Protein AF-A0A2A5ARN9-F1 (afdb_monome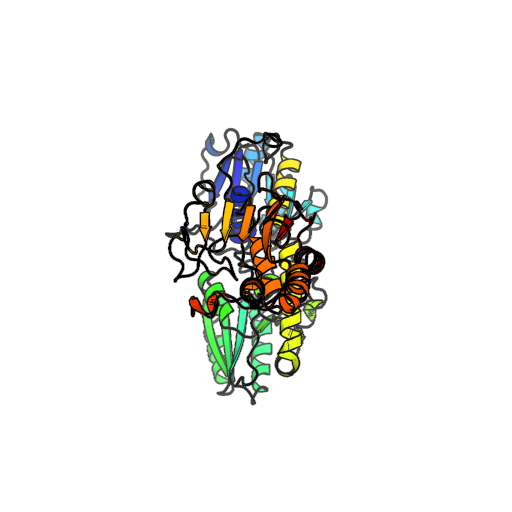r_lite)

Radius of gyration: 28.63 Å; chains: 1; bounding box: 88×50×67 Å

Secondary structure (DSSP, 8-state):
-EEEEEES-EEE-SS-EEES-HHHIIIIIHHHHHHHHHT---EEEEEE--TT----GGGGTTEEEEEE---SS--HHHHHHHHHTT--EEEEGGGTTS-HHHHHHHHHH-SEEEEESSTTS---GGGTTS-EEEEPPPPPSPPPPP----SS-SEEEEEEEE-STTHHHHHHHHHHGGG-TTSEEEEEEEESS--HHHHHHHHHHS-TTEEEEEEE--HHHHHHHHTT-SEEEE-S-GGG--TTTTSSHHHHHHHTT-EEEE-GGGGGSTTGGGSEE-S-HHHHHHHHHT-HHHHHHHHHHHHHHHHHHHSHHHHHHHHHHHHHHHH-S-SS-S---SS---S---EEEE------TTGGG-TTEEEEE-TT-TT-SEE--TTT-TTS-TT-EEEEEEES-GGGS-TTTHHHHHHHHHHHEEEEEEEEEEEEBHHHHHHHHHHHHHHT--HHHHHHHH--TTT--GGGS-S--B-HHHHHHHHHHTT-EEEEE---TT--TTSSTTEEEEEEE----

Foldseek 3Di:
DEEEEEDEAWDDDPVDIDGQFLQCVQVPVLLVVLCVVVVFPYHYHYDYDDPPDDDDPVVCPPHQEYEYRAQPDACQVVLVVCVVVVHAYEYEQDHLPPDVVSNLNRLVSHQEYEFAPFPQRDQDPSNVVHHYHYFHGADDDAQAAADADDLDAQEAEEEEEAEPLCVVLVLVQLLLCLVPPSHQYEYEYAYADDDPVSVVVSVVNHDPSYHYDYDYHDPVVCLVCLLVHREYEARDAPNSGDCGRNRDPLLNSLSNNHAYEHEPNCCPTPLNQLHHYDNRVSVRVVVCSVPVVVNSVSSVVSNVVCCVRRHSNRSNVSVQVVVCVVSVDHSNPPDPPVDDDDPLFAEEEEAQADPDVVCPVVPSYQYEDDPPRPPHNHHDDLQQSVVAAFQRGLEYEYALCLQLDAPVSSLSSLLNVLRRHHAFHKYKYKAFAPVVLVVVQVVCVVVVHNQVSVCSQFNDVVVVDNSSTGNDHDHLVRVQVSNVSSQFPPWDWDFDPPDDPPPRPGMTTIMTTHHND

pLDDT: mean 83.37, std 13.82, range [28.86, 97.88]

Sequence (517 aa):
MKILWFVVDLIATNEDVTSSFASTRRRCLEVLRGFGRAGVQADIELVRVNQELKLDAGVFENASLAIVGKMIFDFSDIASHLKKNNIPIICDGVDLYDDETVRQKAIGWADYLTFSTHSFYRPLPEAAEKPCFSIPDIQEGTVQPVSVPGVEVEVIKLMWYGSEVEWGSLLETVQQLKELQEFSIELLILGSAVPAEALTGLNNELPKNVVIEHLPWRYALYTERLSGIDFVLLPYPPAEAVGELVGDPIVSALWHGKMILACSAWTEHHLHDFIGTTDDVTDGVRVFMTRLNSVANLIMKGQAFIEENNSLKVGTLKWIEVIEEVTQESLLGEDPALQSESTPGVKLKMGAVNRSGDDSALTDYVHIGDKDSDGADVVCDLKTLSKFQTDTADEILSVDNIDQFYQWEVGDVLKSWARVLKPGGALVIECADFSMACEQFLKESVAGNTANTLKLIYGDPAQRNPCEHPKWGYTSESLKRLMLACGLEGVELQTRSGMDHSNSDNRIRMVGIKPTV

Structure (mmCIF, N/CA/C/O backbone):
data_AF-A0A2A5ARN9-F1
#
_entry.id   AF-A0A2A5ARN9-F1
#
loop_
_atom_site.group_PDB
_atom_site.id
_atom_site.type_symbol
_atom_site.label_atom_id
_atom_site.label_alt_id
_atom_site.label_comp_id
_atom_site.label_asym_id
_atom_site.label_entity_id
_atom_site.label_seq_id
_atom_site.pdbx_PDB_ins_code
_atom_site.Cartn_x
_atom_site.Cartn_y
_atom_site.Cartn_z
_atom_site.occupancy
_atom_site.B_iso_or_equiv
_atom_site.auth_seq_id
_atom_site.auth_comp_id
_atom_site.auth_asym_id
_atom_site.auth_atom_id
_atom_site.pdbx_PDB_model_num
ATOM 1 N N . MET A 1 1 ? 12.339 -2.633 -26.474 1.00 88.50 1 MET A N 1
ATOM 2 C CA . MET A 1 1 ? 13.451 -2.758 -25.513 1.00 88.50 1 MET A CA 1
ATOM 3 C C . MET A 1 1 ? 13.398 -4.107 -24.795 1.00 88.50 1 MET A C 1
ATOM 5 O O . MET A 1 1 ? 12.293 -4.512 -24.449 1.00 88.50 1 MET A O 1
ATOM 9 N N . LYS A 1 2 ? 14.534 -4.790 -24.563 1.00 93.56 2 LYS A N 1
ATOM 10 C CA . LYS A 1 2 ? 14.600 -6.000 -23.713 1.00 93.56 2 LYS A CA 1
ATOM 11 C C . LYS A 1 2 ? 15.295 -5.680 -22.386 1.00 93.56 2 LYS A C 1
ATOM 13 O O . LYS A 1 2 ? 16.412 -5.167 -22.399 1.00 93.56 2 LYS A O 1
ATOM 18 N N . ILE A 1 3 ? 14.667 -6.000 -21.258 1.00 94.75 3 ILE A N 1
ATOM 19 C CA . ILE A 1 3 ? 15.193 -5.776 -19.905 1.00 94.75 3 ILE A CA 1
ATOM 20 C C . ILE A 1 3 ? 15.395 -7.124 -19.220 1.00 94.75 3 ILE A C 1
ATOM 22 O O . ILE A 1 3 ? 14.463 -7.918 -19.111 1.00 94.75 3 ILE A O 1
ATOM 26 N N . LEU A 1 4 ? 16.604 -7.367 -18.720 1.00 93.62 4 LEU A N 1
ATOM 27 C CA . LEU A 1 4 ? 16.899 -8.511 -17.863 1.00 93.62 4 LEU A CA 1
ATOM 28 C C . LEU A 1 4 ? 16.745 -8.089 -16.405 1.00 93.62 4 LEU A C 1
ATOM 30 O O . LEU A 1 4 ? 17.508 -7.253 -15.924 1.00 93.62 4 LEU A O 1
ATOM 34 N N . TRP A 1 5 ? 15.786 -8.673 -15.692 1.00 93.12 5 TRP A N 1
ATOM 35 C CA . TRP A 1 5 ? 15.583 -8.388 -14.275 1.00 93.12 5 TRP A CA 1
ATOM 36 C C . TRP A 1 5 ? 16.015 -9.580 -13.427 1.00 93.12 5 TRP A C 1
ATOM 38 O O . TRP A 1 5 ? 15.336 -10.603 -13.349 1.00 93.12 5 TRP A O 1
ATOM 48 N N . PHE A 1 6 ? 17.169 -9.445 -12.781 1.00 89.56 6 PHE A N 1
ATOM 49 C CA . PHE A 1 6 ? 17.737 -10.463 -11.912 1.00 89.56 6 PHE A CA 1
ATOM 50 C C . PHE A 1 6 ? 17.067 -10.425 -10.541 1.00 89.56 6 PHE A C 1
ATOM 52 O O . PHE A 1 6 ? 17.127 -9.420 -9.825 1.00 89.56 6 PHE A O 1
ATOM 59 N N . VAL A 1 7 ? 16.438 -11.540 -10.178 1.00 87.25 7 VAL A N 1
ATOM 60 C CA . VAL A 1 7 ? 15.636 -11.686 -8.958 1.00 87.25 7 VAL A CA 1
ATOM 61 C C . VAL A 1 7 ? 15.966 -12.982 -8.233 1.00 87.25 7 VAL A C 1
ATOM 63 O O . VAL A 1 7 ? 16.422 -13.961 -8.829 1.00 87.25 7 VAL A O 1
ATOM 66 N N . VAL A 1 8 ? 15.711 -13.005 -6.929 1.00 82.56 8 VAL A N 1
ATOM 67 C CA . VAL A 1 8 ? 15.934 -14.175 -6.074 1.00 82.56 8 VAL A CA 1
ATOM 68 C C . VAL A 1 8 ? 14.626 -14.621 -5.442 1.00 82.56 8 VAL A C 1
ATOM 70 O O . VAL A 1 8 ? 13.682 -13.850 -5.329 1.00 82.56 8 VAL A O 1
ATOM 73 N N . ASP A 1 9 ? 14.575 -15.897 -5.064 1.00 80.50 9 ASP A N 1
ATOM 74 C CA . ASP A 1 9 ? 13.455 -16.479 -4.318 1.00 80.50 9 ASP A CA 1
ATOM 75 C C . ASP A 1 9 ? 12.054 -16.181 -4.896 1.00 80.50 9 ASP A C 1
ATOM 77 O O . ASP A 1 9 ? 11.157 -15.697 -4.209 1.00 80.50 9 ASP A O 1
ATOM 81 N N . LEU A 1 10 ? 11.856 -16.480 -6.184 1.00 82.81 10 LEU A N 1
ATOM 82 C CA . LEU A 1 10 ? 10.516 -16.511 -6.771 1.00 82.81 10 LEU A CA 1
ATOM 83 C C . LEU A 1 10 ? 9.771 -17.778 -6.337 1.00 82.81 10 LEU A C 1
ATOM 85 O O . LEU A 1 10 ? 10.226 -18.905 -6.574 1.00 82.81 10 LEU A O 1
ATOM 89 N N . ILE A 1 11 ? 8.596 -17.575 -5.755 1.00 76.06 11 ILE A N 1
ATOM 90 C CA . ILE A 1 11 ? 7.667 -18.601 -5.298 1.00 76.06 11 ILE A CA 1
ATOM 91 C C . ILE A 1 11 ? 6.443 -18.546 -6.211 1.00 76.06 11 ILE A C 1
ATOM 93 O O . ILE A 1 11 ? 5.620 -17.638 -6.114 1.00 76.06 11 ILE A O 1
ATOM 97 N N . ALA A 1 12 ? 6.322 -19.519 -7.112 1.00 77.19 12 ALA A N 1
ATOM 98 C CA . ALA A 1 12 ? 5.129 -19.676 -7.934 1.00 77.19 12 ALA A CA 1
ATOM 99 C C . ALA A 1 12 ? 4.027 -20.384 -7.133 1.00 77.19 12 ALA A C 1
ATOM 101 O O . ALA A 1 12 ? 4.263 -21.433 -6.529 1.00 77.19 12 ALA A O 1
ATOM 102 N N . THR A 1 13 ? 2.824 -19.823 -7.149 1.00 66.56 13 THR A N 1
ATOM 103 C CA . THR A 1 13 ? 1.602 -20.441 -6.625 1.00 66.56 13 THR A CA 1
ATOM 104 C C . THR A 1 13 ? 0.637 -20.733 -7.777 1.00 66.56 13 THR A C 1
ATOM 106 O O . THR A 1 13 ? 0.910 -20.385 -8.924 1.00 66.56 13 THR A O 1
ATOM 109 N N . ASN A 1 14 ? -0.491 -21.392 -7.496 1.00 51.00 14 ASN A N 1
ATOM 110 C CA . ASN A 1 14 ? -1.489 -21.706 -8.527 1.00 51.00 14 ASN A CA 1
ATOM 111 C C . ASN A 1 14 ? -2.155 -20.455 -9.130 1.00 51.00 14 ASN A C 1
ATOM 113 O O . ASN A 1 14 ? -2.730 -20.553 -10.210 1.00 51.00 14 ASN A O 1
ATOM 117 N N . GLU A 1 15 ? -2.102 -19.317 -8.434 1.00 56.84 15 GLU A N 1
ATOM 118 C CA . GLU A 1 15 ? -2.829 -18.094 -8.799 1.00 56.84 15 GLU A CA 1
ATOM 119 C C . GLU A 1 15 ? -1.900 -16.897 -9.060 1.00 56.84 15 GLU A C 1
ATOM 121 O O . GLU A 1 15 ? -2.291 -15.992 -9.790 1.00 56.84 15 GLU A O 1
ATOM 126 N N . ASP A 1 16 ? -0.674 -16.891 -8.512 1.00 73.50 16 ASP A N 1
ATOM 127 C CA . ASP A 1 16 ? 0.258 -15.758 -8.631 1.00 73.50 16 ASP A CA 1
ATOM 128 C C . ASP A 1 16 ? 1.734 -16.129 -8.351 1.00 73.50 16 ASP A C 1
ATOM 130 O O . ASP A 1 16 ? 2.039 -17.205 -7.823 1.00 73.50 16 ASP A O 1
ATOM 134 N N . VAL A 1 17 ? 2.661 -15.217 -8.655 1.00 81.62 17 VAL A N 1
ATOM 135 C CA . VAL A 1 17 ? 4.083 -15.280 -8.280 1.00 81.62 17 VAL A CA 1
ATOM 136 C C . VAL A 1 17 ? 4.344 -14.342 -7.099 1.00 81.62 17 VAL A C 1
ATOM 138 O O . VAL A 1 17 ? 3.916 -13.193 -7.093 1.00 81.62 17 VAL A O 1
ATOM 141 N N . THR A 1 18 ? 5.069 -14.819 -6.086 1.00 84.94 18 THR A N 1
ATOM 142 C CA . THR A 1 18 ? 5.448 -14.044 -4.892 1.00 84.94 18 THR A CA 1
ATOM 143 C C . THR A 1 18 ? 6.902 -14.323 -4.479 1.00 84.94 18 THR A C 1
ATOM 145 O O . THR A 1 18 ? 7.623 -15.027 -5.184 1.00 84.94 18 THR A O 1
ATOM 148 N N . SER A 1 19 ? 7.357 -13.769 -3.354 1.00 85.75 19 SER A N 1
ATOM 149 C CA . SER A 1 19 ? 8.694 -13.993 -2.785 1.00 85.75 19 SER A CA 1
ATOM 150 C C . SER A 1 19 ? 8.674 -13.878 -1.262 1.00 85.75 19 SER A C 1
ATOM 152 O O . SER A 1 19 ? 7.829 -13.166 -0.714 1.00 85.75 19 SER A O 1
ATOM 154 N N . SER A 1 20 ? 9.603 -14.532 -0.557 1.00 80.62 20 SER A N 1
ATOM 155 C CA . SER A 1 20 ? 9.787 -14.280 0.879 1.00 80.62 20 SER A CA 1
ATOM 156 C C . SER A 1 20 ? 10.411 -12.906 1.166 1.00 80.62 20 SER A C 1
ATOM 158 O O . SER A 1 20 ? 10.134 -12.338 2.224 1.00 80.62 20 SER A O 1
ATOM 160 N N . PHE A 1 21 ? 11.119 -12.307 0.200 1.00 83.81 21 PHE A N 1
ATOM 161 C CA . PHE A 1 21 ? 11.757 -10.996 0.343 1.00 83.81 21 PHE A CA 1
ATOM 162 C C . PHE A 1 21 ? 10.841 -9.839 -0.055 1.00 83.81 21 PHE A C 1
ATOM 164 O O . PHE A 1 21 ? 10.302 -9.804 -1.167 1.00 83.81 21 PHE A O 1
ATOM 171 N N . ALA A 1 22 ? 10.721 -8.847 0.829 1.00 84.62 22 ALA A N 1
ATOM 172 C CA . ALA A 1 22 ? 9.974 -7.624 0.557 1.00 84.62 22 ALA A CA 1
ATOM 173 C C . ALA A 1 22 ? 10.547 -6.841 -0.626 1.00 84.62 22 ALA A C 1
ATOM 175 O O . ALA A 1 22 ? 9.772 -6.356 -1.449 1.00 84.62 22 ALA A O 1
ATOM 176 N N . SER A 1 23 ? 11.876 -6.781 -0.769 1.00 84.50 23 SER A N 1
ATOM 177 C CA . SER A 1 23 ? 12.518 -6.118 -1.908 1.00 84.50 23 SER A CA 1
ATOM 178 C C . SER A 1 23 ? 12.079 -6.740 -3.235 1.00 84.50 23 SER A C 1
ATOM 180 O O . SER A 1 23 ? 11.642 -6.030 -4.133 1.00 84.50 23 SER A O 1
ATOM 182 N N . THR A 1 24 ? 12.037 -8.070 -3.347 1.00 87.88 24 THR A N 1
ATOM 183 C CA . THR A 1 24 ? 11.557 -8.726 -4.577 1.00 87.88 24 THR A CA 1
ATOM 184 C C . THR A 1 24 ? 10.068 -8.465 -4.823 1.00 87.88 24 THR A C 1
ATOM 186 O O . THR A 1 24 ? 9.682 -8.155 -5.951 1.00 87.88 24 THR A O 1
ATOM 189 N N . ARG A 1 25 ? 9.216 -8.533 -3.790 1.00 89.38 25 ARG A N 1
ATOM 190 C CA . ARG A 1 25 ? 7.777 -8.265 -3.953 1.00 89.38 25 ARG A CA 1
ATOM 191 C C . ARG A 1 25 ? 7.506 -6.818 -4.378 1.00 89.38 25 ARG A C 1
ATOM 193 O O . ARG A 1 25 ? 6.874 -6.597 -5.404 1.00 89.38 25 ARG A O 1
ATOM 200 N N . ARG A 1 26 ? 8.032 -5.840 -3.641 1.00 88.69 26 ARG A N 1
ATOM 201 C CA . ARG A 1 26 ? 7.702 -4.412 -3.795 1.00 88.69 26 ARG A CA 1
ATOM 202 C C . ARG A 1 26 ? 8.488 -3.707 -4.891 1.00 88.69 26 ARG A C 1
ATOM 204 O O . ARG A 1 26 ? 7.962 -2.815 -5.549 1.00 88.69 26 ARG A O 1
ATOM 211 N N . ARG A 1 27 ? 9.752 -4.089 -5.085 1.00 89.31 27 ARG A N 1
ATOM 212 C CA . ARG A 1 27 ? 10.663 -3.424 -6.028 1.00 89.31 27 ARG A CA 1
ATOM 213 C C . ARG A 1 27 ? 10.697 -4.091 -7.394 1.00 89.31 27 ARG A C 1
ATOM 215 O O . ARG A 1 27 ? 11.199 -3.484 -8.326 1.00 89.31 27 ARG A O 1
ATOM 222 N N . CYS A 1 28 ? 10.167 -5.308 -7.524 1.00 90.75 28 CYS A N 1
ATOM 223 C CA . CYS A 1 28 ? 10.075 -6.007 -8.803 1.00 90.75 28 CYS A CA 1
ATOM 224 C C . CYS A 1 28 ? 8.637 -6.426 -9.121 1.00 90.75 28 CYS A C 1
ATOM 226 O O . CYS A 1 28 ? 8.056 -5.897 -10.062 1.00 90.75 28 CYS A O 1
ATOM 228 N N . LEU A 1 29 ? 8.024 -7.327 -8.347 1.00 90.12 29 LEU A N 1
ATOM 229 C CA . LEU A 1 29 ? 6.731 -7.913 -8.732 1.00 90.12 29 LEU A CA 1
ATOM 230 C C . LEU A 1 29 ? 5.597 -6.876 -8.810 1.00 90.12 29 LEU A C 1
ATOM 232 O O . LEU A 1 29 ? 4.853 -6.862 -9.791 1.00 90.12 29 LEU A O 1
ATOM 236 N N . GLU A 1 30 ? 5.492 -5.968 -7.837 1.00 89.44 30 GLU A N 1
ATOM 237 C CA . GLU A 1 30 ? 4.525 -4.864 -7.904 1.00 89.44 30 GLU A CA 1
ATOM 238 C C . GLU A 1 30 ? 4.838 -3.892 -9.046 1.00 89.44 30 GLU A C 1
ATOM 240 O O . GLU A 1 30 ? 3.926 -3.423 -9.722 1.00 89.44 30 GLU A O 1
ATOM 245 N N . VAL A 1 31 ? 6.116 -3.646 -9.342 1.00 91.69 31 VAL A N 1
ATOM 246 C CA . VAL A 1 31 ? 6.512 -2.804 -10.481 1.00 91.69 31 VAL A CA 1
ATOM 247 C C . VAL A 1 31 ? 6.052 -3.426 -11.796 1.00 91.69 31 VAL A C 1
ATOM 249 O O . VAL A 1 31 ? 5.484 -2.729 -12.628 1.00 91.69 31 VAL A O 1
ATOM 252 N N . LEU A 1 32 ? 6.211 -4.741 -11.970 1.00 89.62 32 LEU A N 1
ATOM 253 C CA . LEU A 1 32 ? 5.738 -5.453 -13.161 1.00 89.62 32 LEU A CA 1
ATOM 254 C C . LEU A 1 32 ? 4.213 -5.386 -13.305 1.00 89.62 32 LEU A C 1
ATOM 256 O O . LEU A 1 32 ? 3.706 -5.182 -14.410 1.00 89.62 32 LEU A O 1
ATOM 260 N N . ARG A 1 33 ? 3.467 -5.503 -12.198 1.00 87.19 33 ARG A N 1
ATOM 261 C CA . ARG A 1 33 ? 2.008 -5.288 -12.200 1.00 87.19 33 ARG A CA 1
ATOM 262 C C . ARG A 1 33 ? 1.664 -3.862 -12.623 1.00 87.19 33 ARG A C 1
ATOM 264 O O . ARG A 1 33 ? 0.742 -3.655 -13.410 1.00 87.19 33 ARG A O 1
ATOM 271 N N . GLY A 1 34 ? 2.422 -2.893 -12.124 1.00 84.19 34 GLY A N 1
ATOM 272 C CA . GLY A 1 34 ? 2.333 -1.491 -12.499 1.00 84.19 34 GLY A CA 1
ATOM 273 C C . GLY A 1 34 ? 2.597 -1.245 -13.982 1.00 84.19 34 GLY A C 1
ATOM 274 O O . GLY A 1 34 ? 1.781 -0.620 -14.653 1.00 84.19 34 GLY A O 1
ATOM 275 N N . PHE A 1 35 ? 3.680 -1.804 -14.521 1.00 86.38 35 PHE A N 1
ATOM 276 C CA . PHE A 1 35 ? 4.043 -1.743 -15.939 1.00 86.38 35 PHE A CA 1
ATOM 277 C C . PHE A 1 35 ? 2.956 -2.320 -16.840 1.00 86.38 35 PHE A C 1
ATOM 279 O O . PHE A 1 35 ? 2.607 -1.701 -17.846 1.00 86.38 35 PHE A O 1
ATOM 286 N N . GLY A 1 36 ? 2.360 -3.450 -16.447 1.00 77.44 36 GLY A N 1
ATOM 287 C CA . GLY A 1 36 ? 1.217 -4.024 -17.154 1.00 77.44 36 GLY A CA 1
ATOM 288 C C . GLY A 1 36 ? 0.019 -3.070 -17.221 1.00 77.44 36 GLY A C 1
ATOM 289 O O . GLY A 1 36 ? -0.613 -2.959 -18.267 1.00 77.44 36 GLY A O 1
ATOM 290 N N . ARG A 1 37 ? -0.268 -2.333 -16.137 1.00 77.94 37 ARG A N 1
ATOM 291 C CA . ARG A 1 37 ? -1.344 -1.321 -16.102 1.00 77.94 37 ARG A CA 1
ATOM 292 C C . ARG A 1 37 ? -0.999 -0.048 -16.871 1.00 77.94 37 ARG A C 1
ATOM 294 O O . ARG A 1 37 ? -1.886 0.550 -17.468 1.00 77.94 37 ARG A O 1
ATOM 301 N N . ALA A 1 38 ? 0.266 0.361 -16.844 1.00 75.88 38 ALA A N 1
ATOM 302 C CA . ALA A 1 38 ? 0.757 1.552 -17.531 1.00 75.88 38 ALA A CA 1
ATOM 303 C C . ALA A 1 38 ? 0.951 1.340 -19.044 1.00 75.88 38 ALA A C 1
ATOM 305 O O . ALA A 1 38 ? 1.165 2.308 -19.765 1.00 75.88 38 ALA A O 1
ATOM 306 N N . GLY A 1 39 ? 0.871 0.097 -19.535 1.00 81.31 39 GLY A N 1
ATOM 307 C CA . GLY A 1 39 ? 1.040 -0.213 -20.956 1.00 81.31 39 GLY A CA 1
ATOM 308 C C . GLY A 1 39 ? 2.495 -0.155 -21.426 1.00 81.31 39 GLY A C 1
ATOM 309 O O . GLY A 1 39 ? 2.754 0.192 -22.577 1.00 81.31 39 GLY A O 1
ATOM 310 N N . VAL A 1 40 ? 3.444 -0.486 -20.546 1.00 83.00 40 VAL A N 1
ATOM 311 C CA . VAL A 1 40 ? 4.879 -0.496 -20.864 1.00 83.00 40 VAL A CA 1
ATOM 312 C C . VAL A 1 40 ? 5.187 -1.482 -21.997 1.00 83.00 40 VAL A C 1
ATOM 314 O O . VAL A 1 40 ? 4.839 -2.660 -21.933 1.00 83.00 40 VAL A O 1
ATOM 317 N N . GLN A 1 41 ? 5.887 -1.002 -23.026 1.00 85.56 41 GLN A N 1
ATOM 318 C CA . GLN A 1 41 ? 6.283 -1.748 -24.221 1.00 85.56 41 GLN A CA 1
ATOM 319 C C . GLN A 1 41 ? 7.734 -2.246 -24.122 1.00 85.56 41 GLN A C 1
ATOM 321 O O . GLN A 1 41 ? 8.585 -1.966 -24.971 1.00 85.56 41 GLN A O 1
ATOM 326 N N . ALA A 1 42 ? 8.025 -3.013 -23.072 1.00 85.12 42 ALA A N 1
ATOM 327 C CA . ALA A 1 42 ? 9.312 -3.673 -22.885 1.00 85.12 42 ALA A CA 1
ATOM 328 C C . ALA A 1 42 ? 9.141 -5.186 -22.740 1.00 85.12 42 ALA A C 1
ATOM 330 O O . ALA A 1 42 ? 8.211 -5.662 -22.092 1.00 85.12 42 ALA A O 1
ATOM 331 N N . ASP A 1 43 ? 10.069 -5.932 -23.331 1.00 89.44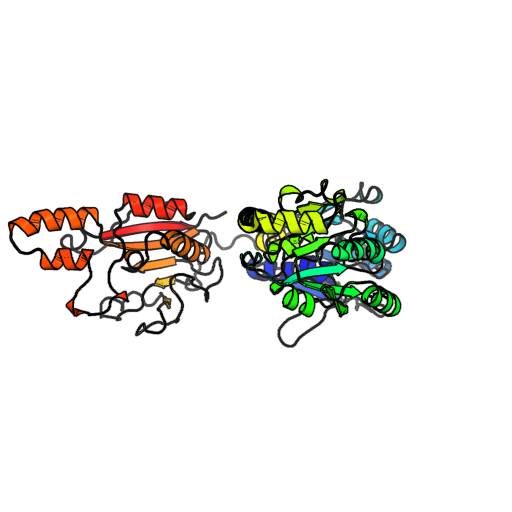 43 ASP A N 1
ATOM 332 C CA . ASP A 1 43 ? 10.221 -7.361 -23.086 1.00 89.44 43 ASP A CA 1
ATOM 333 C C . ASP A 1 43 ? 11.031 -7.542 -21.801 1.00 89.44 43 ASP A C 1
ATOM 335 O O . ASP A 1 43 ? 12.233 -7.271 -21.779 1.00 89.44 43 ASP A O 1
ATOM 339 N N . ILE A 1 44 ? 10.361 -7.905 -20.707 1.00 90.69 44 ILE A N 1
ATOM 340 C CA . ILE A 1 44 ? 10.990 -8.035 -19.392 1.00 90.69 44 ILE A CA 1
ATOM 341 C C . ILE A 1 44 ? 11.160 -9.510 -19.064 1.00 90.69 44 ILE A C 1
ATOM 343 O O . ILE A 1 44 ? 10.195 -10.225 -18.792 1.00 90.69 44 ILE A O 1
ATOM 347 N N . GLU A 1 45 ? 12.412 -9.950 -19.038 1.00 90.06 45 GLU A N 1
ATOM 348 C CA . GLU A 1 45 ? 12.781 -11.316 -18.701 1.00 90.06 45 GLU A CA 1
ATOM 349 C C . GLU A 1 45 ? 13.227 -11.382 -17.237 1.00 90.06 45 GLU A C 1
ATOM 351 O O . GLU A 1 45 ? 14.260 -10.826 -16.855 1.00 90.06 45 GLU A O 1
ATOM 356 N N . LEU A 1 46 ? 12.446 -12.078 -16.403 1.00 89.19 46 LEU A N 1
ATOM 357 C CA . LEU A 1 46 ? 12.831 -12.360 -15.022 1.00 89.19 46 LEU A CA 1
ATOM 358 C C . LEU A 1 46 ? 13.867 -13.484 -14.986 1.00 89.19 46 LEU A C 1
ATOM 360 O O . LEU A 1 46 ? 13.557 -14.652 -15.228 1.00 89.19 46 LEU A O 1
ATOM 364 N N . VAL A 1 47 ? 15.096 -13.139 -14.615 1.00 87.00 47 VAL A N 1
ATOM 365 C CA . VAL A 1 47 ? 16.204 -14.085 -14.504 1.00 87.00 47 VAL A CA 1
ATOM 366 C C . VAL A 1 47 ? 16.360 -14.490 -13.045 1.00 87.00 47 VAL A C 1
ATOM 368 O O . VAL A 1 47 ? 16.852 -13.728 -12.210 1.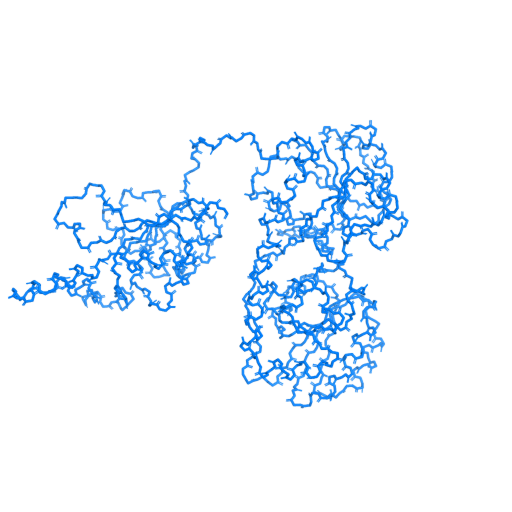00 87.00 47 VAL A O 1
ATOM 371 N N . ARG A 1 48 ? 15.938 -15.713 -12.715 1.00 84.75 48 ARG A N 1
ATOM 372 C CA . ARG A 1 48 ? 16.080 -16.247 -11.356 1.00 84.75 48 ARG A CA 1
ATOM 373 C C . ARG A 1 48 ? 17.540 -16.568 -11.058 1.00 84.75 48 ARG A C 1
ATOM 375 O O . ARG A 1 48 ? 18.138 -17.400 -11.736 1.00 84.75 48 ARG A O 1
ATOM 382 N N . VAL A 1 49 ? 18.077 -15.989 -9.990 1.00 80.25 49 VAL A N 1
ATOM 383 C CA . VAL A 1 49 ? 19.466 -16.202 -9.574 1.00 80.25 49 VAL A CA 1
ATOM 384 C C . VAL A 1 49 ? 19.557 -17.226 -8.449 1.00 80.25 49 VAL A C 1
ATOM 386 O O . VAL A 1 49 ? 18.824 -17.171 -7.462 1.00 80.25 49 VAL A O 1
ATOM 389 N N . ASN A 1 50 ? 20.464 -18.188 -8.619 1.00 75.12 50 ASN A N 1
ATOM 390 C CA . ASN A 1 50 ? 20.853 -19.179 -7.621 1.00 75.12 50 ASN A CA 1
ATOM 391 C C . ASN A 1 50 ? 22.362 -19.479 -7.749 1.00 75.12 50 ASN A C 1
ATOM 393 O O . ASN A 1 50 ? 23.001 -19.054 -8.710 1.00 75.12 50 ASN A O 1
ATOM 397 N N . GLN A 1 51 ? 22.931 -20.221 -6.794 1.00 66.81 51 GLN A N 1
ATOM 398 C CA . GLN A 1 51 ? 24.369 -20.547 -6.777 1.00 66.81 51 GLN A CA 1
ATOM 399 C C . GLN A 1 51 ? 24.849 -21.359 -7.992 1.00 66.81 51 GLN A C 1
ATOM 401 O O . GLN A 1 51 ? 26.042 -21.388 -8.277 1.00 66.81 51 GLN A O 1
ATOM 406 N N . GLU A 1 52 ? 23.940 -22.024 -8.705 1.00 66.19 52 GLU A N 1
ATOM 407 C CA . GLU A 1 52 ? 24.248 -22.876 -9.858 1.00 66.19 52 GLU A CA 1
ATOM 408 C C . GLU A 1 52 ? 23.933 -22.196 -11.196 1.00 66.19 52 GLU A C 1
ATOM 410 O O . GLU A 1 52 ? 23.990 -22.851 -12.242 1.00 66.19 52 GLU A O 1
ATOM 415 N N . LEU A 1 53 ? 23.587 -20.903 -11.184 1.00 69.88 53 LEU A N 1
ATOM 416 C CA . LEU A 1 53 ? 23.116 -20.203 -12.368 1.00 69.88 53 LEU A CA 1
ATOM 417 C C . LEU A 1 53 ? 24.194 -20.225 -13.459 1.00 69.88 53 LEU A C 1
ATOM 419 O O . LEU A 1 53 ? 25.230 -19.570 -13.362 1.00 69.88 53 LEU A O 1
ATOM 423 N N . LYS A 1 54 ? 23.915 -20.965 -14.532 1.00 67.56 54 LYS A N 1
ATOM 424 C CA . LYS A 1 54 ? 24.669 -20.931 -15.783 1.00 67.56 54 LYS A CA 1
ATOM 425 C C . LYS A 1 54 ? 23.787 -20.269 -16.824 1.00 67.56 54 LYS A C 1
ATOM 427 O O . LYS A 1 54 ? 22.800 -20.859 -17.251 1.00 67.56 54 LYS A O 1
ATOM 432 N N . LEU A 1 55 ? 24.123 -19.038 -17.189 1.00 68.19 55 LEU A N 1
ATOM 433 C CA . LEU A 1 55 ? 23.411 -18.320 -18.238 1.00 68.19 55 LEU A CA 1
ATOM 434 C C . LEU A 1 55 ? 24.010 -18.690 -19.589 1.00 68.19 55 LEU A C 1
ATOM 436 O O . LEU A 1 55 ? 25.214 -18.536 -19.808 1.00 68.19 55 LEU A O 1
ATOM 440 N N . ASP A 1 56 ? 23.160 -19.165 -20.492 1.00 72.00 56 ASP A N 1
ATOM 441 C CA . ASP A 1 56 ? 23.524 -19.299 -21.894 1.00 72.00 56 ASP A CA 1
ATOM 442 C C . ASP A 1 56 ? 23.720 -17.906 -22.500 1.00 72.00 56 ASP A C 1
ATOM 444 O O . ASP A 1 56 ? 22.991 -16.964 -22.184 1.00 72.00 56 ASP A O 1
ATOM 448 N N . ALA A 1 57 ? 24.685 -17.769 -23.413 1.00 70.75 57 ALA A N 1
ATOM 449 C CA . ALA A 1 57 ? 24.990 -16.484 -24.051 1.00 70.75 57 ALA A CA 1
ATOM 450 C C . ALA A 1 57 ? 23.764 -15.842 -24.735 1.00 70.75 57 ALA A C 1
ATOM 452 O O . ALA A 1 57 ? 23.692 -14.621 -24.828 1.00 70.75 57 ALA A O 1
ATOM 453 N N . GLY A 1 58 ? 22.789 -16.655 -25.164 1.00 75.88 58 GLY A N 1
ATOM 454 C CA . GLY A 1 58 ? 21.544 -16.190 -25.782 1.00 75.88 58 GLY A CA 1
ATOM 455 C C . GLY A 1 58 ? 20.618 -15.404 -24.846 1.00 75.88 58 GLY A C 1
ATOM 456 O O . GLY A 1 58 ? 19.825 -14.605 -25.330 1.00 75.88 58 GLY A O 1
ATOM 457 N N . VAL A 1 59 ? 20.738 -15.550 -23.518 1.00 81.56 59 VAL A N 1
ATOM 458 C CA . VAL A 1 59 ? 19.931 -14.763 -22.559 1.00 81.56 59 VAL A CA 1
ATOM 459 C C . VAL A 1 59 ? 20.222 -13.266 -22.706 1.00 81.56 59 VAL A C 1
ATOM 461 O O . VAL A 1 59 ? 19.317 -12.435 -22.648 1.00 81.56 59 VAL A O 1
ATOM 464 N N . PHE A 1 60 ? 21.482 -12.920 -22.974 1.00 84.81 60 PHE A N 1
ATOM 465 C CA . PHE A 1 60 ? 21.939 -11.537 -23.117 1.00 84.81 60 PHE A CA 1
ATOM 466 C C . PHE A 1 60 ? 21.702 -10.948 -24.509 1.00 84.81 60 PHE A C 1
ATOM 468 O O . PHE A 1 60 ? 21.946 -9.760 -24.721 1.00 84.81 60 PHE A O 1
ATOM 475 N N . GLU A 1 61 ? 21.255 -11.756 -25.472 1.00 84.75 61 GLU A N 1
ATOM 476 C CA . GLU A 1 61 ? 21.079 -11.304 -26.846 1.00 84.75 61 GLU A CA 1
ATOM 477 C C . GLU A 1 61 ? 19.999 -10.213 -26.913 1.00 84.75 61 GLU A C 1
ATOM 479 O O . GLU A 1 61 ? 18.876 -10.396 -26.440 1.00 84.75 61 GLU A O 1
ATOM 484 N N . ASN A 1 62 ? 20.362 -9.065 -27.493 1.00 87.06 62 ASN A N 1
ATOM 485 C CA . ASN A 1 62 ? 19.521 -7.869 -27.630 1.00 87.06 62 ASN A CA 1
ATOM 486 C C . ASN A 1 62 ? 19.027 -7.248 -26.308 1.00 87.06 62 ASN A C 1
ATOM 488 O O . ASN A 1 62 ? 18.089 -6.454 -26.338 1.00 87.06 62 ASN A O 1
ATOM 492 N N . ALA A 1 63 ? 19.629 -7.582 -25.162 1.00 93.25 63 ALA A N 1
ATOM 493 C CA . ALA A 1 63 ? 19.319 -6.915 -23.901 1.00 93.25 63 ALA A CA 1
ATOM 494 C C . ALA A 1 63 ? 19.774 -5.444 -23.938 1.00 93.25 63 ALA A C 1
ATOM 496 O O . ALA A 1 63 ? 20.921 -5.154 -24.271 1.00 93.25 63 ALA A O 1
ATOM 497 N N . SER A 1 64 ? 18.878 -4.531 -23.570 1.00 94.50 64 SER A N 1
ATOM 498 C CA . SER A 1 64 ? 19.130 -3.084 -23.504 1.00 94.50 64 SER A CA 1
ATOM 499 C C . SER A 1 64 ? 19.455 -2.608 -22.088 1.00 94.50 64 SER A C 1
ATOM 501 O O . SER A 1 64 ? 20.023 -1.536 -21.919 1.00 94.50 64 SER A O 1
ATOM 503 N N . LEU A 1 65 ? 19.077 -3.382 -21.067 1.00 97.00 65 LEU A N 1
ATOM 504 C CA . LEU A 1 65 ? 19.254 -3.032 -19.659 1.00 97.00 65 LEU A CA 1
ATOM 505 C C . LEU A 1 65 ? 19.294 -4.290 -18.786 1.00 97.00 65 LEU A C 1
ATOM 507 O O . LEU A 1 65 ? 18.553 -5.245 -19.031 1.00 97.00 65 LEU A O 1
ATOM 511 N N . ALA A 1 66 ? 20.112 -4.258 -17.735 1.00 95.88 66 ALA A N 1
ATOM 512 C CA . ALA A 1 66 ? 20.069 -5.212 -16.637 1.00 95.88 66 ALA A CA 1
ATOM 513 C C . ALA A 1 66 ? 19.702 -4.512 -15.320 1.00 95.88 66 ALA A C 1
ATOM 515 O O . ALA A 1 66 ? 20.340 -3.530 -14.941 1.00 95.88 66 ALA A O 1
ATOM 516 N N . ILE A 1 67 ? 18.711 -5.044 -14.604 1.00 94.88 67 ILE A N 1
ATOM 517 C CA . ILE A 1 67 ? 18.322 -4.603 -13.259 1.00 94.88 67 ILE A CA 1
ATOM 518 C C . ILE A 1 67 ? 18.626 -5.730 -12.275 1.00 94.88 67 ILE A C 1
ATOM 520 O O . ILE A 1 67 ? 18.169 -6.857 -12.465 1.00 94.88 67 ILE A O 1
ATOM 524 N N . VAL A 1 68 ? 19.379 -5.442 -11.215 1.00 90.81 68 VAL A N 1
ATOM 525 C CA . VAL A 1 68 ? 19.692 -6.406 -10.153 1.00 90.81 68 VAL A CA 1
ATOM 526 C C . VAL A 1 68 ? 18.944 -6.018 -8.883 1.00 90.81 68 VAL A C 1
ATOM 528 O O . VAL A 1 68 ? 19.304 -5.039 -8.241 1.00 90.81 68 VAL A O 1
ATOM 531 N N . GLY A 1 69 ? 17.890 -6.774 -8.549 1.00 82.44 69 GLY A N 1
ATOM 532 C CA . GLY A 1 69 ? 16.966 -6.452 -7.453 1.00 82.44 69 GLY A CA 1
ATOM 533 C C . GLY A 1 69 ? 17.495 -6.793 -6.056 1.00 82.44 69 GLY A C 1
ATOM 534 O O . GLY A 1 69 ? 17.586 -5.915 -5.210 1.00 82.44 69 GLY A O 1
ATOM 535 N N . LYS A 1 70 ? 17.863 -8.061 -5.812 1.00 80.69 70 LYS A N 1
ATOM 536 C CA . LYS A 1 70 ? 18.468 -8.495 -4.538 1.00 80.69 70 LYS A CA 1
ATOM 537 C C . LYS A 1 70 ? 19.800 -9.197 -4.764 1.00 80.69 70 LYS A C 1
ATOM 539 O O . LYS A 1 70 ? 19.925 -10.094 -5.601 1.00 80.69 70 LYS A O 1
ATOM 544 N N . MET A 1 71 ? 20.798 -8.784 -3.988 1.00 76.75 71 MET A N 1
ATOM 545 C CA . MET A 1 71 ? 22.199 -9.171 -4.142 1.00 76.75 71 MET A CA 1
ATOM 546 C C . MET A 1 71 ? 22.644 -10.054 -2.979 1.00 76.75 71 MET A C 1
ATOM 548 O O . MET A 1 71 ? 23.238 -9.588 -2.019 1.00 76.75 71 MET A O 1
ATOM 552 N N . ILE A 1 72 ? 22.360 -11.351 -3.084 1.00 75.31 72 ILE A N 1
ATOM 553 C CA . ILE A 1 72 ? 22.793 -12.369 -2.103 1.00 75.31 72 ILE A CA 1
ATOM 554 C C . ILE A 1 72 ? 23.914 -13.275 -2.637 1.00 75.31 72 ILE A C 1
ATOM 556 O O . ILE A 1 72 ? 24.391 -14.166 -1.938 1.00 75.31 72 ILE A O 1
ATOM 560 N N . PHE A 1 73 ? 24.342 -13.064 -3.885 1.00 76.19 73 PHE A N 1
ATOM 561 C CA . PHE A 1 73 ? 25.413 -13.815 -4.541 1.00 76.19 73 PHE A CA 1
ATOM 562 C C . PHE A 1 73 ? 26.377 -12.862 -5.252 1.00 76.19 73 PHE A C 1
ATOM 564 O O . PHE A 1 73 ? 26.068 -11.692 -5.471 1.00 76.19 73 PHE A O 1
ATOM 571 N N . ASP A 1 74 ? 27.547 -13.367 -5.642 1.00 78.50 74 ASP A N 1
ATOM 572 C CA . ASP A 1 74 ? 28.504 -12.604 -6.439 1.00 78.50 74 ASP A CA 1
ATOM 573 C C . ASP A 1 74 ? 28.069 -12.550 -7.915 1.00 78.50 74 ASP A C 1
ATOM 575 O O . ASP A 1 74 ? 28.056 -13.566 -8.606 1.00 78.50 74 ASP A O 1
ATOM 579 N N . PHE A 1 75 ? 27.737 -11.353 -8.402 1.00 83.12 75 PHE A N 1
ATOM 580 C CA . PHE A 1 75 ? 27.344 -11.100 -9.793 1.00 83.12 75 PHE A CA 1
ATOM 581 C C . PHE A 1 75 ? 28.518 -10.721 -10.710 1.00 83.12 75 PHE A C 1
ATOM 583 O O . PHE A 1 75 ? 28.291 -10.392 -11.872 1.00 83.12 75 PHE A O 1
ATOM 590 N N . SER A 1 76 ? 29.768 -10.759 -10.235 1.00 85.94 76 SER A N 1
ATOM 591 C CA . SER A 1 76 ? 30.927 -10.210 -10.963 1.00 85.94 76 SER A CA 1
ATOM 592 C C . SER A 1 76 ? 31.116 -10.788 -12.371 1.00 85.94 76 SER A C 1
ATOM 594 O O . SER A 1 76 ? 31.430 -10.041 -13.300 1.00 85.94 76 SER A O 1
ATOM 596 N N . ASP A 1 77 ? 30.893 -12.091 -12.561 1.00 85.69 77 ASP A N 1
ATOM 597 C CA . ASP A 1 77 ? 31.016 -12.732 -13.878 1.00 85.69 77 ASP A CA 1
ATOM 598 C C . ASP A 1 77 ? 29.914 -12.266 -14.845 1.00 85.69 77 ASP A C 1
ATOM 600 O O . ASP A 1 77 ? 30.195 -11.926 -15.999 1.00 85.69 77 ASP A O 1
ATOM 604 N N . ILE A 1 78 ? 28.669 -12.180 -14.360 1.00 88.00 78 ILE A N 1
ATOM 605 C CA . ILE A 1 78 ? 27.516 -11.689 -15.132 1.00 88.00 78 ILE A CA 1
ATOM 606 C C . ILE A 1 78 ? 27.724 -10.214 -15.478 1.00 88.00 78 ILE A C 1
ATOM 608 O O . ILE A 1 78 ? 27.597 -9.822 -16.635 1.00 88.00 78 ILE A O 1
ATOM 612 N N . ALA A 1 79 ? 28.121 -9.403 -14.500 1.00 90.38 79 ALA A N 1
ATOM 613 C CA . ALA A 1 79 ? 28.365 -7.984 -14.691 1.00 90.38 79 ALA A CA 1
ATOM 614 C C . ALA A 1 79 ? 29.520 -7.725 -15.670 1.00 90.38 79 ALA A C 1
ATOM 616 O O . ALA A 1 79 ? 29.425 -6.843 -16.521 1.00 90.38 79 ALA A O 1
ATOM 617 N N . SER A 1 80 ? 30.583 -8.535 -15.627 1.00 90.25 80 SER A N 1
ATOM 618 C CA . SER A 1 80 ? 31.672 -8.467 -16.610 1.00 90.25 80 SER A CA 1
ATOM 619 C C . SER A 1 80 ? 31.177 -8.763 -18.028 1.00 90.25 80 SER A C 1
ATOM 621 O O . SER A 1 80 ? 31.598 -8.105 -18.982 1.00 90.25 80 SER A O 1
ATOM 623 N N . HIS A 1 81 ? 30.267 -9.731 -18.180 1.00 89.50 81 HIS A N 1
ATOM 624 C CA . HIS A 1 81 ? 29.645 -10.040 -19.463 1.00 89.50 81 HIS A CA 1
ATOM 625 C C . HIS A 1 81 ? 28.751 -8.897 -19.961 1.00 89.50 81 HIS A C 1
ATOM 627 O O . HIS A 1 81 ? 28.885 -8.482 -21.111 1.00 89.50 81 HIS A O 1
ATOM 633 N N . LEU A 1 82 ? 27.885 -8.352 -19.103 1.00 92.44 82 LEU A N 1
ATOM 634 C CA . LEU A 1 82 ? 27.009 -7.221 -19.428 1.00 92.44 82 LEU A CA 1
ATOM 635 C C . LEU A 1 82 ? 27.827 -6.004 -19.886 1.00 92.44 82 LEU A C 1
ATOM 637 O O . LEU A 1 82 ? 27.601 -5.482 -20.978 1.00 92.44 82 LEU A O 1
ATOM 641 N N . LYS A 1 83 ? 28.879 -5.650 -19.136 1.00 92.19 83 LYS A N 1
ATOM 642 C CA . LYS A 1 83 ? 29.796 -4.554 -19.485 1.00 92.19 83 LYS A CA 1
ATOM 643 C C . LYS A 1 83 ? 30.512 -4.771 -20.809 1.00 92.19 83 LYS A C 1
ATOM 645 O O . LYS A 1 83 ? 30.623 -3.845 -21.605 1.00 92.19 83 LYS A O 1
ATOM 650 N N . LYS A 1 84 ? 30.978 -5.993 -21.082 1.00 91.38 84 LYS A N 1
ATOM 651 C CA . LYS A 1 84 ? 31.626 -6.326 -22.360 1.00 91.38 84 LYS A CA 1
ATOM 652 C C . LYS A 1 84 ? 30.696 -6.102 -23.561 1.00 91.38 84 LYS A C 1
ATOM 654 O O . LYS A 1 84 ? 31.188 -5.821 -24.651 1.00 91.38 84 LYS A O 1
ATOM 659 N N . ASN A 1 85 ? 29.385 -6.221 -23.361 1.00 89.88 85 ASN A N 1
ATOM 660 C CA . ASN A 1 85 ? 28.366 -6.010 -24.387 1.00 89.88 85 ASN A CA 1
ATOM 661 C C . ASN A 1 85 ? 27.716 -4.613 -24.324 1.00 89.88 85 ASN A C 1
ATOM 663 O O . ASN A 1 85 ? 26.758 -4.374 -25.048 1.00 89.88 85 ASN A O 1
ATOM 667 N N . ASN A 1 86 ? 28.247 -3.685 -23.515 1.00 93.12 86 ASN A N 1
ATOM 668 C CA . ASN A 1 86 ? 27.706 -2.334 -23.304 1.00 93.12 86 ASN A CA 1
ATOM 669 C C . ASN A 1 86 ? 26.247 -2.307 -22.813 1.00 93.12 86 ASN A C 1
ATOM 671 O O . ASN A 1 86 ? 25.496 -1.401 -23.164 1.00 93.12 86 ASN A O 1
ATOM 675 N N . ILE A 1 87 ? 25.848 -3.295 -22.011 1.00 95.25 87 ILE A N 1
ATOM 676 C CA . ILE A 1 87 ? 24.522 -3.327 -21.392 1.00 95.25 87 ILE A CA 1
ATOM 677 C C . ILE A 1 87 ? 24.623 -2.607 -20.038 1.00 95.25 87 ILE A C 1
ATOM 679 O O . ILE A 1 87 ? 25.383 -3.084 -19.188 1.00 95.25 87 ILE A O 1
ATOM 683 N N . PRO A 1 88 ? 23.903 -1.488 -19.825 1.00 96.56 88 PRO A N 1
ATOM 684 C CA . PRO A 1 88 ? 23.933 -0.758 -18.565 1.00 96.56 88 PRO A CA 1
ATOM 685 C C . PRO A 1 88 ? 23.359 -1.597 -17.424 1.00 96.56 88 PRO A C 1
ATOM 687 O O . PRO A 1 88 ? 22.444 -2.404 -17.620 1.00 96.56 88 PRO A O 1
ATOM 690 N N . ILE A 1 89 ? 23.896 -1.385 -16.222 1.00 96.00 89 ILE A N 1
ATOM 691 C CA . ILE A 1 89 ? 23.501 -2.120 -15.022 1.00 96.00 89 ILE A CA 1
ATOM 692 C C . ILE A 1 89 ? 22.939 -1.164 -13.967 1.00 96.00 89 ILE A C 1
ATOM 694 O O . ILE A 1 89 ? 23.667 -0.324 -13.429 1.00 96.00 89 ILE A O 1
ATOM 698 N N . ILE A 1 90 ? 21.658 -1.339 -13.638 1.00 95.00 90 ILE A N 1
ATOM 699 C CA . ILE A 1 90 ? 21.021 -0.743 -12.461 1.00 95.00 90 ILE A CA 1
ATOM 700 C C . ILE A 1 90 ? 21.099 -1.748 -11.312 1.00 95.00 90 ILE A C 1
ATOM 702 O O . ILE A 1 90 ? 20.562 -2.853 -11.403 1.00 95.00 90 ILE A O 1
ATOM 706 N N . CYS A 1 91 ? 21.729 -1.351 -10.213 1.00 92.19 91 CYS A N 1
ATOM 707 C CA . CYS A 1 91 ? 21.674 -2.092 -8.957 1.00 92.19 91 CYS A CA 1
ATOM 708 C C . CYS A 1 91 ? 20.630 -1.480 -8.036 1.00 92.19 91 CYS A C 1
ATOM 710 O O . CYS A 1 91 ? 20.729 -0.301 -7.689 1.00 92.19 91 CYS A O 1
ATOM 712 N N . ASP A 1 92 ? 19.669 -2.289 -7.602 1.00 88.38 92 ASP A N 1
ATOM 713 C CA . ASP A 1 92 ? 18.716 -1.860 -6.596 1.00 88.38 92 ASP A CA 1
ATOM 714 C C . ASP A 1 92 ? 19.309 -1.981 -5.192 1.00 88.38 92 ASP A C 1
ATOM 716 O O . ASP A 1 92 ? 19.667 -3.051 -4.708 1.00 88.38 92 ASP A O 1
ATOM 720 N N . GLY A 1 93 ? 19.470 -0.831 -4.553 1.00 76.50 93 GLY A N 1
ATOM 721 C CA . GLY A 1 93 ? 20.266 -0.629 -3.357 1.00 76.50 93 GLY A CA 1
ATOM 722 C C . GLY A 1 93 ? 19.579 -0.996 -2.050 1.00 76.50 93 GLY A C 1
ATOM 723 O O . GLY A 1 93 ? 20.210 -0.872 -1.004 1.00 76.50 93 GLY A O 1
ATOM 724 N N . VAL A 1 94 ? 18.321 -1.447 -2.086 1.00 74.31 94 VAL A N 1
ATOM 725 C CA . VAL A 1 94 ? 17.540 -1.796 -0.885 1.00 74.31 94 VAL A CA 1
ATOM 726 C C . VAL A 1 94 ? 18.223 -2.896 -0.063 1.00 74.31 94 VAL A C 1
ATOM 728 O O . VAL A 1 94 ? 18.154 -2.879 1.156 1.00 74.31 94 VAL A O 1
ATOM 731 N N . ASP A 1 95 ? 18.979 -3.789 -0.701 1.00 70.69 95 ASP A N 1
ATOM 732 C CA . ASP A 1 95 ? 19.649 -4.911 -0.027 1.00 70.69 95 ASP A CA 1
ATOM 733 C C . ASP A 1 95 ? 21.184 -4.746 0.080 1.00 70.69 95 ASP A C 1
ATOM 735 O O . ASP A 1 95 ? 21.900 -5.680 0.432 1.00 70.69 95 ASP A O 1
ATOM 739 N N . LEU A 1 96 ? 21.744 -3.563 -0.218 1.00 68.00 96 LEU A N 1
ATOM 740 C CA . LEU A 1 96 ? 23.203 -3.327 -0.141 1.00 68.00 96 LEU A CA 1
ATOM 741 C C . LEU A 1 96 ? 23.756 -3.259 1.297 1.00 68.00 96 LEU A C 1
ATOM 743 O O . LEU A 1 96 ? 24.964 -3.112 1.500 1.00 68.00 96 LEU A O 1
ATOM 747 N N . TYR A 1 97 ? 22.898 -3.327 2.307 1.00 65.94 97 TYR A N 1
ATOM 748 C CA . TYR A 1 97 ? 23.280 -3.138 3.707 1.00 65.94 97 TYR A CA 1
ATOM 749 C C . TYR A 1 97 ? 23.605 -4.461 4.408 1.00 65.94 97 TYR A C 1
ATOM 751 O O . TYR A 1 97 ? 24.277 -4.433 5.436 1.00 65.94 97 TYR A O 1
ATOM 759 N N . ASP A 1 98 ? 23.224 -5.594 3.811 1.00 67.56 98 ASP A N 1
ATOM 760 C CA . ASP A 1 98 ? 23.286 -6.912 4.450 1.00 67.56 98 ASP A CA 1
ATOM 761 C C . ASP A 1 98 ? 24.720 -7.478 4.505 1.00 67.56 98 ASP A C 1
ATOM 763 O O . ASP A 1 98 ? 25.137 -8.041 5.516 1.00 67.56 98 ASP A O 1
ATOM 767 N N . ASP A 1 99 ? 25.505 -7.306 3.432 1.00 75.69 99 ASP A N 1
ATOM 768 C CA . ASP A 1 99 ? 26.874 -7.828 3.314 1.00 75.69 99 ASP A CA 1
ATOM 769 C C . ASP A 1 99 ? 27.815 -6.792 2.678 1.00 75.69 99 ASP A C 1
ATOM 771 O O . ASP A 1 99 ? 27.634 -6.356 1.539 1.00 75.69 99 ASP A O 1
ATOM 775 N N . GLU A 1 100 ? 28.864 -6.407 3.410 1.00 79.62 100 GLU A N 1
ATOM 776 C CA . GLU A 1 100 ? 29.850 -5.413 2.968 1.00 79.62 100 GLU A CA 1
ATOM 777 C C . GLU A 1 100 ? 30.640 -5.839 1.726 1.00 79.62 100 GLU A C 1
ATOM 779 O O . GLU A 1 100 ? 30.916 -5.018 0.849 1.00 79.62 100 GLU A O 1
ATOM 784 N N . THR A 1 101 ? 30.984 -7.120 1.617 1.00 81.44 101 THR A N 1
ATOM 785 C CA . THR A 1 101 ? 31.756 -7.639 0.484 1.00 81.44 101 THR A CA 1
ATOM 786 C C . THR A 1 101 ? 30.905 -7.656 -0.779 1.00 81.44 101 THR A C 1
ATOM 788 O O . THR A 1 101 ? 31.370 -7.244 -1.847 1.00 81.44 101 THR A O 1
ATOM 791 N N . VAL A 1 102 ? 29.660 -8.122 -0.671 1.00 78.94 102 VAL A N 1
ATOM 792 C CA . VAL A 1 102 ? 28.712 -8.130 -1.790 1.00 78.94 102 VAL A CA 1
ATOM 793 C C . VAL A 1 102 ? 28.378 -6.699 -2.202 1.00 78.94 102 VAL A C 1
ATOM 795 O O . VAL A 1 102 ? 28.430 -6.394 -3.394 1.00 78.94 102 VAL A O 1
ATOM 798 N N . ARG A 1 103 ? 28.160 -5.798 -1.236 1.00 83.69 103 ARG A N 1
ATOM 799 C CA . ARG A 1 103 ? 27.939 -4.368 -1.479 1.00 83.69 103 ARG A CA 1
ATOM 800 C C . ARG A 1 103 ? 29.063 -3.724 -2.281 1.00 83.69 103 ARG A C 1
ATOM 802 O O . ARG A 1 103 ? 28.803 -3.079 -3.293 1.00 83.69 103 ARG A O 1
ATOM 809 N N . GLN A 1 104 ? 30.304 -3.866 -1.824 1.00 84.75 104 GLN A N 1
ATOM 810 C CA . GLN A 1 104 ? 31.461 -3.230 -2.459 1.00 84.75 104 GLN A CA 1
ATOM 811 C C . GLN A 1 104 ? 31.620 -3.684 -3.909 1.00 84.75 104 GLN A C 1
ATOM 813 O O . GLN A 1 104 ? 31.848 -2.875 -4.811 1.00 84.75 104 GLN A O 1
ATOM 818 N N . LYS A 1 105 ? 31.424 -4.984 -4.155 1.00 86.50 105 LYS A N 1
ATOM 819 C CA . LYS A 1 105 ? 31.390 -5.519 -5.516 1.00 86.50 105 LYS A CA 1
ATOM 820 C C . LYS A 1 105 ? 30.248 -4.893 -6.308 1.00 86.50 105 LYS A C 1
ATOM 822 O O . LYS A 1 105 ? 30.511 -4.360 -7.382 1.00 86.50 105 LYS A O 1
ATOM 827 N N . ALA A 1 106 ? 29.030 -4.909 -5.766 1.00 85.94 106 ALA A N 1
ATOM 828 C CA . ALA A 1 106 ? 27.837 -4.356 -6.398 1.00 85.94 106 ALA A CA 1
ATOM 829 C C . ALA A 1 106 ? 28.000 -2.913 -6.861 1.00 85.94 106 ALA A C 1
ATOM 831 O O . ALA A 1 106 ? 27.782 -2.620 -8.033 1.00 85.94 106 ALA A O 1
ATOM 832 N N . ILE A 1 107 ? 28.469 -2.034 -5.979 1.00 88.25 107 ILE A N 1
ATOM 833 C CA . ILE A 1 107 ? 28.754 -0.635 -6.313 1.00 88.25 107 ILE A CA 1
ATOM 834 C C . ILE A 1 107 ? 29.851 -0.544 -7.386 1.00 88.25 107 ILE A C 1
ATOM 836 O O . ILE A 1 107 ? 29.763 0.270 -8.308 1.00 88.25 107 ILE A O 1
ATOM 840 N N . GLY A 1 108 ? 30.874 -1.400 -7.306 1.00 89.25 108 GLY A N 1
ATOM 841 C CA . GLY A 1 108 ? 31.967 -1.444 -8.275 1.00 89.25 108 GLY A CA 1
ATOM 842 C C . GLY A 1 108 ? 31.512 -1.777 -9.700 1.00 89.25 108 GLY A C 1
ATOM 843 O O . GLY A 1 108 ? 32.012 -1.184 -10.665 1.00 89.25 108 GLY A O 1
ATOM 844 N N . TRP A 1 109 ? 30.556 -2.698 -9.861 1.00 90.50 109 TRP A N 1
ATOM 845 C CA . TRP A 1 109 ? 30.047 -3.064 -11.181 1.00 90.50 109 TRP A CA 1
ATOM 846 C C . TRP A 1 109 ? 28.770 -2.339 -11.623 1.00 90.50 109 TRP A C 1
ATOM 848 O O . TRP A 1 109 ? 28.562 -2.273 -12.829 1.00 90.50 109 TRP A O 1
ATOM 858 N N . ALA A 1 110 ? 28.003 -1.716 -10.730 1.00 92.75 110 ALA A N 1
ATOM 859 C CA . ALA A 1 110 ? 26.858 -0.878 -11.088 1.00 92.75 110 ALA A CA 1
ATOM 860 C C . ALA A 1 110 ? 27.259 0.313 -11.974 1.00 92.75 110 ALA A C 1
ATOM 862 O O . ALA A 1 110 ? 28.282 0.966 -11.730 1.00 92.75 110 ALA A O 1
ATOM 863 N N . ASP A 1 111 ? 26.426 0.636 -12.959 1.00 94.81 111 ASP A N 1
ATOM 864 C CA . ASP A 1 111 ? 26.496 1.914 -13.674 1.00 94.81 111 ASP A CA 1
ATOM 865 C C . ASP A 1 111 ? 25.579 2.943 -13.003 1.00 94.81 111 ASP A C 1
ATOM 867 O O . ASP A 1 111 ? 25.953 4.107 -12.868 1.00 94.81 111 ASP A O 1
ATOM 871 N N . TYR A 1 112 ? 24.438 2.475 -12.492 1.00 94.56 112 TYR A N 1
ATOM 872 C CA . TYR A 1 112 ? 23.426 3.260 -11.794 1.00 94.56 112 TYR A CA 1
ATOM 873 C C . TYR A 1 112 ? 22.978 2.542 -10.524 1.00 94.56 112 TYR A C 1
ATOM 875 O O . TYR A 1 112 ? 22.974 1.310 -10.453 1.00 94.56 112 TYR A O 1
ATOM 883 N N . LEU A 1 113 ? 22.562 3.316 -9.528 1.00 91.50 113 LEU A N 1
ATOM 884 C CA . LEU A 1 113 ? 22.001 2.796 -8.287 1.00 91.50 113 LEU A CA 1
ATOM 885 C C . LEU A 1 113 ? 20.586 3.327 -8.088 1.00 91.50 113 LEU A C 1
ATOM 887 O O . LEU A 1 113 ? 20.324 4.509 -8.304 1.00 91.50 113 LEU A O 1
ATOM 891 N N . THR A 1 114 ? 19.675 2.475 -7.637 1.00 90.44 114 THR A N 1
ATOM 892 C CA . THR A 1 114 ? 18.378 2.915 -7.111 1.00 90.44 114 THR A CA 1
ATOM 893 C C . THR A 1 114 ? 18.348 2.695 -5.611 1.00 90.44 114 THR A C 1
ATOM 895 O O . THR A 1 114 ? 18.939 1.749 -5.114 1.00 90.44 114 THR A O 1
ATOM 898 N N . PHE A 1 115 ? 17.664 3.553 -4.874 1.00 86.00 115 PHE A N 1
ATOM 899 C CA . PHE A 1 115 ? 17.462 3.405 -3.440 1.00 86.00 115 PHE A CA 1
ATOM 900 C C . PHE A 1 115 ? 15.993 3.610 -3.112 1.00 86.00 115 PHE A C 1
ATOM 902 O O . PHE A 1 115 ? 15.291 4.342 -3.816 1.00 86.00 115 PHE A O 1
ATOM 909 N N . SER A 1 116 ? 15.542 2.982 -2.030 1.00 83.25 116 SER A N 1
ATOM 910 C CA . SER A 1 116 ? 14.226 3.290 -1.492 1.00 83.25 116 SER A CA 1
ATOM 911 C C . SER A 1 116 ? 14.204 4.704 -0.906 1.00 83.25 116 SER A C 1
ATOM 913 O O . SER A 1 116 ? 15.207 5.171 -0.365 1.00 83.25 116 SER A O 1
ATOM 915 N N . THR A 1 117 ? 13.061 5.390 -0.961 1.00 72.00 117 THR A N 1
ATOM 916 C CA . THR A 1 117 ? 12.876 6.690 -0.284 1.00 72.00 117 THR A CA 1
ATOM 917 C C . THR A 1 117 ? 12.923 6.572 1.243 1.00 72.00 117 THR A C 1
ATOM 919 O O . THR A 1 117 ? 13.024 7.586 1.936 1.00 72.00 117 THR A O 1
ATOM 922 N N . HIS A 1 118 ? 12.857 5.352 1.782 1.00 68.00 118 HIS A N 1
ATOM 923 C CA . HIS A 1 118 ? 12.946 5.088 3.214 1.00 68.00 118 HIS A CA 1
ATOM 924 C C . HIS A 1 118 ? 14.323 5.441 3.785 1.00 68.00 118 HIS A C 1
ATOM 926 O O . HIS A 1 118 ? 15.370 5.152 3.205 1.00 68.00 118 HIS A O 1
ATOM 932 N N . SER A 1 119 ? 14.331 6.031 4.984 1.00 52.69 119 SER A N 1
ATOM 933 C CA . SER A 1 119 ? 15.541 6.534 5.649 1.00 52.69 119 SER A CA 1
ATOM 934 C C . SER A 1 119 ? 16.604 5.471 5.941 1.00 52.69 119 SER A C 1
ATOM 936 O O . SER A 1 119 ? 17.759 5.839 6.152 1.00 52.69 119 SER A O 1
ATOM 938 N N . PHE A 1 120 ? 16.230 4.189 5.940 1.00 58.78 120 PHE A N 1
ATOM 939 C CA . PHE A 1 120 ? 17.141 3.052 6.107 1.00 58.78 120 PHE A CA 1
ATOM 940 C C . PHE A 1 120 ? 18.097 2.877 4.930 1.00 58.78 120 PHE A C 1
ATOM 942 O O . PHE A 1 120 ? 19.224 2.428 5.112 1.00 58.78 120 PHE A O 1
ATOM 949 N N . TYR A 1 121 ? 17.680 3.306 3.739 1.00 62.34 121 TYR A N 1
ATOM 950 C CA . TYR A 1 121 ? 18.345 2.989 2.483 1.00 62.34 121 TYR A CA 1
ATOM 951 C C . TYR A 1 121 ? 18.921 4.249 1.830 1.00 62.34 121 TYR A C 1
ATOM 953 O O . TYR A 1 121 ? 18.668 4.543 0.667 1.00 62.34 121 TYR A O 1
ATOM 961 N N . ARG A 1 122 ? 19.679 5.052 2.591 1.00 64.12 122 ARG A N 1
ATOM 962 C CA . ARG A 1 122 ? 20.320 6.267 2.053 1.00 64.12 122 ARG A CA 1
ATOM 963 C C . ARG A 1 122 ? 21.539 5.937 1.193 1.00 64.12 122 ARG A C 1
ATOM 965 O O . ARG A 1 122 ? 22.348 5.122 1.640 1.00 64.12 122 ARG A O 1
ATOM 972 N N . PRO A 1 123 ? 21.767 6.654 0.072 1.00 64.12 123 PRO A N 1
ATOM 973 C CA . PRO A 1 123 ? 22.970 6.488 -0.734 1.00 64.12 123 PRO A CA 1
ATOM 974 C C . PRO A 1 123 ? 24.223 6.430 0.138 1.00 64.12 123 PRO A C 1
ATOM 976 O O . PRO A 1 123 ? 24.486 7.323 0.949 1.00 64.12 123 PRO A O 1
ATOM 979 N N . LEU A 1 124 ? 24.957 5.329 0.010 1.00 71.88 124 LEU A N 1
ATOM 980 C CA . LEU A 1 124 ? 26.136 5.075 0.822 1.00 71.88 124 LEU A CA 1
ATOM 981 C C . LEU A 1 124 ? 27.273 6.013 0.397 1.00 71.88 124 LEU A C 1
ATOM 983 O O . LEU A 1 124 ? 27.374 6.331 -0.788 1.00 71.88 124 LEU A O 1
ATOM 987 N N . PRO A 1 125 ? 28.170 6.440 1.307 1.00 74.00 125 PRO A N 1
ATOM 988 C CA . PRO A 1 125 ? 29.287 7.319 0.945 1.00 74.00 125 PRO A CA 1
ATOM 989 C C . PRO A 1 125 ? 30.143 6.762 -0.203 1.00 74.00 125 PRO A C 1
ATOM 991 O O . PRO A 1 125 ? 30.625 7.505 -1.049 1.00 74.00 125 PRO A O 1
ATOM 994 N N . GLU A 1 126 ? 30.276 5.438 -0.256 1.00 73.19 126 GLU A N 1
ATOM 995 C CA . GLU A 1 126 ? 31.005 4.683 -1.282 1.00 73.19 126 GLU A CA 1
ATOM 996 C C . GLU A 1 126 ? 30.325 4.732 -2.662 1.00 73.19 126 GLU A C 1
ATOM 998 O O . GLU A 1 126 ? 30.973 4.526 -3.683 1.00 73.19 126 GLU A O 1
ATOM 1003 N N . ALA A 1 127 ? 29.028 5.042 -2.702 1.00 73.81 127 ALA A N 1
ATOM 1004 C CA . ALA A 1 127 ? 28.238 5.214 -3.915 1.00 73.81 127 ALA A CA 1
ATOM 1005 C C . ALA A 1 127 ? 28.209 6.670 -4.421 1.00 73.81 127 ALA A C 1
ATOM 1007 O O . ALA A 1 127 ? 27.592 6.932 -5.449 1.00 73.81 127 ALA A O 1
ATOM 1008 N N . ALA A 1 128 ? 28.868 7.620 -3.743 1.00 70.69 128 ALA A N 1
ATOM 1009 C CA . ALA A 1 128 ? 28.737 9.056 -4.025 1.00 70.69 128 ALA A CA 1
ATOM 1010 C C . ALA A 1 128 ? 29.146 9.475 -5.451 1.00 70.69 128 ALA A C 1
ATOM 1012 O O . ALA A 1 128 ? 28.701 10.512 -5.938 1.00 70.69 128 ALA A O 1
ATOM 1013 N N . GLU A 1 129 ? 29.986 8.685 -6.123 1.00 81.25 129 GLU A N 1
ATOM 1014 C CA . GLU A 1 129 ? 30.426 8.942 -7.502 1.00 81.25 129 GLU A CA 1
ATOM 1015 C C . GLU A 1 129 ? 29.508 8.314 -8.567 1.00 81.25 129 GLU A C 1
ATOM 1017 O O . GLU A 1 129 ? 29.723 8.515 -9.763 1.00 81.25 129 GLU A O 1
ATOM 1022 N N . LYS A 1 130 ? 28.495 7.540 -8.160 1.00 86.81 130 LYS A N 1
ATOM 1023 C CA . LYS A 1 130 ? 27.553 6.872 -9.064 1.00 86.81 130 LYS A CA 1
ATOM 1024 C C . LYS A 1 130 ? 26.258 7.680 -9.188 1.00 86.81 130 LYS A C 1
ATOM 1026 O O . LYS A 1 130 ? 25.765 8.187 -8.178 1.00 86.81 130 LYS A O 1
ATOM 1031 N N . PRO A 1 131 ? 25.654 7.769 -10.386 1.00 90.44 131 PRO A N 1
ATOM 1032 C CA . PRO A 1 131 ? 24.290 8.263 -10.521 1.00 90.44 131 PRO A CA 1
ATOM 1033 C C . PRO A 1 131 ? 23.331 7.424 -9.667 1.00 90.44 131 PRO A C 1
ATOM 1035 O O . PRO A 1 131 ? 23.321 6.193 -9.756 1.00 90.44 131 PRO A O 1
ATOM 1038 N N . CYS A 1 132 ? 22.550 8.097 -8.823 1.00 90.19 132 CYS A N 1
ATOM 1039 C CA . CYS A 1 132 ? 21.636 7.467 -7.878 1.00 90.19 132 CYS A CA 1
ATOM 1040 C C . CYS A 1 132 ? 20.217 8.006 -8.065 1.00 90.19 132 CYS A C 1
ATOM 1042 O O . CYS A 1 132 ? 20.020 9.219 -8.133 1.00 90.19 132 CYS A O 1
ATOM 1044 N N . PHE A 1 133 ? 19.232 7.113 -8.045 1.00 90.38 133 PHE A N 1
ATOM 1045 C CA . PHE A 1 133 ? 17.814 7.451 -8.098 1.00 90.38 133 PHE A CA 1
ATOM 1046 C C . PHE A 1 133 ? 17.112 7.040 -6.811 1.00 90.38 133 PHE A C 1
ATOM 1048 O O . PHE A 1 133 ? 17.412 5.997 -6.235 1.00 90.38 133 PHE A O 1
ATOM 1055 N N . SER A 1 134 ? 16.148 7.847 -6.379 1.00 88.19 134 SER A N 1
ATOM 1056 C CA . SER A 1 134 ? 15.282 7.518 -5.250 1.00 88.19 134 SER A CA 1
ATOM 1057 C C . SER A 1 134 ? 13.918 7.092 -5.772 1.00 88.19 134 SER A C 1
ATOM 1059 O O . SER A 1 134 ? 13.302 7.811 -6.563 1.00 88.19 134 SER A O 1
ATOM 1061 N N . ILE A 1 135 ? 13.472 5.910 -5.358 1.00 89.44 135 ILE A N 1
ATOM 1062 C CA . ILE A 1 135 ? 12.228 5.295 -5.807 1.00 89.44 135 ILE A CA 1
ATOM 1063 C C . ILE A 1 135 ? 11.502 4.746 -4.575 1.00 89.44 135 ILE A C 1
ATOM 1065 O O . ILE A 1 135 ? 12.082 3.921 -3.877 1.00 89.44 135 ILE A O 1
ATOM 1069 N N . PRO A 1 136 ? 10.251 5.137 -4.296 1.00 87.25 136 PRO A N 1
ATOM 1070 C CA . PRO A 1 136 ? 9.535 4.634 -3.129 1.00 87.25 136 PRO A CA 1
ATOM 1071 C C . PRO A 1 136 ? 9.257 3.131 -3.223 1.00 87.25 136 PRO A C 1
ATOM 1073 O O . PRO A 1 136 ? 9.123 2.569 -4.314 1.00 87.25 136 PRO A O 1
ATOM 1076 N N . ASP A 1 137 ? 9.134 2.476 -2.069 1.00 86.62 137 ASP A N 1
ATOM 1077 C CA . ASP A 1 137 ? 8.636 1.103 -2.014 1.00 86.62 137 ASP A CA 1
ATOM 1078 C C . ASP A 1 137 ? 7.142 1.098 -2.330 1.00 86.62 137 ASP A C 1
ATOM 1080 O O . ASP A 1 137 ? 6.347 1.717 -1.612 1.00 86.62 137 ASP A O 1
ATOM 1084 N N . ILE A 1 138 ? 6.766 0.375 -3.386 1.00 89.19 138 ILE A N 1
ATOM 1085 C CA . ILE A 1 138 ? 5.365 0.198 -3.758 1.00 89.19 138 ILE A CA 1
ATOM 1086 C C . ILE A 1 138 ? 4.666 -0.636 -2.689 1.00 89.19 138 ILE A C 1
ATOM 1088 O O . ILE A 1 138 ? 5.150 -1.708 -2.314 1.00 89.19 138 ILE A O 1
ATOM 1092 N N . GLN A 1 139 ? 3.518 -0.154 -2.214 1.00 87.94 139 GLN A N 1
ATOM 1093 C CA . GLN A 1 139 ? 2.673 -0.937 -1.323 1.00 87.94 139 GLN A CA 1
ATOM 1094 C C . GLN A 1 139 ? 1.918 -2.036 -2.057 1.00 87.94 139 GLN A C 1
ATOM 1096 O O . GLN A 1 139 ? 1.395 -1.852 -3.156 1.00 87.94 139 GLN A O 1
ATOM 1101 N N . GLU A 1 140 ? 1.868 -3.191 -1.401 1.00 83.75 140 GLU A N 1
ATOM 1102 C CA . GLU A 1 140 ? 1.234 -4.396 -1.915 1.00 83.75 140 GLU A CA 1
ATOM 1103 C C . GLU A 1 140 ? -0.280 -4.329 -1.662 1.00 83.75 140 GLU A C 1
ATOM 1105 O O . GLU A 1 140 ? -0.736 -4.049 -0.549 1.00 83.75 140 GLU A O 1
ATOM 1110 N N . GLY A 1 141 ? -1.071 -4.606 -2.699 1.00 80.94 141 GLY A N 1
ATOM 1111 C CA . GLY A 1 141 ? -2.532 -4.613 -2.611 1.00 80.94 141 GLY A CA 1
ATOM 1112 C C . GLY A 1 141 ? -3.168 -3.231 -2.409 1.00 80.94 141 GLY A C 1
ATOM 1113 O O . GLY A 1 141 ? -2.544 -2.186 -2.569 1.00 80.94 141 GLY A O 1
ATOM 1114 N N . THR A 1 142 ? -4.465 -3.224 -2.100 1.00 82.00 142 THR A N 1
ATOM 1115 C CA . THR A 1 142 ? -5.224 -1.991 -1.844 1.00 82.00 142 THR A CA 1
ATOM 1116 C C . THR A 1 142 ? -5.145 -1.590 -0.378 1.00 82.00 142 THR A C 1
ATOM 1118 O O . THR A 1 142 ? -5.105 -2.461 0.496 1.00 82.00 142 THR A O 1
ATOM 1121 N N . VAL A 1 143 ? -5.235 -0.286 -0.111 1.00 86.69 143 VAL A N 1
ATOM 1122 C CA . VAL A 1 143 ? -5.407 0.248 1.244 1.00 86.69 143 VAL A CA 1
ATOM 1123 C C . VAL A 1 143 ? -6.566 -0.450 1.965 1.00 86.69 143 VAL A C 1
ATOM 1125 O O . VAL A 1 143 ? -7.644 -0.652 1.395 1.00 86.69 143 VAL A O 1
ATOM 1128 N N . GLN A 1 144 ? -6.335 -0.869 3.209 1.00 89.94 144 GLN A N 1
ATOM 1129 C CA . GLN A 1 144 ? -7.348 -1.544 4.020 1.00 89.94 144 GLN A CA 1
ATOM 1130 C C . GLN A 1 144 ? -8.142 -0.540 4.864 1.00 89.94 144 GLN A C 1
ATOM 1132 O O . GLN A 1 144 ? -7.626 0.527 5.202 1.00 89.94 144 GLN A O 1
ATOM 1137 N N . PRO A 1 145 ? -9.387 -0.864 5.254 1.00 89.62 145 PRO A N 1
ATOM 1138 C CA . PRO A 1 145 ? -10.157 -0.015 6.150 1.00 89.62 145 PRO A CA 1
ATOM 1139 C C . PRO A 1 145 ? -9.426 0.246 7.469 1.00 89.62 145 PRO A C 1
ATOM 1141 O O . PRO A 1 145 ? -8.806 -0.648 8.046 1.00 89.62 145 PRO A O 1
ATOM 1144 N N . VAL A 1 146 ? -9.559 1.470 7.972 1.00 91.81 146 VAL A N 1
ATOM 1145 C CA . VAL A 1 146 ? -9.063 1.858 9.295 1.00 91.81 146 VAL A CA 1
ATOM 1146 C C . VAL A 1 146 ? -9.695 0.967 10.355 1.00 91.81 146 VAL A C 1
ATOM 1148 O O . VAL A 1 146 ? -10.916 0.812 10.406 1.00 91.81 146 VAL A O 1
ATOM 1151 N N . SER A 1 147 ? -8.858 0.415 11.226 1.00 89.38 147 SER A N 1
ATOM 1152 C CA . SER A 1 147 ? -9.272 -0.492 12.283 1.00 89.38 147 SER A CA 1
ATOM 1153 C C . SER A 1 147 ? -8.720 -0.000 13.611 1.00 89.38 147 SER A C 1
ATOM 1155 O O . SER A 1 147 ? -7.511 0.045 13.813 1.00 89.38 147 SER A O 1
ATOM 1157 N N . VAL A 1 148 ? -9.619 0.318 14.536 1.00 89.12 148 VAL A N 1
ATOM 1158 C CA . VAL A 1 148 ? -9.287 0.638 15.928 1.00 89.12 148 VAL A CA 1
ATOM 1159 C C . VAL A 1 148 ? -10.062 -0.286 16.868 1.00 89.12 148 VAL A C 1
ATOM 1161 O O . VAL A 1 148 ? -11.136 -0.760 16.478 1.00 89.12 148 VAL A O 1
ATOM 1164 N N . PRO A 1 149 ? -9.558 -0.528 18.092 1.00 86.12 149 PRO A N 1
ATOM 1165 C CA . PRO A 1 149 ? -10.316 -1.222 19.125 1.00 86.12 149 PRO A CA 1
ATOM 1166 C C . PRO A 1 149 ? -11.721 -0.626 19.315 1.00 86.12 149 PRO A C 1
ATOM 1168 O O . PRO A 1 149 ? -11.932 0.577 19.141 1.00 86.12 149 PRO A O 1
ATOM 1171 N N . GLY A 1 150 ? -12.688 -1.459 19.704 1.00 76.75 150 GLY A N 1
ATOM 1172 C CA . GLY A 1 150 ? -14.014 -0.997 20.125 1.00 76.75 150 GLY A CA 1
ATOM 1173 C C . GLY A 1 150 ? -13.989 -0.191 21.436 1.00 76.75 150 GLY A C 1
ATOM 1174 O O . GLY A 1 150 ? -12.972 -0.088 22.113 1.00 76.75 150 GLY A O 1
ATOM 1175 N N . VAL A 1 151 ? -15.137 0.371 21.829 1.00 69.88 151 VAL A N 1
ATOM 1176 C CA . VAL A 1 151 ? -15.256 1.155 23.080 1.00 69.88 151 VAL A CA 1
ATOM 1177 C C . VAL A 1 151 ? -15.260 0.258 24.331 1.00 69.88 151 VAL A C 1
ATOM 1179 O O . VAL A 1 151 ? -14.806 0.678 25.390 1.00 69.88 151 VAL A O 1
ATOM 1182 N N . GLU A 1 152 ? -15.732 -0.985 24.206 1.00 74.25 152 GLU A N 1
ATOM 1183 C CA . GLU A 1 152 ? -15.794 -1.984 25.284 1.00 74.25 152 GLU A CA 1
ATOM 1184 C C . GLU A 1 152 ? -14.833 -3.141 24.981 1.00 74.25 152 GLU A C 1
ATOM 1186 O O . GLU A 1 152 ? -15.240 -4.236 24.598 1.00 74.25 152 GLU A O 1
ATOM 1191 N N . VAL A 1 153 ? -13.531 -2.871 25.067 1.00 78.19 153 VAL A N 1
ATOM 1192 C CA . VAL A 1 153 ? -12.493 -3.859 24.747 1.00 78.19 153 VAL A CA 1
ATOM 1193 C C . VAL A 1 153 ? -11.948 -4.471 26.024 1.00 78.19 153 VAL A C 1
ATOM 1195 O O . VAL A 1 153 ? -11.283 -3.808 26.814 1.00 78.19 153 VAL A O 1
ATOM 1198 N N . GLU A 1 154 ? -12.219 -5.762 26.197 1.00 84.69 154 GLU A N 1
ATOM 1199 C CA . GLU A 1 154 ? -11.646 -6.575 27.275 1.00 84.69 154 GLU A CA 1
ATOM 1200 C C . GLU A 1 154 ? -10.316 -7.231 26.866 1.00 84.69 154 GLU A C 1
ATOM 1202 O O . GLU A 1 154 ? -9.523 -7.606 27.731 1.00 84.69 154 GLU A O 1
ATOM 1207 N N . VAL A 1 155 ? -10.066 -7.361 25.554 1.00 93.62 155 VAL A N 1
ATOM 1208 C CA . VAL A 1 155 ? -8.887 -8.026 24.980 1.00 93.62 155 VAL A CA 1
ATOM 1209 C C . VAL A 1 155 ? -8.189 -7.103 23.986 1.00 93.62 155 VAL A C 1
ATOM 1211 O O . VAL A 1 155 ? -8.768 -6.781 22.954 1.00 93.62 155 VAL A O 1
ATOM 1214 N N . ILE A 1 156 ? -6.943 -6.726 24.268 1.00 94.50 156 ILE A N 1
ATOM 1215 C CA . ILE A 1 156 ? -6.092 -5.953 23.359 1.00 94.50 156 ILE A CA 1
ATOM 1216 C C . ILE A 1 156 ? -5.189 -6.907 22.587 1.00 94.50 156 ILE A C 1
ATOM 1218 O O . ILE A 1 156 ? -4.449 -7.698 23.177 1.00 94.50 156 ILE A O 1
ATOM 1222 N N . LYS A 1 157 ? -5.225 -6.801 21.262 1.00 95.69 157 LYS A N 1
ATOM 1223 C CA . LYS A 1 157 ? -4.435 -7.628 20.353 1.00 95.69 157 LYS A CA 1
ATOM 1224 C C . LYS A 1 157 ? -3.237 -6.853 19.844 1.00 95.69 157 LYS A C 1
ATOM 1226 O O . LYS A 1 157 ? -3.372 -5.866 19.123 1.00 95.69 157 LYS A O 1
ATOM 1231 N N . LEU A 1 158 ? -2.056 -7.318 20.207 1.00 96.38 158 LEU A N 1
ATOM 1232 C CA . LEU A 1 158 ? -0.780 -6.744 19.821 1.00 96.38 158 LEU A CA 1
ATOM 1233 C C . LEU A 1 158 ? -0.097 -7.661 18.814 1.00 96.38 158 LEU A C 1
ATOM 1235 O O . LEU A 1 158 ? -0.220 -8.884 18.880 1.00 96.38 158 LEU A O 1
ATOM 1239 N N . MET A 1 159 ? 0.663 -7.074 17.902 1.00 95.56 159 MET A N 1
ATOM 1240 C CA . MET A 1 159 ? 1.496 -7.833 16.983 1.00 95.56 159 MET A CA 1
ATOM 1241 C C . MET A 1 159 ? 2.886 -7.246 16.906 1.00 95.56 159 MET A C 1
ATOM 1243 O O . MET A 1 159 ? 3.058 -6.040 16.765 1.00 95.56 159 MET A O 1
ATOM 1247 N N . TRP A 1 160 ? 3.871 -8.128 16.923 1.00 93.62 160 TRP A N 1
ATOM 1248 C CA . TRP A 1 160 ? 5.235 -7.816 16.551 1.00 93.62 160 TRP A CA 1
ATOM 1249 C C . TRP A 1 160 ? 5.675 -8.757 15.436 1.00 93.62 160 TRP A C 1
ATOM 1251 O O . TRP A 1 160 ? 5.278 -9.926 15.386 1.00 93.62 160 TRP A O 1
ATOM 1261 N N . TYR A 1 161 ? 6.507 -8.243 14.543 1.00 89.94 161 TYR A N 1
ATOM 1262 C CA . TYR A 1 161 ? 7.169 -9.030 13.523 1.00 89.94 161 TYR A CA 1
ATOM 1263 C C . TYR A 1 161 ? 8.587 -8.510 13.314 1.00 89.94 161 TYR A C 1
ATOM 1265 O O . TYR A 1 161 ? 8.813 -7.304 13.363 1.00 89.94 161 TYR A O 1
ATOM 1273 N N . GLY A 1 162 ? 9.532 -9.419 13.095 1.00 84.25 162 GLY A N 1
ATOM 1274 C CA . GLY A 1 162 ? 10.944 -9.066 12.996 1.00 84.25 162 GLY A CA 1
ATOM 1275 C C . GLY A 1 162 ? 11.864 -10.283 12.989 1.00 84.25 162 GLY A C 1
ATOM 1276 O O . GLY A 1 162 ? 11.452 -11.418 12.730 1.00 84.25 162 GLY A O 1
ATOM 1277 N N . SER A 1 163 ? 13.129 -10.028 13.269 1.00 79.62 163 SER A N 1
ATOM 1278 C CA . SER A 1 163 ? 14.244 -10.965 13.248 1.00 79.62 163 SER A CA 1
ATOM 1279 C C . SER A 1 163 ? 14.844 -11.161 14.647 1.00 79.62 163 SER A C 1
ATOM 1281 O O . SER A 1 163 ? 14.381 -10.605 15.643 1.00 79.62 163 SER A O 1
ATOM 1283 N N . GLU A 1 164 ? 15.898 -11.973 14.733 1.00 81.38 164 GLU A N 1
ATOM 1284 C CA . GLU A 1 164 ? 16.645 -12.194 15.975 1.00 81.38 164 GLU A CA 1
ATOM 1285 C C . GLU A 1 164 ? 17.311 -10.909 16.508 1.00 81.38 164 GLU A C 1
ATOM 1287 O O . GLU A 1 164 ? 17.454 -10.762 17.721 1.00 81.38 164 GLU A O 1
ATOM 1292 N N . VAL A 1 165 ? 17.670 -9.960 15.632 1.00 82.12 165 VAL A N 1
ATOM 1293 C CA . VAL A 1 165 ? 18.363 -8.713 16.014 1.00 82.12 165 VAL A CA 1
ATOM 1294 C C . VAL A 1 165 ? 17.503 -7.865 16.950 1.00 82.12 165 VAL A C 1
ATOM 1296 O O . VAL A 1 165 ? 17.997 -7.362 17.955 1.00 82.12 165 VAL A O 1
ATOM 1299 N N . GLU A 1 166 ? 16.203 -7.772 16.671 1.00 86.44 166 GLU A N 1
ATOM 1300 C CA . GLU A 1 166 ? 15.262 -6.925 17.413 1.00 86.44 166 GLU A CA 1
ATOM 1301 C C . GLU A 1 166 ? 14.674 -7.634 18.658 1.00 86.44 166 GLU A C 1
ATOM 1303 O O . GLU A 1 166 ? 13.870 -7.063 19.404 1.00 86.44 166 GLU A O 1
ATOM 1308 N N . TRP A 1 167 ? 15.057 -8.897 18.904 1.00 84.88 167 TRP A N 1
ATOM 1309 C CA . TRP A 1 167 ? 14.487 -9.739 19.964 1.00 84.88 167 TRP A CA 1
ATOM 1310 C C . TRP A 1 167 ? 14.709 -9.173 21.373 1.00 84.88 167 TRP A C 1
ATOM 1312 O O . TRP A 1 167 ? 13.829 -9.278 22.230 1.00 84.88 167 TRP A O 1
ATOM 1322 N N . GLY A 1 168 ? 15.870 -8.557 21.617 1.00 86.81 168 GLY A N 1
ATOM 1323 C CA . GLY A 1 168 ? 16.200 -7.955 22.912 1.00 86.81 168 GLY A CA 1
ATOM 1324 C C . GLY A 1 168 ? 15.199 -6.872 23.318 1.00 86.81 168 GLY A C 1
ATOM 1325 O O . GLY A 1 168 ? 14.619 -6.941 24.402 1.00 86.81 168 GLY A O 1
ATOM 1326 N N . SER A 1 169 ? 14.924 -5.929 22.415 1.00 89.56 169 SER A N 1
ATOM 1327 C CA . SER A 1 169 ? 13.970 -4.836 22.645 1.00 89.56 169 SER A CA 1
ATOM 1328 C C . SER A 1 169 ? 12.534 -5.332 22.811 1.00 89.56 169 SER A C 1
ATOM 1330 O O . SER A 1 169 ? 11.765 -4.793 23.614 1.00 89.56 169 SER A O 1
ATOM 1332 N N . LEU A 1 170 ? 12.158 -6.392 22.085 1.00 90.12 170 LEU A N 1
ATOM 1333 C CA . LEU A 1 170 ? 10.857 -7.025 22.277 1.00 90.12 170 LEU A CA 1
ATOM 1334 C C . LEU A 1 170 ? 10.732 -7.623 23.681 1.00 90.12 170 LEU A C 1
ATOM 1336 O O . LEU A 1 170 ? 9.701 -7.436 24.321 1.00 90.12 170 LEU A O 1
ATOM 1340 N N . LEU A 1 171 ? 11.759 -8.316 24.177 1.00 88.62 171 LEU A N 1
ATOM 1341 C CA . LEU A 1 171 ? 11.717 -8.956 25.492 1.00 88.62 171 LEU A CA 1
ATOM 1342 C C . LEU A 1 171 ? 11.467 -7.939 26.615 1.00 88.62 171 LEU A C 1
ATOM 1344 O O . LEU A 1 171 ? 10.619 -8.175 27.477 1.00 88.62 171 LEU A O 1
ATOM 1348 N N . GLU A 1 172 ? 12.160 -6.800 26.574 1.00 88.88 172 GLU A N 1
ATOM 1349 C CA . GLU A 1 172 ? 11.962 -5.694 27.520 1.00 88.88 172 GLU A CA 1
ATOM 1350 C C . GLU A 1 172 ? 10.526 -5.154 27.457 1.00 88.88 172 GLU A C 1
ATOM 1352 O O . GLU A 1 172 ? 9.855 -5.019 28.481 1.00 88.88 172 GLU A O 1
ATOM 1357 N N . THR A 1 173 ? 10.011 -4.943 26.247 1.00 91.50 173 THR A N 1
ATOM 1358 C CA . THR A 1 173 ? 8.639 -4.464 26.017 1.00 91.50 173 THR A CA 1
ATOM 1359 C C . THR A 1 173 ? 7.591 -5.442 26.536 1.00 91.50 173 THR A C 1
ATOM 1361 O O . THR A 1 173 ? 6.621 -5.051 27.183 1.00 91.50 173 THR A O 1
ATOM 1364 N N . VAL A 1 174 ? 7.787 -6.742 26.313 1.00 90.44 174 VAL A N 1
ATOM 1365 C CA . VAL A 1 174 ? 6.857 -7.769 26.790 1.00 90.44 174 VAL A CA 1
ATOM 1366 C C . VAL A 1 174 ? 6.818 -7.823 28.319 1.00 90.44 174 VAL A C 1
ATOM 1368 O O . VAL A 1 174 ? 5.758 -8.064 28.897 1.00 90.44 174 VAL A O 1
ATOM 1371 N N . GLN A 1 175 ? 7.933 -7.555 29.003 1.00 89.75 175 GLN A N 1
ATOM 1372 C CA . GLN A 1 175 ? 7.948 -7.485 30.465 1.00 89.75 175 GLN A CA 1
ATOM 1373 C C . GLN A 1 175 ? 7.125 -6.315 31.019 1.00 89.75 175 GLN A C 1
ATOM 1375 O O . GLN A 1 175 ? 6.548 -6.457 32.098 1.00 89.75 175 GLN A O 1
ATOM 1380 N N . GLN A 1 176 ? 7.016 -5.201 30.293 1.00 92.31 176 GLN A N 1
ATOM 1381 C CA . GLN A 1 176 ? 6.186 -4.061 30.699 1.00 92.31 176 GLN A CA 1
ATOM 1382 C C . GLN A 1 176 ? 4.686 -4.398 30.663 1.00 92.31 176 GLN A C 1
ATOM 1384 O O . GLN A 1 176 ? 3.932 -3.927 31.513 1.00 92.31 176 GLN A O 1
ATOM 1389 N N . LEU A 1 177 ? 4.251 -5.302 29.769 1.00 91.38 177 LEU A N 1
ATOM 1390 C CA . LEU A 1 177 ? 2.842 -5.720 29.648 1.00 91.38 177 LEU A CA 1
ATOM 1391 C C . LEU A 1 177 ? 2.263 -6.313 30.944 1.00 91.38 177 LEU A C 1
ATOM 1393 O O . LEU A 1 177 ? 1.044 -6.367 31.108 1.00 91.38 177 LEU A O 1
ATOM 1397 N N . LYS A 1 178 ? 3.116 -6.723 31.896 1.00 89.38 178 LYS A N 1
ATOM 1398 C CA . LYS A 1 178 ? 2.700 -7.190 33.231 1.00 89.38 178 LYS A CA 1
ATOM 1399 C C . LYS A 1 178 ? 1.917 -6.132 34.018 1.00 89.38 178 LYS A C 1
ATOM 1401 O O . LYS A 1 178 ? 1.187 -6.478 34.950 1.00 89.38 178 LYS A O 1
ATOM 1406 N N . GLU A 1 179 ? 2.075 -4.861 33.660 1.00 91.75 179 GLU A N 1
ATOM 1407 C CA . GLU A 1 179 ? 1.436 -3.724 34.320 1.00 91.75 179 GLU A CA 1
ATOM 1408 C C . GLU A 1 179 ? 0.031 -3.402 33.781 1.00 91.75 179 GLU A C 1
ATOM 1410 O O . GLU A 1 179 ? -0.700 -2.654 34.432 1.00 91.75 179 GLU A O 1
ATOM 1415 N N . LEU A 1 180 ? -0.381 -3.989 32.649 1.00 91.31 180 LEU A N 1
ATOM 1416 C CA . LEU A 1 180 ? -1.715 -3.834 32.046 1.00 91.31 180 LEU A CA 1
ATOM 1417 C C . LEU A 1 180 ? -2.715 -4.858 32.612 1.00 91.31 180 LEU A C 1
ATOM 1419 O O . LEU A 1 180 ? -3.231 -5.707 31.889 1.00 91.31 180 LEU A O 1
ATOM 1423 N N . GLN A 1 181 ? -2.980 -4.823 33.920 1.00 90.50 181 GLN A N 1
ATOM 1424 C CA . GLN A 1 181 ? -3.869 -5.802 34.576 1.00 90.50 181 GLN A CA 1
ATOM 1425 C C . GLN A 1 181 ? -5.357 -5.588 34.275 1.00 90.50 181 GLN A C 1
ATOM 1427 O O . GLN A 1 181 ? -6.171 -6.485 34.488 1.00 90.50 181 GLN A O 1
ATOM 1432 N N . GLU A 1 182 ? -5.716 -4.400 33.802 1.00 91.81 182 GLU A N 1
ATOM 1433 C CA . GLU A 1 182 ? -7.074 -4.026 33.422 1.00 91.81 182 GLU A CA 1
ATOM 1434 C C . GLU A 1 182 ? -7.529 -4.630 32.080 1.00 91.81 182 GLU A C 1
ATOM 1436 O O . GLU A 1 182 ? -8.726 -4.626 31.797 1.00 91.81 182 GLU A O 1
ATOM 1441 N N . PHE A 1 183 ? -6.603 -5.175 31.283 1.00 92.81 183 PHE A N 1
ATOM 1442 C CA . PHE A 1 183 ? -6.884 -5.789 29.987 1.00 92.81 183 PHE A CA 1
ATOM 1443 C C . PHE A 1 183 ? -6.391 -7.236 29.940 1.00 92.81 183 PHE A C 1
ATOM 1445 O O . PHE A 1 183 ? -5.389 -7.601 30.560 1.00 92.81 183 PHE A O 1
ATOM 1452 N N . SER A 1 184 ? -7.062 -8.064 29.144 1.00 94.69 184 SER A N 1
ATOM 1453 C CA . SER A 1 184 ? -6.429 -9.263 28.594 1.00 94.69 184 SER A CA 1
ATOM 1454 C C . SER A 1 184 ? -5.602 -8.857 27.376 1.00 94.69 184 SER A C 1
ATOM 1456 O O . SER A 1 184 ? -6.048 -8.042 26.576 1.00 94.69 184 SER A O 1
ATOM 1458 N N . ILE A 1 185 ? -4.400 -9.398 27.230 1.00 95.56 185 ILE A N 1
ATOM 1459 C CA . ILE A 1 185 ? -3.480 -9.081 26.140 1.00 95.56 185 ILE A CA 1
ATOM 1460 C C . ILE A 1 185 ? -3.212 -10.351 25.338 1.00 95.56 185 ILE A C 1
ATOM 1462 O O . ILE A 1 185 ? -2.759 -11.355 25.887 1.00 95.56 185 ILE A O 1
ATOM 1466 N N . GLU A 1 186 ? -3.444 -10.286 24.034 1.00 95.56 186 GLU A N 1
ATOM 1467 C CA . GLU A 1 186 ? -3.021 -11.304 23.074 1.00 95.56 186 GLU A CA 1
ATOM 1468 C C . GLU A 1 186 ? -1.877 -10.727 22.240 1.00 95.56 186 GLU A C 1
ATOM 1470 O O . GLU A 1 186 ? -2.088 -9.803 21.460 1.00 95.56 186 GLU A O 1
ATOM 1475 N N . LEU A 1 187 ? -0.662 -11.248 22.404 1.00 95.06 187 LEU A N 1
ATOM 1476 C CA . LEU A 1 187 ? 0.501 -10.836 21.624 1.00 95.06 187 LEU A CA 1
ATOM 1477 C C . LEU A 1 187 ? 0.851 -11.905 20.589 1.00 95.06 187 LEU A C 1
ATOM 1479 O O . LEU A 1 187 ? 1.273 -13.009 20.936 1.00 95.06 187 LEU A O 1
ATOM 1483 N N . LEU A 1 188 ? 0.735 -11.544 19.314 1.00 94.88 188 LEU A N 1
ATOM 1484 C CA . LEU A 1 188 ? 1.228 -12.341 18.201 1.00 94.88 188 LEU A CA 1
ATOM 1485 C C . LEU A 1 188 ? 2.667 -11.939 17.854 1.00 94.88 188 LEU A C 1
ATOM 1487 O O . LEU A 1 188 ? 2.929 -10.798 17.481 1.00 94.88 188 LEU A O 1
ATOM 1491 N N . ILE A 1 189 ? 3.585 -12.896 17.918 1.00 92.25 189 ILE A N 1
ATOM 1492 C CA . ILE A 1 189 ? 4.983 -12.754 17.504 1.00 92.25 189 ILE A CA 1
ATOM 1493 C C . ILE A 1 189 ? 5.165 -13.526 16.196 1.00 92.25 189 ILE A C 1
ATOM 1495 O O . ILE A 1 189 ? 5.069 -14.756 16.184 1.00 92.25 189 ILE A O 1
ATOM 1499 N N . LEU A 1 190 ? 5.450 -12.817 15.101 1.00 90.19 190 LEU A N 1
ATOM 1500 C CA . LEU A 1 190 ? 5.838 -13.428 13.828 1.00 90.19 190 LEU A CA 1
ATOM 1501 C C . LEU A 1 190 ? 7.328 -13.192 13.553 1.00 90.19 190 LEU A C 1
ATOM 1503 O O . LEU A 1 190 ? 7.704 -12.135 13.055 1.00 90.19 190 LEU A O 1
ATOM 1507 N N . GLY A 1 191 ? 8.179 -14.173 13.857 1.00 83.25 191 GLY A N 1
ATOM 1508 C CA . GLY A 1 191 ? 9.632 -14.016 13.743 1.00 83.25 191 GLY A CA 1
ATOM 1509 C C . GLY A 1 191 ? 10.311 -15.078 12.885 1.00 83.25 191 GLY A C 1
ATOM 1510 O O . GLY A 1 191 ? 9.876 -16.233 12.829 1.00 83.25 191 GLY A O 1
ATOM 1511 N N . SER A 1 192 ? 11.411 -14.710 12.229 1.00 70.25 192 SER A N 1
ATOM 1512 C CA . SER A 1 192 ? 12.382 -15.673 11.700 1.00 70.25 192 SER A CA 1
ATOM 1513 C C . SER A 1 192 ? 13.441 -15.937 12.775 1.00 70.25 192 SER A C 1
ATOM 1515 O O . SER A 1 192 ? 14.220 -15.046 13.087 1.00 70.25 192 SER A O 1
ATOM 1517 N N . ALA A 1 193 ? 13.467 -17.153 13.331 1.00 66.12 193 ALA A N 1
ATOM 1518 C CA . ALA A 1 193 ? 14.470 -17.625 14.302 1.00 66.12 193 ALA A CA 1
ATOM 1519 C C . ALA A 1 193 ? 14.373 -17.093 15.753 1.00 66.12 193 ALA A C 1
ATOM 1521 O O . ALA A 1 193 ? 15.386 -16.822 16.387 1.00 66.12 193 ALA A O 1
ATOM 1522 N N . VAL A 1 194 ? 13.172 -17.050 16.344 1.00 69.44 194 VAL A N 1
ATOM 1523 C CA . VAL A 1 194 ? 13.046 -16.865 17.805 1.00 69.44 194 VAL A CA 1
ATOM 1524 C C . VAL A 1 194 ? 13.402 -18.169 18.546 1.00 69.44 194 VAL A C 1
ATOM 1526 O O . VAL A 1 194 ? 12.772 -19.203 18.284 1.00 69.44 194 VAL A O 1
ATOM 1529 N N . PRO A 1 195 ? 14.356 -18.167 19.501 1.00 72.06 195 PRO A N 1
ATOM 1530 C CA . PRO A 1 195 ? 14.706 -19.366 20.261 1.00 72.06 195 PRO A CA 1
ATOM 1531 C C . PRO A 1 195 ? 13.524 -19.883 21.096 1.00 72.06 195 PRO A C 1
ATOM 1533 O O . PRO A 1 195 ? 12.977 -19.170 21.939 1.00 72.06 195 PRO A O 1
ATOM 1536 N N . ALA A 1 196 ? 13.153 -21.157 20.923 1.00 73.69 196 ALA A N 1
ATOM 1537 C CA . ALA A 1 196 ? 12.025 -21.768 21.642 1.00 73.69 196 ALA A CA 1
ATOM 1538 C C . ALA A 1 196 ? 12.179 -21.715 23.180 1.00 73.69 196 ALA A C 1
ATOM 1540 O O . ALA A 1 196 ? 11.193 -21.593 23.914 1.00 73.69 196 ALA A O 1
ATOM 1541 N N . GLU A 1 197 ? 13.419 -21.772 23.672 1.00 75.00 197 GLU A N 1
ATOM 1542 C CA . GLU A 1 197 ? 13.740 -21.668 25.099 1.00 75.00 197 GLU A CA 1
ATOM 1543 C C . GLU A 1 197 ? 13.427 -20.273 25.661 1.00 75.00 197 GLU A C 1
ATOM 1545 O O . GLU A 1 197 ? 12.881 -20.168 26.761 1.00 75.00 197 GLU A O 1
ATOM 1550 N N . ALA A 1 198 ? 13.679 -19.212 24.885 1.00 75.75 198 ALA A N 1
ATOM 1551 C CA . ALA A 1 198 ? 13.399 -17.834 25.287 1.00 75.75 198 ALA A CA 1
ATOM 1552 C C . ALA A 1 198 ? 11.888 -17.588 25.442 1.00 75.75 198 ALA A C 1
ATOM 1554 O O . ALA A 1 198 ? 11.451 -17.029 26.446 1.00 75.75 198 ALA A O 1
ATOM 1555 N N . LEU A 1 199 ? 11.077 -18.089 24.503 1.00 77.19 199 LEU A N 1
ATOM 1556 C CA . LEU A 1 199 ? 9.610 -18.008 24.573 1.00 77.19 199 LEU A CA 1
ATOM 1557 C C . LEU A 1 199 ? 9.034 -18.782 25.761 1.00 77.19 199 LEU A C 1
ATOM 1559 O O . LEU A 1 199 ? 8.094 -18.331 26.415 1.00 77.19 199 LEU A O 1
ATOM 1563 N N . THR A 1 200 ? 9.609 -19.950 26.054 1.00 76.88 200 THR A N 1
ATOM 1564 C CA . THR A 1 200 ? 9.168 -20.776 27.184 1.00 76.88 200 THR A CA 1
ATOM 1565 C C . THR A 1 200 ? 9.473 -20.093 28.517 1.00 76.88 200 THR A C 1
ATOM 1567 O O . THR A 1 200 ? 8.631 -20.098 29.412 1.00 76.88 200 THR A O 1
ATOM 1570 N N . GLY A 1 201 ? 10.651 -19.471 28.646 1.00 78.06 201 GLY A N 1
ATOM 1571 C CA . GLY A 1 201 ? 11.001 -18.655 29.810 1.00 78.06 201 GLY A CA 1
ATOM 1572 C C . GLY A 1 201 ? 10.048 -17.474 29.990 1.00 78.06 201 GLY A C 1
ATOM 1573 O O . GLY A 1 201 ? 9.496 -17.291 31.073 1.00 78.06 201 GLY A O 1
ATOM 1574 N N . LEU A 1 202 ? 9.774 -16.747 28.906 1.00 80.06 202 LEU A N 1
ATOM 1575 C CA . LEU A 1 202 ? 8.908 -15.570 28.908 1.00 80.06 202 LEU A CA 1
ATOM 1576 C C . LEU A 1 202 ? 7.475 -15.888 29.362 1.00 80.06 202 LEU A C 1
ATOM 1578 O O . LEU A 1 202 ? 6.944 -15.215 30.245 1.00 80.06 202 LEU A O 1
ATOM 1582 N N . ASN A 1 203 ? 6.878 -16.965 28.843 1.00 78.62 203 ASN A N 1
ATOM 1583 C CA . ASN A 1 203 ? 5.527 -17.394 29.226 1.00 78.62 203 ASN A CA 1
ATOM 1584 C C . ASN A 1 203 ? 5.395 -17.761 30.714 1.00 78.62 203 ASN A C 1
ATOM 1586 O O . ASN A 1 203 ? 4.312 -17.631 31.278 1.00 78.62 203 ASN A O 1
ATOM 1590 N N . ASN A 1 204 ? 6.474 -18.204 31.366 1.00 80.38 204 ASN A N 1
ATOM 1591 C CA . ASN A 1 204 ? 6.446 -18.528 32.795 1.00 80.38 204 ASN A CA 1
ATOM 1592 C C . ASN A 1 204 ? 6.498 -17.283 33.693 1.00 80.38 204 ASN A C 1
ATOM 1594 O O . ASN A 1 204 ? 6.086 -17.346 34.852 1.00 80.38 204 ASN A O 1
ATOM 1598 N N . GLU A 1 205 ? 7.023 -16.168 33.187 1.00 85.38 205 GLU A N 1
ATOM 1599 C CA . GLU A 1 205 ? 7.196 -14.933 33.953 1.00 85.38 205 GLU A CA 1
ATOM 1600 C C . GLU A 1 205 ? 6.037 -13.941 33.801 1.00 85.38 205 GLU A C 1
ATOM 1602 O O . GLU A 1 205 ? 5.965 -12.963 34.557 1.00 85.38 205 GLU A O 1
ATOM 1607 N N . LEU A 1 206 ? 5.171 -14.147 32.809 1.00 88.56 206 LEU A N 1
ATOM 1608 C CA . LEU A 1 206 ? 4.050 -13.267 32.500 1.00 88.56 206 LEU A CA 1
ATOM 1609 C C . LEU A 1 206 ? 2.795 -13.622 33.312 1.00 88.56 206 LEU A C 1
ATOM 1611 O O . LEU A 1 206 ? 2.560 -14.787 33.644 1.00 88.56 206 LEU A O 1
ATOM 1615 N N . PRO A 1 207 ? 1.967 -12.624 33.669 1.00 89.06 207 PRO A N 1
ATOM 1616 C CA . PRO A 1 207 ? 0.700 -12.863 34.334 1.00 89.06 207 PRO A CA 1
ATOM 1617 C C . PRO A 1 207 ? -0.291 -13.543 33.385 1.00 89.06 207 PRO A C 1
ATOM 1619 O O . PRO A 1 207 ? -0.195 -13.450 32.165 1.00 89.06 207 PRO A O 1
ATOM 1622 N N . LYS A 1 208 ? -1.299 -14.205 33.963 1.00 89.88 208 LYS A N 1
ATOM 1623 C CA . LYS A 1 208 ? -2.277 -15.014 33.214 1.00 89.88 208 LYS A CA 1
ATOM 1624 C C . LYS A 1 208 ? -3.124 -14.231 32.208 1.00 89.88 208 LYS A C 1
ATOM 1626 O O . LYS A 1 208 ? -3.761 -14.858 31.370 1.00 89.88 208 LYS A O 1
ATOM 1631 N N . ASN A 1 209 ? -3.193 -12.907 32.333 1.00 92.56 209 ASN A N 1
ATOM 1632 C CA . ASN A 1 209 ? -3.917 -12.050 31.400 1.00 92.56 209 ASN A CA 1
ATOM 1633 C C . ASN A 1 209 ? -3.114 -11.756 30.124 1.00 92.56 209 ASN A C 1
ATOM 1635 O O . ASN A 1 209 ? -3.686 -11.177 29.214 1.00 92.56 209 ASN A O 1
ATOM 1639 N N . VAL A 1 210 ? -1.838 -12.149 30.032 1.00 93.94 210 VAL A N 1
ATOM 1640 C CA . VAL A 1 210 ? -1.016 -11.990 28.824 1.00 93.94 210 VAL A CA 1
ATOM 1641 C C . VAL A 1 210 ? -0.793 -13.357 28.183 1.00 93.94 210 VAL A C 1
ATOM 1643 O O . VAL A 1 210 ? -0.239 -14.264 28.804 1.00 93.94 210 VAL A O 1
ATOM 1646 N N . VAL A 1 211 ? -1.217 -13.502 26.931 1.00 92.69 211 VAL A N 1
ATOM 1647 C CA . VAL A 1 211 ? -1.051 -14.716 26.129 1.00 92.69 211 VAL A CA 1
ATOM 1648 C C . VAL A 1 211 ? -0.175 -14.396 24.929 1.00 92.69 211 VAL A C 1
ATOM 1650 O O . VAL A 1 211 ? -0.456 -13.457 24.189 1.00 92.69 211 VAL A O 1
ATOM 1653 N N . ILE A 1 212 ? 0.875 -15.194 24.727 1.00 91.69 212 ILE A N 1
ATOM 1654 C CA . ILE A 1 212 ? 1.767 -15.071 23.574 1.00 91.69 212 ILE A CA 1
ATOM 1655 C C . ILE A 1 212 ? 1.523 -16.226 22.615 1.00 91.69 212 ILE A C 1
ATOM 1657 O O . ILE A 1 212 ? 1.656 -17.397 22.979 1.00 91.69 212 ILE A O 1
ATOM 1661 N N . GLU A 1 213 ? 1.236 -15.884 21.366 1.00 91.50 213 GLU A N 1
ATOM 1662 C CA . GLU A 1 213 ? 1.297 -16.802 20.241 1.00 91.50 213 GLU A CA 1
ATOM 1663 C C . GLU A 1 213 ? 2.552 -16.493 19.427 1.00 91.50 213 GLU A C 1
ATOM 1665 O O . GLU A 1 213 ? 2.770 -15.359 19.009 1.00 91.50 213 GLU A O 1
ATOM 1670 N N . HIS A 1 214 ? 3.381 -17.505 19.184 1.00 90.44 214 HIS A N 1
ATOM 1671 C CA . HIS A 1 214 ? 4.546 -17.376 18.319 1.00 90.44 214 HIS A CA 1
ATOM 1672 C C . HIS A 1 214 ? 4.395 -18.284 17.106 1.00 90.44 214 HIS A C 1
ATOM 1674 O O . HIS A 1 214 ? 4.208 -19.496 17.247 1.00 90.44 214 HIS A O 1
ATOM 1680 N N . LEU A 1 215 ? 4.519 -17.694 15.921 1.00 90.00 215 LEU A N 1
ATOM 1681 C CA . LEU A 1 215 ? 4.477 -18.403 14.652 1.00 90.00 215 LEU A CA 1
ATOM 1682 C C . LEU A 1 215 ? 5.686 -18.004 13.797 1.00 90.00 215 LEU A C 1
ATOM 1684 O O . LEU A 1 215 ? 6.148 -16.863 13.870 1.00 90.00 215 LEU A O 1
ATOM 1688 N N . PRO A 1 216 ? 6.200 -18.921 12.960 1.00 88.06 216 PRO A N 1
ATOM 1689 C CA . PRO A 1 216 ? 7.267 -18.579 12.035 1.00 88.06 216 PRO A CA 1
ATOM 1690 C C . PRO A 1 216 ? 6.789 -17.518 11.044 1.00 88.06 216 PRO A C 1
ATOM 1692 O O . PRO A 1 216 ? 5.659 -17.578 10.546 1.00 88.06 216 PRO A O 1
ATOM 1695 N N . TRP A 1 217 ? 7.675 -16.580 10.716 1.00 86.25 217 TRP A N 1
ATOM 1696 C CA . TRP A 1 217 ? 7.382 -15.559 9.719 1.00 86.25 217 TRP A CA 1
ATOM 1697 C C . TRP A 1 217 ? 7.018 -16.169 8.358 1.00 86.25 217 TRP A C 1
ATOM 1699 O O . TRP A 1 217 ? 7.765 -16.968 7.787 1.00 86.25 217 TRP A O 1
ATOM 1709 N N . ARG A 1 218 ? 5.862 -15.763 7.819 1.00 85.19 218 ARG A N 1
ATOM 1710 C CA . ARG A 1 218 ? 5.426 -16.032 6.443 1.00 85.19 218 ARG A CA 1
ATOM 1711 C C . ARG A 1 218 ? 4.579 -14.863 5.967 1.00 85.19 218 ARG A C 1
ATOM 1713 O O . ARG A 1 218 ? 3.638 -14.489 6.660 1.00 85.19 218 ARG A O 1
ATOM 1720 N N . TYR A 1 219 ? 4.836 -14.366 4.759 1.00 83.19 219 TYR A N 1
ATOM 1721 C CA . TYR A 1 219 ? 4.093 -13.229 4.206 1.00 83.19 219 TYR A CA 1
ATOM 1722 C C . TYR A 1 219 ? 2.567 -13.448 4.194 1.00 83.19 219 TYR A C 1
ATOM 1724 O O . TYR A 1 219 ? 1.819 -12.607 4.672 1.00 83.19 219 TYR A O 1
ATOM 1732 N N . ALA A 1 220 ? 2.093 -14.621 3.758 1.00 83.25 220 ALA A N 1
ATOM 1733 C CA . ALA A 1 220 ? 0.657 -14.924 3.765 1.00 83.25 220 ALA A CA 1
ATOM 1734 C C . ALA A 1 220 ? 0.039 -14.871 5.176 1.00 83.25 220 ALA A C 1
ATOM 1736 O O . ALA A 1 220 ? -1.052 -14.337 5.355 1.00 83.25 220 ALA A O 1
ATOM 1737 N N . LEU A 1 221 ? 0.760 -15.386 6.179 1.00 88.56 221 LEU A N 1
ATOM 1738 C CA . LEU A 1 221 ? 0.316 -15.356 7.571 1.00 88.56 221 LEU A CA 1
ATOM 1739 C C . LEU A 1 221 ? 0.327 -13.925 8.114 1.00 88.56 221 LEU A C 1
ATOM 1741 O O . LEU A 1 221 ? -0.589 -13.533 8.822 1.00 88.56 221 LEU A O 1
ATOM 1745 N N . TYR A 1 222 ? 1.339 -13.135 7.768 1.00 89.00 222 TYR A N 1
ATOM 1746 C CA . TYR A 1 222 ? 1.390 -11.722 8.117 1.00 89.00 222 TYR A CA 1
ATOM 1747 C C . TYR A 1 222 ? 0.147 -10.973 7.640 1.00 89.00 222 TYR A C 1
ATOM 1749 O O . TYR A 1 222 ? -0.555 -10.388 8.461 1.00 89.00 222 TYR A O 1
ATOM 1757 N N . THR A 1 223 ? -0.163 -11.049 6.345 1.00 84.06 223 THR A N 1
ATOM 1758 C CA . THR A 1 223 ? -1.318 -10.359 5.759 1.00 84.06 223 THR A CA 1
ATOM 1759 C C . THR A 1 223 ? -2.633 -10.847 6.369 1.00 84.06 223 THR A C 1
ATOM 1761 O O . THR A 1 223 ? -3.499 -10.037 6.698 1.00 84.06 223 THR A O 1
ATOM 1764 N N . GLU A 1 224 ? -2.775 -12.160 6.578 1.00 88.06 224 GLU A N 1
ATOM 1765 C CA . GLU A 1 224 ? -3.959 -12.753 7.209 1.00 88.06 224 GLU A CA 1
ATOM 1766 C C . GLU A 1 224 ? -4.159 -12.224 8.637 1.00 88.06 224 GLU A C 1
ATOM 1768 O O . GLU A 1 224 ? -5.235 -11.730 8.987 1.00 88.06 224 GLU A O 1
ATOM 1773 N N . ARG A 1 225 ? -3.115 -12.315 9.469 1.00 91.38 225 ARG A N 1
ATOM 1774 C CA . ARG A 1 225 ? -3.212 -12.037 10.905 1.00 91.38 225 ARG A CA 1
ATOM 1775 C C . ARG A 1 225 ? -3.287 -10.549 11.201 1.00 91.38 225 ARG A C 1
ATOM 1777 O O . ARG A 1 225 ? -4.021 -10.180 12.113 1.00 91.38 225 ARG A O 1
ATOM 1784 N N . LEU A 1 226 ? -2.604 -9.705 10.426 1.00 89.88 226 LEU A N 1
ATOM 1785 C CA . LEU A 1 226 ? -2.546 -8.263 10.667 1.00 89.88 226 LEU A CA 1
ATOM 1786 C C . LEU A 1 226 ? -3.945 -7.639 10.729 1.00 89.88 226 LEU A 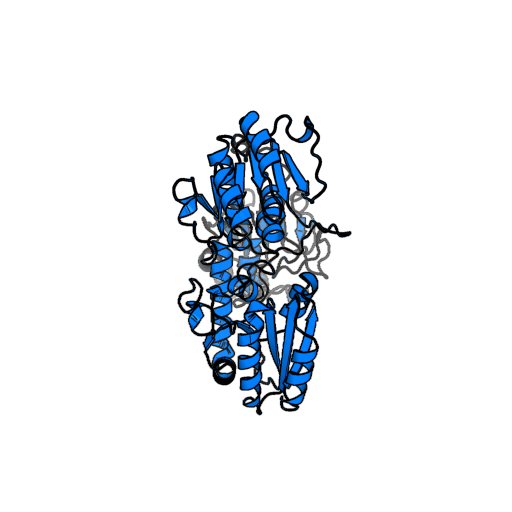C 1
ATOM 1788 O O . LEU A 1 226 ? -4.201 -6.816 11.601 1.00 89.88 226 LEU A O 1
ATOM 1792 N N . SER A 1 227 ? -4.880 -8.096 9.887 1.00 85.19 227 SER A N 1
ATOM 1793 C CA . SER A 1 227 ? -6.278 -7.635 9.874 1.00 85.19 227 SER A CA 1
ATOM 1794 C C . SER A 1 227 ? -6.998 -7.766 11.227 1.00 85.19 227 SER A C 1
ATOM 1796 O O . SER A 1 227 ? -7.862 -6.946 11.540 1.00 85.19 227 SER A O 1
ATOM 1798 N N . GLY A 1 228 ? -6.612 -8.738 12.058 1.00 89.00 228 GLY A N 1
ATOM 1799 C CA . GLY A 1 228 ? -7.236 -9.036 13.348 1.00 89.00 228 GLY A CA 1
ATOM 1800 C C . GLY A 1 228 ? -6.578 -8.382 14.564 1.00 89.00 228 GLY A C 1
ATOM 1801 O O . GLY A 1 228 ? -6.989 -8.687 15.681 1.00 89.00 228 GLY A O 1
ATOM 1802 N N . ILE A 1 229 ? -5.563 -7.540 14.367 1.00 94.19 229 ILE A N 1
ATOM 1803 C CA . ILE A 1 229 ? -4.757 -6.920 15.431 1.00 94.19 229 ILE A CA 1
ATOM 1804 C C . ILE A 1 229 ? -5.223 -5.487 15.710 1.00 94.19 229 ILE A C 1
ATOM 1806 O O . ILE A 1 229 ? -5.732 -4.822 14.808 1.00 94.19 229 ILE A O 1
ATOM 1810 N N . ASP A 1 230 ? -5.020 -4.999 16.934 1.00 94.25 230 ASP A N 1
ATOM 1811 C CA . ASP A 1 230 ? -5.299 -3.614 17.321 1.00 94.25 230 ASP A CA 1
ATOM 1812 C C . ASP A 1 230 ? -4.085 -2.698 17.123 1.00 94.25 230 ASP A C 1
ATOM 1814 O O . ASP A 1 230 ? -4.194 -1.645 16.492 1.00 94.25 230 ASP A O 1
ATOM 1818 N N . PHE A 1 231 ? -2.921 -3.115 17.634 1.00 95.38 231 PHE A N 1
ATOM 1819 C CA . PHE A 1 231 ? -1.679 -2.344 17.557 1.00 95.38 231 PHE A CA 1
ATOM 1820 C C . PHE A 1 231 ? -0.499 -3.187 17.073 1.00 95.38 231 PHE A C 1
ATOM 1822 O O . PHE A 1 231 ? -0.318 -4.336 17.480 1.00 95.38 231 PHE A O 1
ATOM 1829 N N . VAL A 1 232 ? 0.347 -2.579 16.247 1.00 96.12 232 VAL A N 1
ATOM 1830 C CA . VAL A 1 232 ? 1.662 -3.114 15.879 1.00 96.12 232 VAL A CA 1
ATOM 1831 C C . VAL A 1 232 ? 2.722 -2.512 16.797 1.00 96.12 232 VAL A C 1
ATOM 1833 O O . VAL A 1 232 ? 2.727 -1.304 17.020 1.00 96.12 232 VAL A O 1
ATOM 1836 N N . LEU A 1 233 ? 3.625 -3.338 17.320 1.00 95.88 233 LEU A N 1
ATOM 1837 C CA . LEU A 1 233 ? 4.719 -2.920 18.194 1.00 95.88 233 LEU A CA 1
ATOM 1838 C C . LEU A 1 233 ? 6.026 -2.792 17.404 1.00 95.88 233 LEU A C 1
ATOM 1840 O O . LEU A 1 233 ? 6.427 -3.748 16.744 1.00 95.88 233 LEU A O 1
ATOM 1844 N N . LEU A 1 234 ? 6.722 -1.660 17.545 1.00 94.69 234 LEU A N 1
ATOM 1845 C CA . LEU A 1 234 ? 8.090 -1.442 17.048 1.00 94.69 234 LEU A CA 1
ATOM 1846 C C . LEU A 1 234 ? 9.009 -1.004 18.204 1.00 94.69 234 LEU A C 1
ATOM 1848 O O . LEU A 1 234 ? 9.361 0.172 18.311 1.00 94.69 234 LEU A O 1
ATOM 1852 N N . PRO A 1 235 ? 9.371 -1.922 19.118 1.00 93.50 235 PRO A N 1
ATOM 1853 C CA . PRO A 1 235 ? 10.072 -1.578 20.358 1.00 93.50 235 PRO A CA 1
ATOM 1854 C C . PRO A 1 235 ? 11.571 -1.289 20.195 1.00 93.50 235 PRO A C 1
ATOM 1856 O O . PRO A 1 235 ? 12.248 -0.950 21.159 1.00 93.50 235 PRO A O 1
ATOM 1859 N N . TYR A 1 236 ? 12.101 -1.451 18.992 1.00 90.81 236 TYR A N 1
ATOM 1860 C CA . TYR A 1 236 ? 13.517 -1.344 18.658 1.00 90.81 236 TYR A CA 1
ATOM 1861 C C . TYR A 1 236 ? 13.783 -0.045 17.893 1.00 90.81 236 TYR A C 1
ATOM 1863 O O . TYR A 1 236 ? 12.881 0.454 17.217 1.00 90.81 236 TYR A O 1
ATOM 1871 N N . PRO A 1 237 ? 14.992 0.534 17.971 1.00 88.12 237 PRO A N 1
ATOM 1872 C CA . PRO A 1 237 ? 15.320 1.728 17.213 1.00 88.12 237 PRO A CA 1
ATOM 1873 C C . PRO A 1 237 ? 15.306 1.455 15.702 1.00 88.12 237 PRO A C 1
ATOM 1875 O O . PRO A 1 237 ? 15.635 0.349 15.275 1.00 88.12 237 PRO A O 1
ATOM 1878 N N . PRO A 1 238 ? 15.032 2.477 14.869 1.00 84.31 238 PRO A N 1
ATOM 1879 C CA . PRO A 1 238 ? 15.036 2.340 13.415 1.00 84.31 238 PRO A CA 1
ATOM 1880 C C . PRO A 1 238 ? 16.292 1.626 12.871 1.00 84.31 238 PRO A C 1
ATOM 1882 O O . PRO A 1 238 ? 16.193 0.795 11.978 1.00 84.31 238 PRO A O 1
ATOM 1885 N N . ALA A 1 239 ? 17.479 1.910 13.416 1.00 78.19 239 ALA A N 1
ATOM 1886 C CA . ALA A 1 239 ? 18.741 1.328 12.943 1.00 78.19 239 ALA A CA 1
ATOM 1887 C C . ALA A 1 239 ? 18.840 -0.205 13.086 1.00 78.19 239 ALA A C 1
ATOM 1889 O O . ALA A 1 239 ? 19.691 -0.810 12.440 1.00 78.19 239 ALA A O 1
ATOM 1890 N N . GLU A 1 240 ? 18.002 -0.817 13.925 1.00 77.88 240 GLU A N 1
ATOM 1891 C CA . GLU A 1 240 ? 17.922 -2.272 14.105 1.00 77.88 240 GLU A CA 1
ATOM 1892 C C . GLU A 1 240 ? 16.868 -2.922 13.197 1.00 77.88 240 GLU A C 1
ATOM 1894 O O . GLU A 1 240 ? 16.821 -4.145 13.112 1.00 77.88 240 GLU A O 1
ATOM 1899 N N . ALA A 1 241 ? 16.040 -2.124 12.510 1.00 75.62 241 ALA A N 1
ATOM 1900 C CA . ALA A 1 241 ? 14.960 -2.621 11.670 1.00 75.62 241 ALA A CA 1
ATOM 1901 C C . ALA A 1 241 ? 15.494 -3.433 10.483 1.00 75.62 241 ALA A C 1
ATOM 1903 O O . ALA A 1 241 ? 16.179 -2.901 9.606 1.00 75.62 241 ALA A O 1
ATOM 1904 N N . VAL A 1 242 ? 15.106 -4.706 10.401 1.00 67.62 242 VAL A N 1
ATOM 1905 C CA . VAL A 1 242 ? 15.443 -5.563 9.260 1.00 67.62 242 VAL A CA 1
ATOM 1906 C C . VAL A 1 242 ? 14.333 -5.489 8.208 1.00 67.62 242 VAL A C 1
ATOM 1908 O O . VAL A 1 242 ? 13.323 -6.192 8.272 1.00 67.62 242 VAL A O 1
ATOM 1911 N N . GLY A 1 243 ? 14.517 -4.633 7.199 1.00 63.75 243 GLY A N 1
ATOM 1912 C CA . GLY A 1 243 ? 13.518 -4.414 6.143 1.00 63.75 243 GLY A CA 1
ATOM 1913 C C . GLY A 1 243 ? 13.318 -5.583 5.165 1.00 63.75 243 GLY A C 1
ATOM 1914 O O . GLY A 1 243 ? 12.412 -5.530 4.335 1.00 63.75 243 GLY A O 1
ATOM 1915 N N . GLU A 1 244 ? 14.088 -6.672 5.265 1.00 66.81 244 GLU A N 1
ATOM 1916 C CA . GLU A 1 244 ? 13.967 -7.835 4.368 1.00 66.81 244 GLU A CA 1
ATOM 1917 C C . GLU A 1 244 ? 12.569 -8.482 4.384 1.00 66.81 244 GLU A C 1
ATOM 1919 O O . GLU A 1 244 ? 12.107 -8.997 3.360 1.00 66.81 244 GLU A O 1
ATOM 1924 N N . LEU A 1 245 ? 11.880 -8.459 5.533 1.00 65.50 245 LEU A N 1
ATOM 1925 C CA . LEU A 1 245 ? 10.615 -9.175 5.728 1.00 65.50 245 LEU A CA 1
ATOM 1926 C C . LEU A 1 245 ? 9.408 -8.417 5.156 1.00 65.50 245 LEU A C 1
ATOM 1928 O O . LEU A 1 245 ? 8.590 -9.006 4.437 1.00 65.50 245 LEU A O 1
ATOM 1932 N N . VAL A 1 246 ? 9.298 -7.118 5.458 1.00 65.56 246 VAL A N 1
ATOM 1933 C CA . VAL A 1 246 ? 8.129 -6.280 5.119 1.00 65.56 246 VAL A CA 1
ATOM 1934 C C . VAL A 1 246 ? 8.466 -4.917 4.500 1.00 65.56 246 VAL A C 1
ATOM 1936 O O . VAL A 1 246 ? 7.546 -4.154 4.227 1.00 65.56 246 VAL A O 1
ATOM 1939 N N . GLY A 1 247 ? 9.737 -4.578 4.271 1.00 79.50 247 GLY A N 1
ATOM 1940 C CA . GLY A 1 247 ? 10.147 -3.209 3.936 1.00 79.50 247 GLY A CA 1
ATOM 1941 C C . GLY A 1 247 ? 9.986 -2.274 5.139 1.00 79.50 247 GLY A C 1
ATOM 1942 O O . GLY A 1 247 ? 10.299 -2.664 6.262 1.00 79.50 247 GLY A O 1
ATOM 1943 N N . ASP A 1 248 ? 9.475 -1.057 4.927 1.00 85.06 248 ASP A N 1
ATOM 1944 C CA . ASP A 1 248 ? 9.155 -0.135 6.026 1.00 85.06 248 ASP A CA 1
ATOM 1945 C C . ASP A 1 248 ? 7.937 -0.635 6.844 1.00 85.06 248 ASP A C 1
ATOM 1947 O O . ASP A 1 248 ? 6.816 -0.711 6.312 1.00 85.06 248 ASP A O 1
ATOM 1951 N N . PRO A 1 249 ? 8.126 -0.970 8.137 1.00 87.25 249 PRO A N 1
ATOM 1952 C CA . PRO A 1 249 ? 7.066 -1.513 8.981 1.00 87.25 249 PRO A CA 1
ATOM 1953 C C . PRO A 1 249 ? 5.962 -0.493 9.302 1.00 87.25 249 PRO A C 1
ATOM 1955 O O . PRO A 1 249 ? 4.803 -0.885 9.469 1.00 87.25 249 PRO A O 1
ATOM 1958 N N . ILE A 1 250 ? 6.279 0.808 9.348 1.00 90.75 250 ILE A N 1
ATOM 1959 C CA . ILE A 1 250 ? 5.286 1.867 9.578 1.00 90.75 250 ILE A CA 1
ATOM 1960 C C . ILE A 1 250 ? 4.353 1.944 8.381 1.00 90.75 250 ILE A C 1
ATOM 1962 O O . ILE A 1 250 ? 3.132 1.921 8.550 1.00 90.75 250 ILE A O 1
ATOM 1966 N N . VAL A 1 251 ? 4.921 1.990 7.173 1.00 90.38 251 VAL A N 1
ATOM 1967 C CA . VAL A 1 251 ? 4.113 2.050 5.954 1.00 90.38 251 VAL A CA 1
ATOM 1968 C C . VAL A 1 251 ? 3.203 0.835 5.855 1.00 90.38 251 VAL A C 1
ATOM 1970 O O . VAL A 1 251 ? 2.000 0.986 5.646 1.00 90.38 251 VAL A O 1
ATOM 1973 N N . SER A 1 252 ? 3.750 -0.363 6.069 1.00 88.94 252 SER A N 1
ATOM 1974 C CA . SER A 1 252 ? 2.977 -1.597 5.951 1.00 88.94 252 SER A CA 1
ATOM 1975 C C . SER A 1 252 ? 1.816 -1.651 6.953 1.00 88.94 252 SER A C 1
ATOM 1977 O O . SER A 1 252 ? 0.692 -1.988 6.581 1.00 88.94 252 SER A O 1
ATOM 1979 N N . ALA A 1 253 ? 2.044 -1.274 8.214 1.00 92.81 253 ALA A N 1
ATOM 1980 C CA . ALA A 1 253 ? 1.000 -1.276 9.238 1.00 92.81 253 ALA A CA 1
ATOM 1981 C C . ALA A 1 253 ? -0.096 -0.226 8.973 1.00 92.81 253 ALA A C 1
ATOM 1983 O O . ALA A 1 253 ? -1.283 -0.560 9.025 1.00 92.81 253 ALA A O 1
ATOM 1984 N N . LEU A 1 254 ? 0.281 1.008 8.615 1.00 94.56 254 LEU A N 1
ATOM 1985 C CA . LEU A 1 254 ? -0.678 2.064 8.273 1.00 94.56 254 LEU A CA 1
ATOM 1986 C C . LEU A 1 254 ? -1.505 1.693 7.039 1.00 94.56 254 LEU A C 1
ATOM 1988 O O . LEU A 1 254 ? -2.722 1.868 7.048 1.00 94.56 254 LEU A O 1
ATOM 1992 N N . TRP A 1 255 ? -0.886 1.112 6.006 1.00 92.06 255 TRP A N 1
ATOM 1993 C CA . TRP A 1 255 ? -1.588 0.643 4.805 1.00 92.06 255 TRP A CA 1
ATOM 1994 C C . TRP A 1 255 ? -2.679 -0.385 5.128 1.00 92.06 255 TRP A C 1
ATOM 1996 O O . TRP A 1 255 ? -3.765 -0.354 4.548 1.00 92.06 255 TRP A O 1
ATOM 2006 N N . HIS A 1 256 ? -2.436 -1.229 6.135 1.00 92.56 256 HIS A N 1
ATOM 2007 C CA . HIS A 1 256 ? -3.400 -2.201 6.658 1.00 92.56 256 HIS A CA 1
ATOM 2008 C C . HIS A 1 256 ? -4.371 -1.626 7.705 1.00 92.56 256 HIS A C 1
ATOM 2010 O O . HIS A 1 256 ? -5.115 -2.371 8.347 1.00 92.56 256 HIS A O 1
ATOM 2016 N N . GLY A 1 257 ? -4.375 -0.305 7.883 1.00 94.44 257 GLY A N 1
ATOM 2017 C CA . GLY A 1 257 ? -5.301 0.392 8.762 1.00 94.44 257 GLY A CA 1
ATOM 2018 C C . GLY A 1 257 ? -4.996 0.199 10.243 1.00 94.44 257 GLY A C 1
ATOM 2019 O O . GLY A 1 257 ? -5.921 0.295 11.049 1.00 94.44 257 GLY A O 1
ATOM 2020 N N . LYS A 1 258 ? -3.742 -0.111 10.604 1.00 95.50 258 LYS A N 1
ATOM 2021 C CA . LYS A 1 258 ? -3.325 -0.419 11.978 1.00 95.50 258 LYS A CA 1
ATOM 2022 C C . LYS A 1 258 ? -2.475 0.682 12.579 1.00 95.50 258 LYS A C 1
ATOM 2024 O O . LYS A 1 258 ? -1.627 1.270 11.911 1.00 95.50 258 LYS A O 1
ATOM 2029 N N . MET A 1 259 ? -2.699 0.929 13.868 1.00 95.81 259 MET A N 1
ATOM 2030 C CA . MET A 1 259 ? -1.891 1.872 14.626 1.00 95.81 259 MET A CA 1
ATOM 2031 C C . MET A 1 259 ? -0.590 1.219 15.083 1.00 95.81 259 MET A C 1
ATOM 2033 O O . MET A 1 259 ? -0.561 0.044 15.447 1.00 95.81 259 MET A O 1
ATOM 2037 N N . ILE A 1 260 ? 0.475 2.012 15.105 1.00 95.88 260 ILE A N 1
ATOM 2038 C CA . ILE A 1 260 ? 1.804 1.587 15.528 1.00 95.88 260 ILE A CA 1
ATOM 2039 C C . ILE A 1 260 ? 2.143 2.221 16.878 1.00 95.88 260 ILE A C 1
ATOM 2041 O O . ILE A 1 260 ? 1.916 3.416 17.082 1.00 95.88 260 ILE A O 1
ATOM 2045 N N . LEU A 1 261 ? 2.698 1.409 17.775 1.00 95.62 261 LEU A N 1
ATOM 2046 C CA . LEU A 1 261 ? 3.357 1.800 19.017 1.00 95.62 261 LEU A CA 1
ATOM 2047 C C . LEU A 1 261 ? 4.854 1.517 18.863 1.00 95.62 261 LEU A C 1
ATOM 2049 O O . LEU A 1 261 ? 5.299 0.376 18.987 1.00 95.62 261 LEU A O 1
ATOM 2053 N N . ALA A 1 262 ? 5.615 2.553 18.538 1.00 95.38 262 ALA A N 1
ATOM 2054 C CA . ALA A 1 262 ? 7.051 2.491 18.318 1.00 95.38 262 ALA A CA 1
ATOM 2055 C C . ALA A 1 262 ? 7.827 3.079 19.503 1.00 95.38 262 ALA A C 1
ATOM 2057 O O . ALA A 1 262 ? 7.298 3.934 20.211 1.00 95.38 262 ALA A O 1
ATOM 2058 N N . CYS A 1 263 ? 9.083 2.681 19.708 1.00 94.25 263 CYS A N 1
ATOM 2059 C CA . CYS A 1 263 ? 9.937 3.345 20.697 1.00 94.25 263 CYS A CA 1
ATOM 2060 C C . CYS A 1 263 ? 10.272 4.790 20.291 1.00 94.25 263 CYS A C 1
ATOM 2062 O O . CYS A 1 263 ? 10.126 5.187 19.129 1.00 94.25 263 CYS A O 1
ATOM 2064 N N . SER A 1 264 ? 10.732 5.607 21.241 1.00 93.94 264 SER A N 1
ATOM 2065 C CA . SER A 1 264 ? 11.003 7.032 21.006 1.00 93.94 264 SER A CA 1
ATOM 2066 C C . SER A 1 264 ? 12.088 7.289 19.958 1.00 93.94 264 SER A C 1
ATOM 2068 O O . SER A 1 264 ? 12.086 8.339 19.324 1.00 93.94 264 SER A O 1
ATOM 2070 N N . ALA A 1 265 ? 12.961 6.319 19.677 1.00 91.44 265 ALA A N 1
ATOM 2071 C CA . ALA A 1 265 ? 13.967 6.436 18.621 1.00 91.44 265 ALA A CA 1
ATOM 2072 C C . ALA A 1 265 ? 13.367 6.615 17.207 1.00 91.44 265 ALA A C 1
ATOM 2074 O O . ALA A 1 265 ? 14.073 7.035 16.291 1.00 91.44 265 ALA A O 1
ATOM 2075 N N . TRP A 1 266 ? 12.071 6.339 17.016 1.00 91.44 266 TRP A N 1
ATOM 2076 C CA . TRP A 1 266 ? 11.360 6.565 15.755 1.00 91.44 266 TRP A CA 1
ATOM 2077 C C . TRP A 1 266 ? 10.917 8.017 15.525 1.00 91.44 266 TRP A C 1
ATOM 2079 O O . TRP A 1 266 ? 10.382 8.309 14.458 1.00 91.44 266 TRP A O 1
ATOM 2089 N N . THR A 1 267 ? 11.154 8.951 16.454 1.00 89.62 267 THR A N 1
ATOM 2090 C CA . THR A 1 267 ? 10.760 10.365 16.275 1.00 89.62 267 THR A CA 1
ATOM 2091 C C . THR A 1 267 ? 11.461 11.056 15.107 1.00 89.62 267 THR A C 1
ATOM 2093 O O . THR A 1 267 ? 10.926 12.005 14.549 1.00 89.62 267 THR A O 1
ATOM 2096 N N . GLU A 1 268 ? 12.636 10.575 14.701 1.00 84.75 268 GLU A N 1
ATOM 2097 C CA . GLU A 1 268 ? 13.364 11.094 13.534 1.00 84.75 268 GLU A CA 1
ATOM 2098 C C . GLU A 1 268 ? 12.871 10.486 12.207 1.00 84.75 268 GLU A C 1
ATOM 2100 O O . GLU A 1 268 ? 13.355 10.837 11.127 1.00 84.75 268 GLU A O 1
ATOM 2105 N N . HIS A 1 269 ? 11.920 9.548 12.258 1.00 87.25 269 HIS A N 1
ATOM 2106 C CA . HIS A 1 269 ? 11.350 8.942 11.064 1.00 87.25 269 HIS A CA 1
ATOM 2107 C C . HIS A 1 269 ? 10.433 9.931 10.334 1.00 87.25 269 HIS A C 1
ATOM 2109 O O . HIS A 1 269 ? 9.646 10.649 10.945 1.00 87.25 269 HIS A O 1
ATOM 2115 N N . HIS A 1 270 ? 10.464 9.939 9.001 1.00 86.06 270 HIS A N 1
ATOM 2116 C CA . HIS A 1 270 ? 9.651 10.862 8.196 1.00 86.06 270 HIS A CA 1
ATOM 2117 C C . HIS A 1 270 ? 8.128 10.678 8.365 1.00 86.06 270 HIS A C 1
ATOM 2119 O O . HIS A 1 270 ? 7.370 11.595 8.071 1.00 86.06 270 HIS A O 1
ATOM 2125 N N . LEU A 1 271 ? 7.687 9.519 8.870 1.00 90.44 271 LEU A N 1
ATOM 2126 C CA . LEU A 1 271 ? 6.283 9.208 9.184 1.00 90.44 271 LEU A CA 1
ATOM 2127 C C . LEU A 1 271 ? 5.952 9.299 10.683 1.00 90.44 271 LEU A C 1
ATOM 2129 O O . LEU A 1 271 ? 4.902 8.804 11.094 1.00 90.44 271 LEU A O 1
ATOM 2133 N N . HIS A 1 272 ? 6.828 9.881 11.512 1.00 91.88 272 HIS A N 1
ATOM 2134 C CA . HIS A 1 272 ? 6.620 9.934 12.966 1.00 91.88 272 HIS A CA 1
ATOM 2135 C C . HIS A 1 272 ? 5.298 10.623 13.356 1.00 91.88 272 HIS A C 1
ATOM 2137 O O . HIS A 1 272 ? 4.670 10.228 14.334 1.00 91.88 272 HIS A O 1
ATOM 2143 N N . ASP A 1 273 ? 4.830 11.582 12.550 1.00 93.69 273 ASP A N 1
ATOM 2144 C CA . ASP A 1 273 ? 3.563 12.299 12.749 1.00 93.69 273 ASP A CA 1
ATOM 2145 C C . ASP A 1 273 ? 2.311 11.404 12.667 1.00 93.69 273 ASP A C 1
ATOM 2147 O O . ASP A 1 273 ? 1.226 11.820 13.084 1.00 93.69 273 ASP A O 1
ATOM 2151 N N . PHE A 1 274 ? 2.429 10.187 12.124 1.00 95.38 274 PHE A N 1
ATOM 2152 C CA . PHE A 1 274 ? 1.310 9.259 11.920 1.00 95.38 274 PHE A CA 1
ATOM 2153 C C . PHE A 1 274 ? 1.308 8.068 12.887 1.00 95.38 274 PHE A C 1
ATOM 2155 O O . PHE A 1 274 ? 0.404 7.236 12.821 1.00 95.38 274 PHE A O 1
ATOM 2162 N N . ILE A 1 275 ? 2.292 7.972 13.784 1.00 94.62 275 ILE A N 1
ATOM 2163 C CA . ILE A 1 275 ? 2.462 6.838 14.700 1.00 94.62 275 ILE A CA 1
ATOM 2164 C C . ILE A 1 275 ? 2.455 7.276 16.165 1.00 94.62 275 ILE A C 1
ATOM 2166 O O . ILE A 1 275 ? 2.522 8.458 16.494 1.00 94.62 275 ILE A O 1
ATOM 2170 N N . GLY A 1 276 ? 2.352 6.304 17.068 1.00 94.25 276 GLY A N 1
ATOM 2171 C CA . GLY A 1 276 ? 2.586 6.506 18.489 1.00 94.25 276 GLY A CA 1
ATOM 2172 C C . GLY A 1 276 ? 4.021 6.201 18.831 1.00 94.25 276 GLY A C 1
ATOM 2173 O O . GLY A 1 276 ? 4.486 5.111 18.522 1.00 94.25 276 GLY A O 1
ATOM 2174 N N . THR A 1 277 ? 4.694 7.122 19.510 1.00 94.62 277 THR A N 1
ATOM 2175 C CA . THR A 1 277 ? 6.024 6.880 20.070 1.00 94.62 277 THR A CA 1
ATOM 2176 C C . THR A 1 277 ? 5.947 6.803 21.590 1.00 94.62 277 THR A C 1
ATOM 2178 O O . THR A 1 277 ? 5.431 7.728 22.222 1.00 94.62 277 THR A O 1
ATOM 2181 N N . THR A 1 278 ? 6.457 5.726 22.179 1.00 93.38 278 THR A N 1
ATOM 2182 C CA . THR A 1 278 ? 6.527 5.515 23.627 1.00 93.38 278 THR A CA 1
ATOM 2183 C C . THR A 1 278 ? 7.670 4.564 23.982 1.00 93.38 278 THR A C 1
ATOM 2185 O O . THR A 1 278 ? 7.856 3.560 23.305 1.00 93.38 278 THR A O 1
ATOM 2188 N N . ASP A 1 279 ? 8.402 4.838 25.061 1.00 92.44 279 ASP A N 1
ATOM 2189 C CA . ASP A 1 279 ? 9.359 3.872 25.640 1.00 92.44 279 ASP A CA 1
ATOM 2190 C C . ASP A 1 279 ? 8.710 3.003 26.737 1.00 92.44 279 ASP A C 1
ATOM 2192 O O . ASP A 1 279 ? 9.315 2.059 27.245 1.00 92.44 279 ASP A O 1
ATOM 2196 N N . ASP A 1 280 ? 7.455 3.317 27.075 1.00 94.00 280 ASP A N 1
ATOM 2197 C CA . ASP A 1 280 ? 6.595 2.555 27.973 1.00 94.00 280 ASP A CA 1
ATOM 2198 C C . ASP A 1 280 ? 5.343 2.109 27.202 1.00 94.00 280 ASP A C 1
ATOM 2200 O O . ASP A 1 280 ? 4.442 2.902 26.892 1.00 94.00 280 ASP A O 1
ATOM 2204 N N . VAL A 1 281 ? 5.293 0.831 26.830 1.00 93.06 281 VAL A N 1
ATOM 2205 C CA . VAL A 1 281 ? 4.186 0.284 26.034 1.00 93.06 281 VAL A CA 1
ATOM 2206 C C . VAL A 1 281 ? 2.870 0.304 26.812 1.00 93.06 281 VAL A C 1
ATOM 2208 O O . VAL A 1 281 ? 1.808 0.475 26.214 1.00 93.06 281 VAL A O 1
ATOM 2211 N N . THR A 1 282 ? 2.927 0.183 28.138 1.00 93.19 282 THR A N 1
ATOM 2212 C CA . THR A 1 282 ? 1.760 0.188 29.022 1.00 93.19 282 THR A CA 1
ATOM 2213 C C . THR A 1 282 ? 1.097 1.561 28.987 1.00 93.19 282 THR A C 1
ATOM 2215 O O . THR A 1 282 ? -0.111 1.667 28.749 1.00 93.19 282 THR A O 1
ATOM 2218 N N . ASP A 1 283 ? 1.884 2.623 29.134 1.00 93.56 283 ASP A N 1
ATOM 2219 C CA . ASP A 1 283 ? 1.388 3.993 29.018 1.00 93.56 283 ASP A CA 1
ATOM 2220 C C . ASP A 1 283 ? 0.898 4.307 27.600 1.00 93.56 283 ASP A C 1
ATOM 2222 O O . ASP A 1 283 ? -0.178 4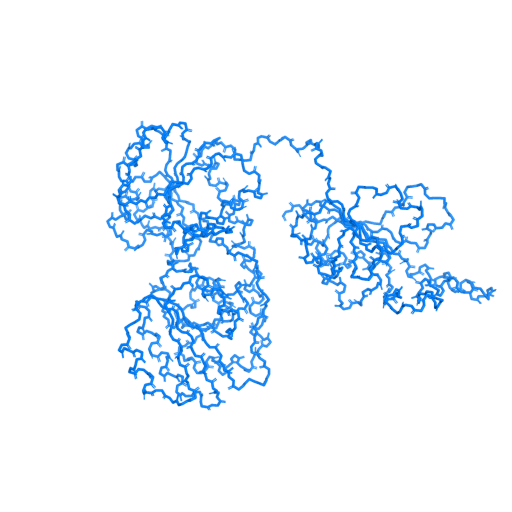.891 27.434 1.00 93.56 283 ASP A O 1
ATOM 2226 N N . GLY A 1 284 ? 1.623 3.863 26.569 1.00 93.56 284 GLY A N 1
ATOM 2227 C CA . GLY A 1 284 ? 1.209 4.041 25.175 1.00 93.56 284 GLY A CA 1
ATOM 2228 C C . GLY A 1 284 ? -0.154 3.420 24.877 1.00 93.56 284 GLY A C 1
ATOM 2229 O O . GLY A 1 284 ? -1.042 4.094 24.343 1.00 93.56 284 GLY A O 1
ATOM 2230 N N . VAL A 1 285 ? -0.353 2.162 25.287 1.00 93.50 285 VAL A N 1
ATOM 2231 C CA . VAL A 1 285 ? -1.632 1.454 25.150 1.00 93.50 285 VAL A CA 1
ATOM 2232 C C . VAL A 1 285 ? -2.739 2.210 25.884 1.00 93.50 285 VAL A C 1
ATOM 2234 O O . VAL A 1 285 ? -3.760 2.533 25.275 1.00 93.50 285 VAL A O 1
ATOM 2237 N N . ARG A 1 286 ? -2.543 2.575 27.160 1.00 93.25 286 ARG A N 1
ATOM 2238 C CA . ARG A 1 286 ? -3.547 3.323 27.940 1.00 93.25 286 ARG A CA 1
ATOM 2239 C C . ARG A 1 286 ? -3.942 4.629 27.259 1.00 93.25 286 ARG A C 1
ATOM 2241 O O . ARG A 1 286 ? -5.131 4.914 27.108 1.00 93.25 286 ARG A O 1
ATOM 2248 N N . VAL A 1 287 ? -2.966 5.419 26.814 1.00 92.69 287 VAL A N 1
ATOM 2249 C CA . VAL A 1 287 ? -3.224 6.702 26.148 1.00 92.69 287 VAL A CA 1
ATOM 2250 C C . VAL A 1 287 ? -4.053 6.497 24.881 1.00 92.69 287 VAL A C 1
ATOM 2252 O O . VAL A 1 287 ? -5.037 7.215 24.679 1.00 92.69 287 VAL A O 1
ATOM 2255 N N . PHE A 1 288 ? -3.714 5.510 24.055 1.00 91.56 288 PHE A N 1
ATOM 2256 C CA . PHE A 1 288 ? -4.428 5.237 22.806 1.00 91.56 288 PHE A CA 1
ATOM 2257 C C . PHE A 1 288 ? -5.840 4.714 23.023 1.00 91.56 288 PHE A C 1
ATOM 2259 O O . PHE A 1 288 ? -6.763 5.188 22.355 1.00 91.56 288 PHE A O 1
ATOM 2266 N N . MET A 1 289 ? -6.044 3.862 24.027 1.00 91.12 289 MET A N 1
ATOM 2267 C CA . MET A 1 289 ? -7.377 3.392 24.407 1.00 91.12 289 MET A CA 1
ATOM 2268 C C . MET A 1 289 ? -8.302 4.537 24.849 1.00 91.12 289 MET A C 1
ATOM 2270 O O . MET A 1 289 ? -9.506 4.480 24.618 1.00 91.12 289 MET A O 1
ATOM 2274 N N . THR A 1 290 ? -7.765 5.635 25.398 1.00 90.19 290 THR A N 1
ATOM 2275 C CA . THR A 1 290 ? -8.575 6.830 25.720 1.00 90.19 290 THR A CA 1
ATOM 2276 C C . THR A 1 290 ? -8.821 7.776 24.537 1.00 90.19 290 THR A C 1
ATOM 2278 O O . THR A 1 290 ? -9.574 8.743 24.666 1.00 90.19 290 THR A O 1
ATOM 2281 N N . ARG A 1 291 ? -8.182 7.545 23.380 1.00 90.81 291 ARG A N 1
ATOM 2282 C CA . ARG A 1 291 ? -8.146 8.482 22.241 1.00 90.81 291 ARG A CA 1
ATOM 2283 C C . ARG A 1 291 ? -8.386 7.802 20.890 1.00 90.81 291 ARG A C 1
ATOM 2285 O O . ARG A 1 291 ? -7.849 8.249 19.879 1.00 90.81 291 ARG A O 1
ATOM 2292 N N . LEU A 1 292 ? -9.233 6.774 20.849 1.00 89.94 292 LEU A N 1
ATOM 2293 C CA . LEU A 1 292 ? -9.480 5.951 19.654 1.00 89.94 292 LEU A CA 1
ATOM 2294 C C . LEU A 1 292 ? -9.867 6.760 18.401 1.00 89.94 292 LEU A C 1
ATOM 2296 O O . LEU A 1 292 ? -9.376 6.474 17.315 1.00 89.94 292 LEU A O 1
ATOM 2300 N N . ASN A 1 293 ? -10.661 7.829 18.538 1.00 87.19 293 ASN A N 1
ATOM 2301 C CA . ASN A 1 293 ? -10.988 8.710 17.404 1.00 87.19 293 ASN A CA 1
ATOM 2302 C C . ASN A 1 293 ? -9.754 9.436 16.846 1.00 87.19 293 ASN A C 1
ATOM 2304 O O . ASN A 1 293 ? -9.621 9.616 15.637 1.00 87.19 293 ASN A O 1
ATOM 2308 N N . SER A 1 294 ? -8.843 9.868 17.720 1.00 89.62 294 SER A N 1
ATOM 2309 C CA . SER A 1 294 ? -7.584 10.485 17.296 1.00 89.62 294 SER A CA 1
ATOM 2310 C C . SER A 1 294 ? -6.669 9.460 16.636 1.00 89.62 294 SER A C 1
ATOM 2312 O O . SER A 1 294 ? -6.053 9.782 15.628 1.00 89.62 294 SER A O 1
ATOM 2314 N N . VAL A 1 295 ? -6.628 8.231 17.158 1.00 92.62 295 VAL A N 1
ATOM 2315 C CA . VAL A 1 295 ? -5.890 7.112 16.557 1.00 92.62 295 VAL A CA 1
ATOM 2316 C C . VAL A 1 295 ? -6.410 6.812 15.149 1.00 92.62 295 VAL A C 1
ATOM 2318 O O . VAL A 1 295 ? -5.626 6.792 14.206 1.00 92.62 295 VAL A O 1
ATOM 2321 N N . ALA A 1 296 ? -7.728 6.683 14.974 1.00 91.00 296 ALA A N 1
ATOM 2322 C CA . ALA A 1 296 ? -8.342 6.466 13.664 1.00 91.00 296 ALA A CA 1
ATOM 2323 C C . ALA A 1 296 ? -7.971 7.578 12.666 1.00 91.00 296 ALA A C 1
ATOM 2325 O O . ALA A 1 296 ? -7.587 7.299 11.532 1.00 91.00 296 ALA A O 1
ATOM 2326 N N . ASN A 1 297 ? -8.005 8.839 13.108 1.00 90.00 297 ASN A N 1
ATOM 2327 C CA . ASN A 1 297 ? -7.599 9.978 12.283 1.00 90.00 297 ASN A CA 1
ATOM 2328 C C . ASN A 1 297 ? -6.107 9.958 11.911 1.00 90.00 297 ASN A C 1
ATOM 2330 O O . ASN A 1 297 ? -5.761 10.389 10.812 1.00 90.00 297 ASN A O 1
ATOM 2334 N N . LEU A 1 298 ? -5.222 9.502 12.804 1.00 94.50 298 LEU A N 1
ATOM 2335 C CA . LEU A 1 298 ? -3.793 9.358 12.504 1.00 94.50 298 LEU A CA 1
ATOM 2336 C C . LEU A 1 298 ? -3.568 8.291 11.433 1.00 94.50 298 LEU A C 1
ATOM 2338 O O . LEU A 1 298 ? -2.889 8.571 10.447 1.00 94.50 298 LEU A O 1
ATOM 2342 N N . ILE A 1 299 ? -4.221 7.132 11.570 1.00 95.31 299 ILE A N 1
ATOM 2343 C CA . ILE A 1 299 ? -4.171 6.059 10.570 1.00 95.31 299 ILE A CA 1
ATOM 2344 C C . ILE A 1 299 ? -4.650 6.580 9.211 1.00 95.31 299 ILE A C 1
ATOM 2346 O O . ILE A 1 299 ? -3.938 6.428 8.224 1.00 95.31 299 ILE A O 1
ATOM 2350 N N . MET A 1 300 ? -5.806 7.254 9.153 1.00 92.38 300 MET A N 1
ATOM 2351 C CA . MET A 1 300 ? -6.344 7.815 7.903 1.00 92.38 300 MET A CA 1
ATOM 2352 C C . MET A 1 300 ? -5.375 8.782 7.220 1.00 92.38 300 MET A C 1
ATOM 2354 O O . MET A 1 300 ? -5.208 8.740 6.004 1.00 92.38 300 MET A O 1
ATOM 2358 N N . LYS A 1 301 ? -4.744 9.673 7.993 1.00 92.50 301 LYS A N 1
ATOM 2359 C CA . LYS A 1 301 ? -3.762 10.625 7.457 1.00 92.50 301 LYS A CA 1
ATOM 2360 C C . LYS A 1 301 ? -2.515 9.914 6.946 1.00 92.50 301 LYS A C 1
ATOM 2362 O O . LYS A 1 301 ? -2.033 10.257 5.872 1.00 92.50 301 LYS A O 1
ATOM 2367 N N . GLY A 1 302 ? -2.036 8.917 7.686 1.00 94.81 302 GLY A N 1
ATOM 2368 C CA . GLY A 1 302 ? -0.930 8.068 7.264 1.00 94.81 302 GLY A CA 1
ATOM 2369 C C . GLY A 1 302 ? -1.243 7.327 5.965 1.00 94.81 302 GLY A C 1
ATOM 2370 O O . GLY A 1 302 ? -0.447 7.362 5.037 1.00 94.81 302 GLY A O 1
ATOM 2371 N N . GLN A 1 303 ? -2.432 6.730 5.850 1.00 94.75 303 GLN A N 1
ATOM 2372 C CA . GLN A 1 303 ? -2.890 6.066 4.627 1.00 94.75 303 GLN A CA 1
ATOM 2373 C C . GLN A 1 303 ? -2.953 7.017 3.432 1.00 94.75 303 GLN A C 1
ATOM 2375 O O . GLN A 1 303 ? -2.467 6.664 2.363 1.00 94.75 303 GLN A O 1
ATOM 2380 N N . ALA A 1 304 ? -3.496 8.225 3.611 1.00 89.38 304 ALA A N 1
ATOM 2381 C CA . ALA A 1 304 ? -3.529 9.233 2.553 1.00 89.38 304 ALA A CA 1
ATOM 2382 C C . ALA A 1 304 ? -2.113 9.623 2.098 1.00 89.38 304 ALA A C 1
ATOM 2384 O O . ALA A 1 304 ? -1.835 9.629 0.903 1.00 89.38 304 ALA A O 1
ATOM 2385 N N . PHE A 1 305 ? -1.198 9.857 3.046 1.00 92.75 305 PHE A N 1
ATOM 2386 C CA . PHE A 1 305 ? 0.203 10.133 2.731 1.00 92.75 305 PHE A CA 1
ATOM 2387 C C . PHE A 1 305 ? 0.843 8.980 1.943 1.00 92.75 305 PHE A C 1
ATOM 2389 O O . PHE A 1 305 ? 1.522 9.207 0.945 1.00 92.75 305 PHE A O 1
ATOM 2396 N N . ILE A 1 306 ? 0.620 7.737 2.366 1.00 92.00 306 ILE A N 1
ATOM 2397 C CA . ILE A 1 306 ? 1.182 6.553 1.707 1.00 92.00 306 ILE A CA 1
ATOM 2398 C C . ILE A 1 306 ? 0.585 6.367 0.307 1.00 92.00 306 ILE A C 1
ATOM 2400 O O . ILE A 1 306 ? 1.320 6.050 -0.620 1.00 92.00 306 ILE A O 1
ATOM 2404 N N . GLU A 1 307 ? -0.710 6.600 0.105 1.00 88.06 307 GLU A N 1
ATOM 2405 C CA . GLU A 1 307 ? -1.332 6.541 -1.227 1.00 88.06 307 GLU A CA 1
ATOM 2406 C C . GLU A 1 307 ? -0.692 7.567 -2.182 1.00 88.06 307 GLU A C 1
ATOM 2408 O O . GLU A 1 307 ? -0.371 7.255 -3.332 1.00 88.06 307 GLU A O 1
ATOM 2413 N N . GLU A 1 308 ? -0.426 8.776 -1.687 1.00 86.88 308 GLU A N 1
ATOM 2414 C CA . GLU A 1 308 ? 0.202 9.854 -2.455 1.00 86.88 308 GLU A CA 1
ATOM 2415 C C . GLU A 1 308 ? 1.686 9.601 -2.776 1.00 86.88 308 GLU A C 1
ATOM 2417 O O . GLU A 1 308 ? 2.180 10.130 -3.770 1.00 86.88 308 GLU A O 1
ATOM 2422 N N . ASN A 1 309 ? 2.402 8.802 -1.972 1.00 88.06 309 ASN A N 1
ATOM 2423 C CA . ASN A 1 309 ? 3.867 8.681 -2.063 1.00 88.06 309 ASN A CA 1
ATOM 2424 C C . ASN A 1 309 ? 4.389 7.267 -2.380 1.00 88.06 309 ASN A C 1
ATOM 2426 O O . ASN A 1 309 ? 5.485 7.123 -2.913 1.00 88.06 309 ASN A O 1
ATOM 2430 N N . ASN A 1 310 ? 3.622 6.221 -2.083 1.00 90.31 310 ASN A N 1
ATOM 2431 C CA . ASN A 1 310 ? 4.031 4.813 -2.152 1.00 90.31 310 ASN A CA 1
ATOM 2432 C C . ASN A 1 310 ? 3.017 3.929 -2.903 1.00 90.31 310 ASN A C 1
ATOM 2434 O O . ASN A 1 310 ? 3.134 2.700 -2.886 1.00 90.31 310 ASN A O 1
ATOM 2438 N N . SER A 1 311 ? 2.009 4.516 -3.555 1.00 86.44 311 SER A N 1
ATOM 2439 C CA . SER A 1 311 ? 1.057 3.743 -4.355 1.00 86.44 311 SER A CA 1
ATOM 2440 C C . SER A 1 311 ? 1.723 3.076 -5.556 1.00 86.44 311 SER A C 1
ATOM 2442 O O . SER A 1 311 ? 2.780 3.491 -6.047 1.00 86.44 311 SER A O 1
ATOM 2444 N N . LEU A 1 312 ? 1.036 2.060 -6.086 1.00 85.31 312 LEU A N 1
ATOM 2445 C CA . LEU A 1 312 ? 1.417 1.379 -7.319 1.00 85.31 312 LEU A CA 1
ATOM 2446 C C . LEU A 1 312 ? 1.701 2.373 -8.448 1.00 85.31 312 LEU A C 1
ATOM 2448 O O . LEU A 1 312 ? 2.725 2.250 -9.110 1.00 85.31 312 LEU A O 1
ATOM 2452 N N . LYS A 1 313 ? 0.840 3.383 -8.640 1.00 85.06 313 LYS A N 1
ATOM 2453 C CA . LYS A 1 313 ? 1.003 4.402 -9.690 1.00 85.06 313 LYS A CA 1
ATOM 2454 C C . LYS A 1 313 ? 2.311 5.176 -9.515 1.00 85.06 313 LYS A C 1
ATOM 2456 O O . LYS A 1 313 ? 3.088 5.268 -10.461 1.00 85.06 313 LYS A O 1
ATOM 2461 N N . VAL A 1 314 ? 2.567 5.696 -8.316 1.00 86.50 314 VAL A N 1
ATOM 2462 C CA . VAL A 1 314 ? 3.724 6.563 -8.042 1.00 86.50 314 VAL A CA 1
ATOM 2463 C C . VAL A 1 314 ? 5.038 5.811 -8.235 1.00 86.50 314 VAL A C 1
ATOM 2465 O O . VAL A 1 314 ? 5.897 6.264 -8.992 1.00 86.50 314 VAL A O 1
ATOM 2468 N N . GLY A 1 315 ? 5.183 4.634 -7.620 1.00 90.31 315 GLY A N 1
ATOM 2469 C CA . GLY A 1 315 ? 6.408 3.846 -7.773 1.00 90.31 315 GLY A CA 1
ATOM 2470 C C . GLY A 1 315 ? 6.615 3.344 -9.205 1.00 90.31 315 GLY A C 1
ATOM 2471 O O . GLY A 1 315 ? 7.743 3.344 -9.692 1.00 90.31 315 GLY A O 1
ATOM 2472 N N . THR A 1 316 ? 5.534 2.996 -9.912 1.00 89.75 316 THR A N 1
ATOM 2473 C CA . THR A 1 316 ? 5.582 2.595 -11.329 1.00 89.75 316 THR A CA 1
ATOM 2474 C C . THR A 1 316 ? 6.121 3.707 -12.216 1.00 89.75 316 THR A C 1
ATOM 2476 O O . THR A 1 316 ? 7.051 3.477 -12.984 1.00 89.75 316 THR A O 1
ATOM 2479 N N . LEU A 1 317 ? 5.563 4.916 -12.100 1.00 88.94 317 LEU A N 1
ATOM 2480 C CA . LEU A 1 317 ? 5.997 6.061 -12.899 1.00 88.94 317 LEU A CA 1
ATOM 2481 C C . LEU A 1 317 ? 7.460 6.408 -12.627 1.00 88.94 317 LEU A C 1
ATOM 2483 O O . LEU A 1 317 ? 8.201 6.699 -13.561 1.00 88.94 317 LEU A O 1
ATOM 2487 N N . LYS A 1 318 ? 7.900 6.304 -11.368 1.00 93.56 318 LYS A N 1
ATOM 2488 C CA . LYS A 1 318 ? 9.297 6.561 -11.015 1.00 93.56 318 LYS A CA 1
ATOM 2489 C C . LYS A 1 318 ? 10.252 5.517 -11.601 1.00 93.56 318 LYS A C 1
ATOM 2491 O O . LYS A 1 318 ? 11.333 5.874 -12.054 1.00 93.56 318 LYS A O 1
ATOM 2496 N N . TRP A 1 319 ? 9.861 4.243 -11.636 1.00 94.88 319 TRP A N 1
ATOM 2497 C CA . TRP A 1 319 ? 10.641 3.211 -12.323 1.00 94.88 319 TRP A CA 1
ATOM 2498 C C . TRP A 1 319 ? 10.696 3.419 -13.838 1.00 94.88 319 TRP A C 1
ATOM 2500 O O . TRP A 1 319 ? 11.756 3.209 -14.423 1.00 94.88 319 TRP A O 1
ATOM 2510 N N . ILE A 1 320 ? 9.594 3.854 -14.459 1.00 93.56 320 ILE A N 1
ATOM 2511 C CA . ILE A 1 320 ? 9.577 4.215 -15.883 1.00 93.56 320 ILE A CA 1
ATOM 2512 C C . ILE A 1 320 ? 10.581 5.341 -16.141 1.00 93.56 320 ILE A C 1
ATOM 2514 O O . ILE A 1 320 ? 11.488 5.156 -16.943 1.00 93.56 320 ILE A O 1
ATOM 2518 N N . GLU A 1 321 ? 10.485 6.444 -15.393 1.00 93.19 321 GLU A N 1
ATOM 2519 C CA . GLU A 1 321 ? 11.388 7.598 -15.507 1.00 93.19 321 GLU A CA 1
ATOM 2520 C C . GLU A 1 321 ? 12.862 7.181 -15.414 1.00 93.19 321 GLU A C 1
ATOM 2522 O O . GLU A 1 321 ? 13.669 7.558 -16.258 1.00 93.19 321 GLU A O 1
ATOM 2527 N N . VAL A 1 322 ? 13.210 6.347 -14.428 1.00 94.88 322 VAL A N 1
ATOM 2528 C CA . VAL A 1 322 ? 14.588 5.871 -14.239 1.00 94.88 322 VAL A CA 1
ATOM 2529 C C . VAL A 1 322 ? 15.060 5.009 -15.407 1.00 94.88 322 VAL A C 1
ATOM 2531 O O . VAL A 1 322 ? 16.184 5.173 -15.876 1.00 94.88 322 VAL A O 1
ATOM 2534 N N . ILE A 1 323 ? 14.233 4.081 -15.887 1.00 95.50 323 ILE A N 1
ATOM 2535 C CA . ILE A 1 323 ? 14.622 3.207 -16.997 1.00 95.50 323 ILE A CA 1
ATOM 2536 C C . ILE A 1 323 ? 14.763 4.014 -18.291 1.00 95.50 323 ILE A C 1
ATOM 2538 O O . ILE A 1 323 ? 15.734 3.808 -19.017 1.00 95.50 323 ILE A O 1
ATOM 2542 N N . GLU A 1 324 ? 13.849 4.941 -18.573 1.00 93.44 324 GLU A N 1
ATOM 2543 C CA . GLU A 1 324 ? 13.927 5.823 -19.743 1.00 93.44 324 GLU A CA 1
ATOM 2544 C C . GLU A 1 324 ? 15.153 6.745 -19.663 1.00 93.44 324 GLU A C 1
ATOM 2546 O O . GLU A 1 324 ? 15.859 6.918 -20.655 1.00 93.44 324 GLU A O 1
ATOM 2551 N N . GLU A 1 325 ? 15.490 7.266 -18.478 1.00 93.69 325 GLU A N 1
ATOM 2552 C CA . GLU A 1 325 ? 16.707 8.060 -18.275 1.00 93.69 325 GLU A CA 1
ATOM 2553 C C . GLU A 1 325 ? 17.981 7.232 -18.499 1.00 93.69 325 GLU A C 1
ATOM 2555 O O . GLU A 1 325 ? 18.938 7.706 -19.113 1.00 93.69 325 GLU A O 1
ATOM 2560 N N . VAL A 1 326 ? 18.017 5.980 -18.048 1.00 94.06 326 VAL A N 1
ATOM 2561 C CA . VAL A 1 326 ? 19.192 5.114 -18.224 1.00 94.06 326 VAL A CA 1
ATOM 2562 C C . VAL A 1 326 ? 19.351 4.656 -19.673 1.00 94.06 326 VAL A C 1
ATOM 2564 O O . VAL A 1 326 ? 20.463 4.624 -20.199 1.00 94.06 326 VAL A O 1
ATOM 2567 N N . THR A 1 327 ? 18.250 4.283 -20.318 1.00 92.88 327 THR A N 1
ATOM 2568 C CA . THR A 1 327 ? 18.270 3.649 -21.645 1.00 92.88 327 THR A CA 1
ATOM 2569 C C . THR A 1 327 ? 18.180 4.655 -22.784 1.00 92.88 327 THR A C 1
ATOM 2571 O O . THR A 1 327 ? 18.587 4.340 -23.899 1.00 92.88 327 THR A O 1
ATOM 2574 N N . GLN A 1 328 ? 17.690 5.870 -22.509 1.00 90.25 328 GLN A N 1
ATOM 2575 C CA . GLN A 1 328 ? 17.341 6.881 -23.512 1.00 90.25 328 GLN A CA 1
ATOM 2576 C C . GLN A 1 328 ? 16.302 6.370 -24.531 1.00 90.25 328 GLN A C 1
ATOM 2578 O O . GLN A 1 328 ? 16.175 6.919 -25.627 1.00 90.25 328 GLN A O 1
ATOM 2583 N N . GLU A 1 329 ? 15.557 5.319 -24.176 1.00 85.19 329 GLU A N 1
ATOM 2584 C CA . GLU A 1 329 ? 14.456 4.751 -24.947 1.00 85.19 329 GLU A CA 1
ATOM 2585 C C . GLU A 1 329 ? 13.149 4.966 -24.187 1.00 85.19 329 GLU A C 1
ATOM 2587 O O . GLU A 1 329 ? 13.091 4.772 -22.976 1.00 85.19 329 GLU A O 1
ATOM 2592 N N . SER A 1 330 ? 12.090 5.330 -24.907 1.00 85.38 330 SER A N 1
ATOM 2593 C CA . SER A 1 330 ? 10.753 5.462 -24.330 1.00 85.38 330 SER A CA 1
ATOM 2594 C C . SER A 1 330 ? 10.182 4.072 -24.026 1.00 85.38 330 SER A C 1
ATOM 2596 O O . SER A 1 330 ? 10.089 3.223 -24.918 1.00 85.38 330 SER A O 1
ATOM 2598 N N . LEU A 1 331 ? 9.804 3.824 -22.772 1.00 82.00 331 LEU A N 1
ATOM 2599 C CA . LEU A 1 331 ? 9.131 2.595 -22.332 1.00 82.00 331 LEU A CA 1
ATOM 2600 C C . LEU A 1 331 ? 7.657 2.600 -22.710 1.00 82.00 331 LEU A C 1
ATOM 2602 O O . LEU A 1 331 ? 7.049 1.556 -22.951 1.00 82.00 331 LEU A O 1
ATOM 2606 N N . LEU A 1 332 ? 7.081 3.790 -22.726 1.00 76.06 332 LEU A N 1
ATOM 2607 C CA . LEU A 1 332 ? 5.772 4.062 -23.278 1.00 76.06 332 LEU A CA 1
ATOM 2608 C C . LEU A 1 332 ? 6.034 4.404 -24.748 1.00 76.06 332 LEU A C 1
ATOM 2610 O O . LEU A 1 332 ? 6.815 5.311 -25.010 1.00 76.06 332 LEU A O 1
ATOM 2614 N N . GLY A 1 333 ? 5.512 3.641 -25.715 1.00 59.03 333 GLY A N 1
ATOM 2615 C CA . GLY A 1 333 ? 5.818 3.877 -27.140 1.00 59.03 333 GLY A CA 1
ATOM 2616 C C . GLY A 1 333 ? 5.598 5.342 -27.563 1.00 59.03 333 GLY A C 1
ATOM 2617 O O . GLY A 1 333 ? 4.853 6.055 -26.894 1.00 59.03 333 GLY A O 1
ATOM 2618 N N . GLU A 1 334 ? 6.231 5.800 -28.659 1.00 44.47 334 GLU A N 1
ATOM 2619 C CA . GLU A 1 334 ? 5.953 7.139 -29.221 1.00 44.47 334 GLU A CA 1
ATOM 2620 C C . GLU A 1 334 ? 4.440 7.310 -29.360 1.00 44.47 334 GLU A C 1
ATOM 2622 O O . GLU A 1 334 ? 3.829 6.567 -30.125 1.00 44.47 334 GLU A O 1
ATOM 2627 N N . ASP A 1 335 ? 3.872 8.236 -28.579 1.00 42.09 335 ASP A N 1
ATOM 2628 C CA . ASP A 1 335 ? 2.437 8.392 -28.332 1.00 42.09 335 ASP A CA 1
ATOM 2629 C C . ASP A 1 335 ? 1.597 8.197 -29.609 1.00 42.09 335 ASP A C 1
ATOM 2631 O O . ASP A 1 335 ? 1.478 9.115 -30.430 1.00 42.09 335 ASP A O 1
ATOM 2635 N N . PRO A 1 336 ? 0.982 7.014 -29.793 1.00 29.55 336 PRO A N 1
ATOM 2636 C CA . PRO A 1 336 ? 0.072 6.756 -30.886 1.00 29.55 336 PRO A CA 1
ATOM 2637 C C . PRO A 1 336 ? -1.382 6.970 -30.428 1.00 29.55 336 PRO A C 1
ATOM 2639 O O . PRO A 1 336 ? -2.276 6.326 -30.968 1.00 29.55 336 PRO A O 1
ATOM 2642 N N . ALA A 1 337 ? -1.645 7.821 -29.418 1.00 35.75 337 ALA A N 1
ATOM 2643 C CA . ALA A 1 337 ? -2.988 8.028 -28.869 1.00 35.75 337 ALA A CA 1
ATOM 2644 C C . ALA A 1 337 ? -3.261 9.416 -28.231 1.00 35.75 337 ALA A C 1
ATOM 2646 O O . ALA A 1 337 ? -4.134 9.544 -27.376 1.00 35.75 337 ALA A O 1
ATOM 2647 N N . LEU A 1 338 ? -2.698 10.488 -28.801 1.00 35.19 338 LEU A N 1
ATOM 2648 C CA . LEU A 1 338 ? -3.488 11.680 -29.177 1.00 35.19 338 LEU A CA 1
ATOM 2649 C C . LEU A 1 338 ? -4.316 11.437 -30.463 1.00 35.19 338 LEU A C 1
ATOM 2651 O O . LEU A 1 338 ? -4.937 12.350 -31.009 1.00 35.19 338 LEU A O 1
ATOM 2655 N N . GLN A 1 339 ? -4.368 10.190 -30.941 1.00 28.86 339 GLN A N 1
ATOM 2656 C CA . GLN A 1 339 ? -5.369 9.696 -31.878 1.00 28.86 339 GLN A CA 1
ATOM 2657 C C . GLN A 1 339 ? -6.110 8.498 -31.293 1.00 28.86 339 GLN A C 1
ATOM 2659 O O . GLN A 1 339 ? -5.588 7.410 -31.092 1.00 28.86 339 GLN A O 1
ATOM 2664 N N . SER A 1 340 ? -7.382 8.754 -31.038 1.00 36.06 340 SER A N 1
ATOM 2665 C CA . SER A 1 340 ? -8.435 7.788 -30.817 1.00 36.06 340 SER A CA 1
ATOM 2666 C C . SER A 1 340 ? -8.434 6.678 -31.875 1.00 36.06 340 SER A C 1
ATOM 2668 O O . SER A 1 340 ? -8.898 6.907 -32.991 1.00 36.06 340 SER A O 1
ATOM 2670 N N . GLU A 1 341 ? -8.061 5.459 -31.498 1.00 29.59 341 GLU A N 1
ATOM 2671 C CA . GLU A 1 341 ? -8.766 4.282 -32.005 1.00 29.59 341 GLU A CA 1
ATOM 2672 C C . GLU A 1 341 ? -9.237 3.406 -30.841 1.00 29.59 341 GLU A C 1
ATOM 2674 O O . GLU A 1 341 ? -8.485 2.841 -30.052 1.00 29.59 341 GLU A O 1
ATOM 2679 N N . SER A 1 342 ? -10.559 3.389 -30.734 1.00 30.89 342 SER A N 1
ATOM 2680 C CA . SER A 1 342 ? -11.403 2.710 -29.773 1.00 30.89 342 SER A CA 1
ATOM 2681 C C . SER A 1 342 ? -11.176 1.197 -29.721 1.00 30.89 342 SER A C 1
ATOM 2683 O O . SER A 1 342 ? -11.661 0.458 -30.580 1.00 30.89 342 SER A O 1
ATOM 2685 N N . THR A 1 343 ? -10.646 0.706 -28.605 1.00 35.34 343 THR A N 1
ATOM 2686 C CA . THR A 1 343 ? -11.411 -0.324 -27.884 1.00 35.34 343 THR A CA 1
ATOM 2687 C C . THR A 1 343 ? -12.725 0.328 -27.437 1.00 35.34 343 THR A C 1
ATOM 2689 O O . THR A 1 343 ? -12.665 1.480 -26.999 1.00 35.34 343 THR A O 1
ATOM 2692 N N . PRO A 1 344 ? -13.905 -0.310 -27.572 1.00 43.84 344 PRO A N 1
ATOM 2693 C CA . PRO A 1 344 ? -15.154 0.306 -27.131 1.00 43.84 344 PRO A CA 1
ATOM 2694 C C . PRO A 1 344 ? -14.993 0.704 -25.664 1.00 43.84 344 PRO A C 1
ATOM 2696 O O . PRO A 1 344 ? -14.731 -0.157 -24.823 1.00 43.84 344 PRO A O 1
ATOM 2699 N N . GLY A 1 345 ? -15.035 2.009 -25.387 1.00 58.44 345 GLY A N 1
ATOM 2700 C CA . GLY A 1 345 ? -14.841 2.519 -24.037 1.00 58.44 345 GLY A CA 1
ATOM 2701 C C . GLY A 1 345 ? -15.850 1.873 -23.095 1.00 58.44 345 GLY A C 1
ATOM 2702 O O . GLY A 1 345 ? -17.015 1.702 -23.459 1.00 58.44 345 GLY A O 1
ATOM 2703 N N . VAL A 1 346 ? -15.410 1.487 -21.900 1.00 80.00 346 VAL A N 1
ATOM 2704 C CA . VAL A 1 346 ? -16.297 0.913 -20.890 1.00 80.00 346 VAL A CA 1
ATOM 2705 C C . VAL A 1 346 ? -17.152 2.054 -20.358 1.00 80.00 346 VAL A C 1
ATOM 2707 O O . VAL A 1 346 ? -16.708 2.850 -19.531 1.00 80.00 346 VAL A O 1
ATOM 2710 N N . LYS A 1 347 ? -18.380 2.156 -20.864 1.00 89.31 347 LYS A N 1
ATOM 2711 C CA . LYS A 1 347 ? -19.381 3.098 -20.370 1.00 89.31 347 LYS A CA 1
ATOM 2712 C C . LYS A 1 347 ? -20.324 2.369 -19.432 1.00 89.31 347 LYS A C 1
ATOM 2714 O O . LYS A 1 347 ? -20.859 1.321 -19.781 1.00 89.31 347 LYS A O 1
ATOM 2719 N N . LEU A 1 348 ? -20.525 2.901 -18.236 1.00 90.19 348 LEU A N 1
ATOM 2720 C CA . LEU A 1 348 ? -21.404 2.306 -17.233 1.00 90.19 348 LEU A CA 1
ATOM 2721 C C . LEU A 1 348 ? -22.689 3.117 -17.142 1.00 90.19 348 LEU A C 1
ATOM 2723 O O . LEU A 1 348 ? -22.636 4.342 -17.049 1.00 90.19 348 LEU A O 1
ATOM 2727 N N . LYS A 1 349 ? -23.844 2.453 -17.142 1.00 89.62 349 LYS A N 1
ATOM 2728 C CA . LYS A 1 349 ? -25.128 3.095 -16.847 1.00 89.62 349 LYS A CA 1
ATOM 2729 C C . LYS A 1 349 ? -25.650 2.594 -15.506 1.00 89.62 349 LYS A C 1
ATOM 2731 O O . LYS A 1 349 ? -25.892 1.401 -15.348 1.00 89.62 349 LYS A O 1
ATOM 2736 N N . MET A 1 350 ? -25.831 3.503 -14.555 1.00 86.06 350 MET A N 1
ATOM 2737 C CA . MET A 1 350 ? -26.355 3.203 -13.224 1.00 86.06 350 MET A CA 1
ATOM 2738 C C . MET A 1 350 ? -27.878 3.108 -13.255 1.00 86.06 350 MET A C 1
ATOM 2740 O O . MET A 1 350 ? -28.539 3.928 -13.897 1.00 86.06 350 MET A O 1
ATOM 2744 N N . GLY A 1 351 ? -28.419 2.138 -12.519 1.00 71.06 351 GLY A N 1
ATOM 2745 C CA . GLY A 1 351 ? -29.855 1.921 -12.393 1.00 71.06 351 GLY A CA 1
ATOM 2746 C C . GLY A 1 351 ? -30.407 1.127 -13.571 1.00 71.06 351 GLY A C 1
ATOM 2747 O O . GLY A 1 351 ? -30.791 1.683 -14.599 1.00 71.06 351 GLY A O 1
ATOM 2748 N N . ALA A 1 352 ? -30.474 -0.194 -13.423 1.00 54.09 352 ALA A N 1
ATOM 2749 C CA . ALA A 1 352 ? -31.197 -1.062 -14.344 1.00 54.09 352 ALA A CA 1
ATOM 2750 C C . ALA A 1 352 ? -32.627 -1.269 -13.826 1.00 54.09 352 ALA A C 1
ATOM 2752 O O . ALA A 1 352 ? -32.932 -2.277 -13.196 1.00 54.09 352 ALA A O 1
ATOM 2753 N N . VAL A 1 353 ? -33.509 -0.294 -14.038 1.00 45.75 353 VAL A N 1
ATOM 2754 C CA . VAL A 1 353 ? -34.944 -0.503 -13.813 1.00 45.75 353 VAL A CA 1
ATOM 2755 C C . VAL A 1 353 ? -35.662 -0.264 -15.130 1.00 45.75 353 VAL A C 1
ATOM 2757 O O . VAL A 1 353 ? -35.776 0.865 -15.592 1.00 45.75 353 VAL A O 1
ATOM 2760 N N . ASN A 1 354 ? -36.139 -1.360 -15.726 1.00 42.81 354 ASN A N 1
ATOM 2761 C CA . ASN A 1 354 ? -36.938 -1.409 -16.947 1.00 42.81 354 ASN A CA 1
ATOM 2762 C C . ASN A 1 354 ? -36.245 -0.816 -18.187 1.00 42.81 354 ASN A C 1
ATOM 2764 O O . ASN A 1 354 ? -36.378 0.374 -18.474 1.00 42.81 354 ASN A O 1
ATOM 2768 N N . ARG A 1 355 ? -35.647 -1.684 -19.023 1.00 44.59 355 ARG A N 1
ATOM 2769 C CA . ARG A 1 355 ? -35.471 -1.438 -20.471 1.00 44.59 355 ARG A CA 1
ATOM 2770 C C . ARG A 1 355 ? -36.850 -1.221 -21.122 1.00 44.59 355 ARG A C 1
ATOM 2772 O O . ARG A 1 355 ? -37.380 -2.082 -21.818 1.00 44.59 355 ARG A O 1
ATOM 2779 N N . SER A 1 356 ? -37.486 -0.088 -20.847 1.00 38.66 356 SER A N 1
ATOM 2780 C CA . SER A 1 356 ? -38.596 0.416 -21.643 1.00 38.66 356 SER A CA 1
ATOM 2781 C C . SER A 1 356 ? -38.014 0.975 -22.943 1.00 38.66 356 SER A C 1
ATOM 2783 O O . SER A 1 356 ? -36.856 1.385 -22.981 1.00 38.66 356 SER A O 1
ATOM 2785 N N . GLY A 1 357 ? -38.781 0.899 -24.032 1.00 37.94 357 GLY A N 1
ATOM 2786 C CA . GLY A 1 357 ? -38.297 0.955 -25.421 1.00 37.94 357 GLY A CA 1
ATOM 2787 C C . GLY A 1 357 ? -37.501 2.189 -25.881 1.00 37.94 357 GLY A C 1
ATOM 2788 O O . GLY A 1 357 ? -37.132 2.220 -27.047 1.00 37.94 357 GLY A O 1
ATOM 2789 N N . ASP A 1 358 ? -37.215 3.158 -25.009 1.00 45.19 358 ASP A N 1
ATOM 2790 C CA . ASP A 1 358 ? -36.338 4.310 -25.276 1.00 45.19 358 ASP A CA 1
ATOM 2791 C C . ASP A 1 358 ? -34.839 4.000 -25.043 1.00 45.19 358 ASP A C 1
ATOM 2793 O O . ASP A 1 358 ? -33.969 4.728 -25.517 1.00 45.19 358 ASP A O 1
ATOM 2797 N N . ASP A 1 359 ? -34.512 2.898 -24.353 1.00 49.66 359 ASP A N 1
ATOM 2798 C CA . ASP A 1 359 ? -33.125 2.516 -24.022 1.00 49.66 359 ASP A CA 1
ATOM 2799 C C . ASP A 1 359 ? -32.411 1.713 -25.124 1.00 49.66 359 ASP A C 1
ATOM 2801 O O . ASP A 1 359 ? -31.225 1.401 -25.012 1.00 49.66 359 ASP A O 1
ATOM 2805 N N . SER A 1 360 ? -33.100 1.394 -26.227 1.00 44.94 360 SER A N 1
ATOM 2806 C CA . SER A 1 360 ? -32.518 0.634 -27.345 1.00 44.94 360 SER A CA 1
ATOM 2807 C C . SER A 1 360 ? -31.387 1.370 -28.077 1.00 44.94 360 SER A C 1
ATOM 2809 O O . SER A 1 360 ? -30.731 0.773 -28.924 1.00 44.94 360 SER A O 1
ATOM 2811 N N . ALA A 1 361 ? -31.170 2.656 -27.774 1.00 48.59 361 ALA A N 1
ATOM 2812 C CA . ALA A 1 361 ? -30.107 3.486 -28.338 1.00 48.59 361 ALA A CA 1
ATOM 2813 C C . ALA A 1 361 ? -28.800 3.492 -27.511 1.00 48.59 361 ALA A C 1
ATOM 2815 O O . ALA A 1 361 ? -27.817 4.072 -27.961 1.00 48.59 361 ALA A O 1
ATOM 2816 N N . LEU A 1 362 ? -28.765 2.863 -26.326 1.00 59.34 362 LEU A N 1
ATOM 2817 C CA . LEU A 1 362 ? -27.591 2.813 -25.435 1.00 59.34 362 LEU A CA 1
ATOM 2818 C C . LEU A 1 362 ? -26.931 1.423 -25.417 1.00 59.34 362 LEU A C 1
ATOM 2820 O O . LEU A 1 362 ? -26.575 0.908 -24.363 1.00 59.34 362 LEU A O 1
ATOM 2824 N N . THR A 1 363 ? -26.754 0.801 -26.585 1.00 58.88 363 THR A N 1
ATOM 2825 C CA . THR A 1 363 ? -26.133 -0.536 -26.711 1.00 58.88 363 THR A CA 1
ATOM 2826 C C . THR A 1 363 ? -24.682 -0.602 -26.235 1.00 58.88 363 THR A C 1
ATOM 2828 O O . THR A 1 363 ? -24.176 -1.694 -25.996 1.00 58.88 363 THR A O 1
ATOM 2831 N N . ASP A 1 364 ? -24.033 0.553 -26.086 1.00 75.19 364 ASP A N 1
ATOM 2832 C CA . ASP A 1 364 ? -22.614 0.672 -25.746 1.00 75.19 364 ASP A CA 1
ATOM 2833 C C . ASP A 1 364 ? -22.374 0.826 -24.231 1.00 75.19 364 ASP A C 1
ATOM 2835 O O . ASP A 1 364 ? -21.233 1.003 -23.808 1.00 75.19 364 ASP A O 1
ATOM 2839 N N . TYR A 1 365 ? -23.433 0.785 -23.408 1.00 79.56 365 TYR A N 1
ATOM 2840 C CA . TYR A 1 365 ? -23.330 0.862 -21.949 1.00 79.56 365 TYR A CA 1
ATOM 2841 C C . TYR A 1 365 ? -23.491 -0.514 -21.304 1.00 79.56 365 TYR A C 1
ATOM 2843 O O . TYR A 1 365 ? -24.389 -1.278 -21.647 1.00 79.56 365 TYR A O 1
ATOM 2851 N N . VAL A 1 366 ? -22.662 -0.780 -20.296 1.00 84.94 366 VAL A N 1
ATOM 2852 C CA . VAL A 1 366 ? -22.855 -1.869 -19.336 1.00 84.94 366 VAL A CA 1
ATOM 2853 C C . VAL A 1 366 ? -23.811 -1.377 -18.251 1.00 84.94 366 VAL A C 1
ATOM 2855 O O . VAL A 1 366 ? -23.505 -0.427 -17.524 1.00 84.94 366 VAL A O 1
ATOM 2858 N N . HIS A 1 367 ? -24.978 -2.006 -18.138 1.00 84.19 367 HIS A N 1
ATOM 2859 C CA . HIS A 1 367 ? -26.004 -1.630 -17.170 1.00 84.19 367 HIS A CA 1
ATOM 2860 C C . HIS A 1 367 ? -25.704 -2.218 -15.787 1.00 84.19 367 HIS A C 1
ATOM 2862 O O . HIS A 1 367 ? -25.583 -3.434 -15.620 1.00 84.19 367 HIS A O 1
ATOM 2868 N N . ILE A 1 368 ? -25.624 -1.350 -14.779 1.00 85.38 368 ILE A N 1
ATOM 2869 C CA . ILE A 1 368 ? -25.336 -1.709 -13.390 1.00 85.38 368 ILE A CA 1
ATOM 2870 C C . ILE A 1 368 ? -26.610 -1.587 -12.563 1.00 85.38 368 ILE A C 1
ATOM 2872 O O . ILE A 1 368 ? -27.289 -0.559 -12.596 1.00 85.38 368 ILE A O 1
ATOM 2876 N N . GLY A 1 369 ? -26.926 -2.625 -11.799 1.00 80.94 369 GLY A N 1
ATOM 2877 C CA . GLY A 1 369 ? -28.083 -2.633 -10.911 1.00 80.94 369 GLY A CA 1
ATOM 2878 C C . GLY A 1 369 ? -27.831 -3.420 -9.635 1.00 80.94 369 GLY A C 1
ATOM 2879 O O . GLY A 1 369 ? -26.867 -4.179 -9.535 1.00 80.94 369 GLY A O 1
ATOM 2880 N N . ASP A 1 370 ? -28.715 -3.248 -8.663 1.00 73.69 370 ASP A N 1
ATOM 2881 C CA . ASP A 1 370 ? -28.698 -4.033 -7.435 1.00 73.69 370 ASP A CA 1
ATOM 2882 C C . ASP A 1 370 ? -29.264 -5.439 -7.682 1.00 73.69 370 ASP A C 1
ATOM 2884 O O . ASP A 1 370 ? -29.752 -5.773 -8.760 1.00 73.69 370 ASP A O 1
ATOM 2888 N N . LYS A 1 371 ? -29.192 -6.309 -6.670 1.00 67.38 371 LYS A N 1
ATOM 2889 C CA . LYS A 1 371 ? -29.627 -7.718 -6.762 1.00 67.38 371 LYS A CA 1
ATOM 2890 C C . LYS A 1 371 ? -31.079 -7.913 -7.231 1.00 67.38 371 LYS A C 1
ATOM 2892 O O . LYS A 1 371 ? -31.402 -8.988 -7.723 1.00 67.38 371 LYS A O 1
ATOM 2897 N N . ASP A 1 372 ? -31.917 -6.891 -7.056 1.00 64.94 372 ASP A N 1
ATOM 2898 C CA . ASP A 1 372 ? -33.346 -6.896 -7.378 1.00 64.94 372 ASP A CA 1
ATOM 2899 C C . ASP A 1 372 ? -33.652 -6.101 -8.672 1.00 64.94 372 ASP A C 1
ATOM 2901 O O . ASP A 1 372 ? -34.813 -5.905 -9.023 1.00 64.94 372 ASP A O 1
ATOM 2905 N N . SER A 1 373 ? -32.620 -5.625 -9.383 1.00 65.81 373 SER A N 1
ATOM 2906 C CA . SER A 1 373 ? -32.743 -4.859 -10.628 1.00 65.81 373 SER A CA 1
ATOM 2907 C C . SER A 1 373 ? -32.933 -5.770 -11.845 1.00 65.81 373 SER A C 1
ATOM 2909 O O . SER A 1 373 ? -32.002 -6.450 -12.285 1.00 65.81 373 SER A O 1
ATOM 2911 N N . ASP A 1 374 ? -34.128 -5.746 -12.438 1.00 61.44 374 ASP A N 1
ATOM 2912 C CA . ASP A 1 374 ? -34.418 -6.456 -13.687 1.00 61.44 374 ASP A CA 1
ATOM 2913 C C . ASP A 1 374 ? -33.685 -5.807 -14.879 1.00 61.44 374 ASP A C 1
ATOM 2915 O O . ASP A 1 374 ? -33.946 -4.662 -15.256 1.00 61.44 374 ASP A O 1
ATOM 2919 N N . GLY A 1 375 ? -32.789 -6.570 -15.518 1.00 64.44 375 GLY A N 1
ATOM 2920 C CA . GLY A 1 375 ? -32.077 -6.159 -16.737 1.00 64.44 375 GLY A CA 1
ATOM 2921 C C . GLY A 1 375 ? -30.671 -5.583 -16.535 1.00 64.44 375 GLY A C 1
ATOM 2922 O O . GLY A 1 375 ? -30.145 -4.983 -17.469 1.00 64.44 375 GLY A O 1
ATOM 2923 N N . ALA A 1 376 ? -30.063 -5.755 -15.356 1.00 74.75 376 ALA A N 1
ATOM 2924 C CA . ALA A 1 376 ? -28.656 -5.418 -15.126 1.00 74.75 376 ALA A CA 1
ATOM 2925 C C . ALA A 1 376 ? -27.710 -6.408 -15.831 1.00 74.75 376 ALA A C 1
ATOM 2927 O O . ALA A 1 376 ? -27.863 -7.622 -15.688 1.00 74.75 376 ALA A O 1
ATOM 2928 N N . ASP A 1 377 ? -26.686 -5.895 -16.518 1.00 74.62 377 ASP A N 1
ATOM 2929 C CA . ASP A 1 377 ? -25.574 -6.705 -17.034 1.00 74.62 377 ASP A CA 1
ATOM 2930 C C . ASP A 1 377 ? -24.627 -7.109 -15.893 1.00 74.62 377 ASP A C 1
ATOM 2932 O O . ASP A 1 377 ? -24.067 -8.207 -15.880 1.00 74.62 377 ASP A O 1
ATOM 2936 N N . VAL A 1 378 ? -24.469 -6.226 -14.899 1.00 79.94 378 VAL A N 1
ATOM 2937 C CA . VAL A 1 378 ? -23.660 -6.467 -13.702 1.00 79.94 378 VAL A CA 1
ATOM 2938 C C . VAL A 1 378 ? -24.448 -6.096 -12.451 1.00 79.94 378 VAL A C 1
ATOM 2940 O O . VAL A 1 378 ? -24.790 -4.937 -12.226 1.00 79.94 378 VAL A O 1
ATOM 2943 N N . VAL A 1 379 ? -24.664 -7.088 -11.584 1.00 83.25 379 VAL A N 1
ATOM 2944 C CA . VAL A 1 379 ? -25.231 -6.870 -10.247 1.00 83.25 379 VAL A CA 1
ATOM 2945 C C . VAL A 1 379 ? -24.151 -6.312 -9.319 1.00 83.25 379 VAL A C 1
ATOM 2947 O O . VAL A 1 379 ? -23.215 -7.042 -8.985 1.00 83.25 379 VAL A O 1
ATOM 2950 N N . CYS A 1 380 ? -24.243 -5.053 -8.902 1.00 84.25 380 CYS A N 1
ATOM 2951 C CA . CYS A 1 380 ? -23.280 -4.393 -8.022 1.00 84.25 380 CYS A CA 1
ATOM 2952 C C . CYS A 1 380 ? -23.957 -3.283 -7.214 1.00 84.25 380 CYS A C 1
ATOM 2954 O O . CYS A 1 380 ? -24.736 -2.522 -7.774 1.00 84.25 380 CYS A O 1
ATOM 2956 N N . ASP A 1 381 ? -23.578 -3.148 -5.940 1.00 87.31 381 ASP A N 1
ATOM 2957 C CA . ASP A 1 381 ? -24.028 -2.040 -5.092 1.00 87.31 381 ASP A CA 1
ATOM 2958 C C . ASP A 1 381 ? -23.609 -0.697 -5.703 1.00 87.31 381 ASP A C 1
ATOM 2960 O O . ASP A 1 381 ? -22.412 -0.411 -5.847 1.00 87.31 381 ASP A O 1
ATOM 2964 N N . LEU A 1 382 ? -24.604 0.121 -6.052 1.00 89.06 382 LEU A N 1
ATOM 2965 C CA . LEU A 1 382 ? -24.407 1.430 -6.670 1.00 89.06 382 LEU A CA 1
ATOM 2966 C C . LEU A 1 382 ? -23.680 2.418 -5.749 1.00 89.06 382 LEU A C 1
ATOM 2968 O O . LEU A 1 382 ? -23.081 3.365 -6.251 1.00 89.06 382 LEU A O 1
ATOM 2972 N N . LYS A 1 383 ? -23.666 2.207 -4.425 1.00 90.75 383 LYS A N 1
ATOM 2973 C CA . LYS A 1 383 ? -22.909 3.056 -3.491 1.00 90.75 383 LYS A CA 1
ATOM 2974 C C . LYS A 1 383 ? -21.406 2.852 -3.614 1.00 90.75 383 LYS A C 1
ATOM 2976 O O . LYS A 1 383 ? -20.634 3.797 -3.482 1.00 90.75 383 LYS A O 1
ATOM 2981 N N . THR A 1 384 ? -20.987 1.607 -3.824 1.00 89.75 384 THR A N 1
ATOM 2982 C CA . THR A 1 384 ? -19.579 1.211 -3.698 1.00 89.75 384 THR A CA 1
ATOM 2983 C C . THR A 1 384 ? -18.926 0.891 -5.030 1.00 89.75 384 THR A C 1
ATOM 2985 O O . THR A 1 384 ? -17.708 1.025 -5.137 1.00 89.75 384 THR A O 1
ATOM 2988 N N . LEU A 1 385 ? -19.697 0.474 -6.041 1.00 90.06 385 LEU A N 1
ATOM 2989 C CA . LEU A 1 385 ? -19.173 -0.047 -7.307 1.00 90.06 385 LEU A CA 1
ATOM 2990 C C . LEU A 1 385 ? -18.017 -1.034 -7.082 1.00 90.06 385 LEU A C 1
ATOM 2992 O O . LEU A 1 385 ? -17.015 -1.015 -7.793 1.00 90.06 385 LEU A O 1
ATOM 2996 N N . SER A 1 386 ? -18.138 -1.874 -6.051 1.00 86.12 386 SER A N 1
ATOM 2997 C CA . SER A 1 386 ? -17.056 -2.728 -5.544 1.00 86.12 386 SER A CA 1
ATOM 2998 C C . SER A 1 386 ? -16.527 -3.738 -6.566 1.00 86.12 386 SER A C 1
ATOM 3000 O O . SER A 1 386 ? -15.401 -4.208 -6.439 1.00 86.12 386 SER A O 1
ATOM 3002 N N . LYS A 1 387 ? -17.306 -4.041 -7.610 1.00 83.88 387 LYS A N 1
ATOM 3003 C CA . LYS A 1 387 ? -16.884 -4.889 -8.735 1.00 83.88 387 LYS A CA 1
ATOM 3004 C C . LYS A 1 387 ? -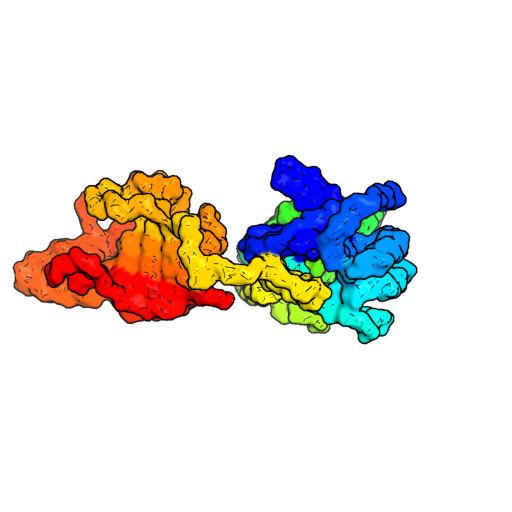16.007 -4.175 -9.765 1.00 83.88 387 LYS A C 1
ATOM 3006 O O . LYS A 1 387 ? -15.433 -4.840 -10.622 1.00 83.88 387 LYS A O 1
ATOM 3011 N N . PHE A 1 388 ? -15.913 -2.850 -9.699 1.00 82.44 388 PHE A N 1
ATOM 3012 C CA . PHE A 1 388 ? -15.150 -2.034 -10.634 1.00 82.44 388 PHE A CA 1
ATOM 3013 C C . PHE A 1 388 ? -13.910 -1.474 -9.950 1.00 82.44 388 PHE A C 1
ATOM 3015 O O . PHE A 1 388 ? -13.982 -0.851 -8.884 1.00 82.44 388 PHE A O 1
ATOM 3022 N N . GLN A 1 389 ? -12.759 -1.690 -10.580 1.00 83.12 389 GLN A N 1
ATOM 3023 C CA . GLN A 1 389 ? -11.496 -1.124 -10.129 1.00 83.12 389 GLN A CA 1
ATOM 3024 C C . GLN A 1 389 ? -11.460 0.387 -10.397 1.00 83.12 389 GLN A C 1
ATOM 3026 O O . GLN A 1 389 ? -12.306 0.944 -11.098 1.00 83.12 389 GLN A O 1
ATOM 3031 N N . THR A 1 390 ? -10.506 1.066 -9.769 1.00 86.00 390 THR A N 1
ATOM 3032 C CA . THR A 1 390 ? -10.206 2.470 -10.070 1.00 86.00 390 THR A CA 1
ATOM 3033 C C . THR A 1 390 ? -9.782 2.594 -11.537 1.00 86.00 390 THR A C 1
ATOM 3035 O O . THR A 1 390 ? -9.197 1.659 -12.080 1.00 86.00 390 THR A O 1
ATOM 3038 N N . ASP A 1 391 ? -10.085 3.720 -12.179 1.00 91.62 391 ASP A N 1
ATOM 3039 C CA . ASP A 1 391 ? -9.631 4.040 -13.541 1.00 91.62 391 ASP A CA 1
ATOM 3040 C C . ASP A 1 391 ? -10.042 3.019 -14.617 1.00 91.62 391 ASP A C 1
ATOM 3042 O O . ASP A 1 391 ? -9.276 2.677 -15.514 1.00 91.62 391 ASP A O 1
ATOM 3046 N N . THR A 1 392 ? -11.269 2.505 -14.535 1.00 86.69 392 THR A N 1
ATOM 3047 C CA . THR A 1 392 ? -11.770 1.465 -15.447 1.00 86.69 392 THR A CA 1
ATOM 3048 C C . THR A 1 392 ? -12.780 1.994 -16.468 1.00 86.69 392 THR A C 1
ATOM 3050 O O . THR A 1 392 ? -12.767 1.548 -17.614 1.00 86.69 392 THR A O 1
ATOM 3053 N N . ALA A 1 393 ? -13.647 2.935 -16.086 1.00 91.62 393 ALA A N 1
ATOM 3054 C CA . ALA A 1 393 ? -14.733 3.423 -16.936 1.00 91.62 393 ALA A CA 1
ATOM 3055 C C . ALA A 1 393 ? -14.370 4.726 -17.661 1.00 91.62 393 ALA A C 1
ATOM 3057 O O . ALA A 1 393 ? -13.805 5.642 -17.069 1.00 91.62 393 ALA A O 1
ATOM 3058 N N . ASP A 1 394 ? -14.739 4.831 -18.932 1.00 91.31 394 ASP A N 1
ATOM 3059 C CA . ASP A 1 394 ? -14.592 6.057 -19.725 1.00 91.31 394 ASP A CA 1
ATOM 3060 C C . ASP A 1 394 ? -15.729 7.049 -19.427 1.00 91.31 394 ASP A C 1
ATOM 3062 O O . ASP A 1 394 ? -15.537 8.265 -19.429 1.00 91.31 394 ASP A O 1
ATOM 3066 N N . GLU A 1 395 ? -16.917 6.523 -19.121 1.00 93.94 395 GLU A N 1
ATOM 3067 C CA . GLU A 1 395 ? -18.076 7.313 -18.723 1.00 93.94 395 GLU A CA 1
ATOM 3068 C C . GLU A 1 395 ? -18.931 6.551 -17.708 1.00 93.94 395 GLU A C 1
ATOM 3070 O O . GLU A 1 395 ? -19.121 5.338 -17.816 1.00 93.94 395 GLU A O 1
ATOM 3075 N N . ILE A 1 396 ? -19.494 7.277 -16.748 1.00 95.19 396 ILE A N 1
ATOM 3076 C CA . ILE A 1 396 ? -20.582 6.807 -15.896 1.00 95.19 396 ILE A CA 1
ATOM 3077 C C . ILE A 1 396 ? -21.788 7.700 -16.158 1.00 95.19 396 ILE A C 1
ATOM 3079 O O . ILE A 1 396 ? -21.728 8.906 -15.934 1.00 95.19 396 ILE A O 1
ATOM 3083 N N . LEU A 1 397 ? -22.895 7.100 -16.579 1.00 93.06 397 LEU A N 1
ATOM 3084 C CA . LEU A 1 397 ? -24.191 7.748 -16.708 1.00 93.06 397 LEU A CA 1
ATOM 3085 C C . LEU A 1 397 ? -25.101 7.304 -15.564 1.00 93.06 397 LEU A C 1
ATOM 3087 O O . LEU A 1 397 ? -25.410 6.124 -15.427 1.00 93.06 397 LEU A O 1
ATOM 3091 N N . SER A 1 398 ? -25.578 8.253 -14.771 1.00 91.50 398 SER A N 1
ATOM 3092 C CA . SER A 1 398 ? -26.549 8.025 -13.706 1.00 91.50 398 SER A CA 1
ATOM 3093 C C . SER A 1 398 ? -27.819 8.815 -13.992 1.00 91.50 398 SER A C 1
ATOM 3095 O O . SER A 1 398 ? -27.770 10.039 -14.044 1.00 91.50 398 SER A O 1
ATOM 3097 N N . VAL A 1 399 ? -28.947 8.127 -14.191 1.00 87.19 399 VAL A N 1
ATOM 3098 C CA . VAL A 1 399 ? -30.252 8.750 -14.471 1.00 87.19 399 VAL A CA 1
ATOM 3099 C C . VAL A 1 399 ? -31.213 8.422 -13.339 1.00 87.19 399 VAL A C 1
ATOM 3101 O O . VAL A 1 399 ? -31.503 7.253 -13.122 1.00 87.19 399 VAL A O 1
ATOM 3104 N N . ASP A 1 400 ? -31.682 9.444 -12.624 1.00 84.94 400 ASP A N 1
ATOM 3105 C CA . ASP A 1 400 ? -32.649 9.334 -11.522 1.00 84.94 400 ASP A CA 1
ATOM 3106 C C . ASP A 1 400 ? -32.213 8.341 -10.414 1.00 84.94 400 ASP A C 1
ATOM 3108 O O . ASP A 1 400 ? -33.040 7.684 -9.783 1.00 84.94 400 ASP A O 1
ATOM 3112 N N . ASN A 1 401 ? -30.893 8.204 -10.191 1.00 87.00 401 ASN A N 1
ATOM 3113 C CA . ASN A 1 401 ? -30.337 7.415 -9.077 1.00 87.00 401 ASN A CA 1
ATOM 3114 C C . ASN A 1 401 ? -29.741 8.285 -7.965 1.00 87.00 401 ASN A C 1
ATOM 3116 O O . ASN A 1 401 ? -29.699 7.865 -6.813 1.00 87.00 401 ASN A O 1
ATOM 3120 N N . ILE A 1 402 ? -29.205 9.468 -8.292 1.00 91.56 402 ILE A N 1
ATOM 3121 C CA . ILE A 1 402 ? -28.458 10.285 -7.320 1.00 91.56 402 ILE A CA 1
ATOM 3122 C C . ILE A 1 402 ? -29.344 10.750 -6.155 1.00 91.56 402 ILE A C 1
ATOM 3124 O O . ILE A 1 402 ? -28.904 10.821 -5.011 1.00 91.56 402 ILE A O 1
ATOM 3128 N N . ASP A 1 403 ? -30.608 11.026 -6.454 1.00 89.00 403 ASP A N 1
ATOM 3129 C CA . ASP A 1 403 ? -31.659 11.437 -5.530 1.00 89.00 403 ASP A CA 1
ATOM 3130 C C . ASP A 1 403 ? -32.171 10.286 -4.660 1.00 89.00 403 ASP A C 1
ATOM 3132 O O . ASP A 1 403 ? -32.816 10.540 -3.645 1.00 89.00 403 ASP A O 1
ATOM 3136 N N . GLN A 1 404 ? -31.826 9.035 -4.971 1.00 88.00 404 GLN A N 1
ATOM 3137 C CA . GLN A 1 404 ? -32.144 7.867 -4.147 1.00 88.00 404 GLN A CA 1
ATOM 3138 C C . GLN A 1 404 ? -31.156 7.655 -2.990 1.00 88.00 404 GLN A C 1
ATOM 3140 O O . GLN A 1 404 ? -31.372 6.774 -2.150 1.00 88.00 404 GLN A O 1
ATOM 3145 N N . PHE A 1 405 ? -30.078 8.436 -2.900 1.00 91.12 405 PHE A N 1
ATOM 3146 C CA . PHE A 1 405 ? -29.138 8.392 -1.778 1.00 91.12 405 PHE A CA 1
ATOM 3147 C C . PHE A 1 405 ? -29.462 9.465 -0.741 1.00 91.12 405 PHE A C 1
ATOM 3149 O O . PHE A 1 405 ? -29.967 10.542 -1.058 1.00 91.12 405 PHE A O 1
ATOM 3156 N N . TYR A 1 406 ? -29.165 9.181 0.528 1.00 92.81 406 TYR A N 1
ATOM 3157 C CA . TYR A 1 406 ? -29.279 10.211 1.552 1.00 92.81 406 TYR A CA 1
ATOM 3158 C C . TYR A 1 406 ? -28.175 11.261 1.392 1.00 92.81 406 TYR A C 1
ATOM 3160 O O . TYR A 1 406 ? -27.048 10.951 0.998 1.00 92.81 406 TYR A O 1
ATOM 3168 N N . GLN A 1 407 ? -28.471 12.501 1.788 1.00 92.62 407 GLN A N 1
ATOM 3169 C CA . GLN A 1 407 ? -27.529 13.621 1.692 1.00 92.62 407 GLN A CA 1
ATOM 3170 C C . GLN A 1 407 ? -26.193 13.355 2.412 1.00 92.62 407 GLN A C 1
ATOM 3172 O O . GLN A 1 407 ? -25.156 13.846 1.978 1.00 92.62 407 GLN A O 1
ATOM 3177 N N . TRP A 1 408 ? -26.199 12.586 3.504 1.00 92.25 408 TRP A N 1
ATOM 3178 C CA . TRP A 1 408 ? -24.981 12.252 4.250 1.00 92.25 408 TRP A CA 1
ATOM 3179 C C . TRP A 1 408 ? -24.158 11.117 3.622 1.00 92.25 408 TRP A C 1
ATOM 3181 O O . TRP A 1 408 ? -23.009 10.947 4.002 1.00 92.25 408 TRP A O 1
ATOM 3191 N N . GLU A 1 409 ? -24.718 10.352 2.679 1.00 92.31 409 GLU A N 1
ATOM 3192 C CA . GLU A 1 409 ? -24.024 9.243 2.001 1.00 92.31 409 GLU A CA 1
ATOM 3193 C C . GLU A 1 409 ? -23.480 9.659 0.629 1.00 92.31 409 GLU A C 1
ATOM 3195 O O . GLU A 1 409 ? -22.484 9.118 0.157 1.00 92.31 409 GLU A O 1
ATOM 3200 N N . VAL A 1 410 ? -24.139 10.616 -0.034 1.00 95.00 410 VAL A N 1
ATOM 3201 C CA . VAL A 1 410 ? -23.907 10.907 -1.456 1.00 95.00 410 VAL A CA 1
ATOM 3202 C C . VAL A 1 410 ? -22.477 11.357 -1.773 1.00 95.00 410 VAL A C 1
ATOM 3204 O O . VAL A 1 410 ? -21.985 11.104 -2.869 1.00 95.00 410 VAL A O 1
ATOM 3207 N N . GLY A 1 411 ? -21.786 11.988 -0.819 1.00 95.31 411 GLY A N 1
ATOM 3208 C CA . GLY A 1 411 ? -20.384 12.364 -0.994 1.00 95.31 411 GLY A CA 1
ATOM 3209 C C . GLY A 1 411 ? -19.484 11.146 -1.208 1.00 95.31 411 GLY A C 1
ATOM 3210 O O . GLY A 1 411 ? -18.639 11.152 -2.098 1.00 95.31 411 GLY A O 1
ATOM 3211 N N . ASP A 1 412 ? -19.702 10.076 -0.444 1.00 95.81 412 ASP A N 1
ATOM 3212 C CA . ASP A 1 412 ? -18.924 8.842 -0.569 1.00 95.81 412 ASP A CA 1
ATOM 3213 C C . ASP A 1 412 ? -19.321 8.056 -1.823 1.00 95.81 412 ASP A C 1
ATOM 3215 O O . ASP A 1 412 ? -18.455 7.517 -2.513 1.00 95.81 412 ASP A O 1
ATOM 3219 N N . VAL A 1 413 ? -20.609 8.079 -2.184 1.00 96.19 413 VAL A N 1
ATOM 3220 C CA . VAL A 1 413 ? -21.106 7.502 -3.445 1.00 96.19 413 VAL A CA 1
ATOM 3221 C C . VAL A 1 413 ? -20.428 8.159 -4.649 1.00 96.19 413 VAL A C 1
ATOM 3223 O O . VAL A 1 413 ? -19.866 7.470 -5.498 1.00 96.19 413 VAL A O 1
ATOM 3226 N N . LEU A 1 414 ? -20.412 9.493 -4.709 1.00 97.19 414 LEU A N 1
ATOM 3227 C CA . LEU A 1 414 ? -19.807 10.228 -5.820 1.00 97.19 414 LEU A CA 1
ATOM 3228 C C . LEU A 1 414 ? -18.292 10.059 -5.886 1.00 97.19 414 LEU A C 1
ATOM 3230 O O . LEU A 1 414 ? -17.757 9.929 -6.984 1.00 97.19 414 LEU A O 1
ATOM 3234 N N . LYS A 1 415 ? -17.599 10.001 -4.742 1.00 96.19 415 LYS A N 1
ATOM 3235 C CA . LYS A 1 415 ? -16.172 9.647 -4.708 1.00 96.19 415 LYS A CA 1
ATOM 3236 C C . LYS A 1 415 ? -15.934 8.241 -5.242 1.00 96.19 415 LYS A C 1
ATOM 3238 O O . LYS A 1 415 ? -14.976 8.029 -5.979 1.00 96.19 415 LYS A O 1
ATOM 3243 N N . SER A 1 416 ? -16.808 7.289 -4.919 1.00 94.81 416 SER A N 1
ATOM 3244 C CA . SER A 1 416 ? -16.708 5.937 -5.464 1.00 94.81 416 SER A CA 1
ATOM 3245 C C . SER A 1 416 ? -16.935 5.900 -6.979 1.00 94.81 416 SER A C 1
ATOM 3247 O O . SER A 1 416 ? -16.208 5.219 -7.701 1.00 94.81 416 SER A O 1
ATOM 3249 N N . TRP A 1 417 ? -17.886 6.678 -7.497 1.00 96.81 417 TRP A N 1
ATOM 3250 C CA . TRP A 1 417 ? -18.105 6.796 -8.942 1.00 96.81 417 TRP A CA 1
ATOM 3251 C C . TRP A 1 417 ? -16.912 7.464 -9.634 1.00 96.81 417 TRP A C 1
ATOM 3253 O O . TRP A 1 417 ? -16.400 6.943 -10.622 1.00 96.81 417 TRP A O 1
ATOM 3263 N N . ALA A 1 418 ? -16.405 8.562 -9.071 1.00 96.06 418 ALA A N 1
ATOM 3264 C CA . ALA A 1 418 ? -15.217 9.249 -9.569 1.00 96.06 418 ALA A CA 1
ATOM 3265 C C . ALA A 1 418 ? -13.967 8.354 -9.527 1.00 96.06 418 ALA A C 1
ATOM 3267 O O . ALA A 1 418 ? -13.159 8.385 -10.450 1.00 96.06 418 ALA A O 1
ATOM 3268 N N . ARG A 1 419 ? -13.819 7.501 -8.506 1.00 95.06 419 ARG A N 1
ATOM 3269 C CA . ARG A 1 419 ? -12.750 6.495 -8.426 1.00 95.06 419 ARG A CA 1
ATOM 3270 C C . ARG A 1 419 ? -12.765 5.577 -9.650 1.00 95.06 419 ARG A C 1
ATOM 3272 O O . ARG A 1 419 ? -11.710 5.351 -10.233 1.00 95.06 419 ARG A O 1
ATOM 3279 N N . VAL A 1 420 ? -13.934 5.069 -10.042 1.00 95.19 420 VAL A N 1
ATOM 3280 C CA . VAL A 1 420 ? -14.083 4.117 -11.158 1.00 95.19 420 VAL A CA 1
ATOM 3281 C C . VAL A 1 420 ? -13.799 4.749 -12.522 1.00 95.19 420 VAL A C 1
ATOM 3283 O O . VAL A 1 420 ? -13.348 4.043 -13.423 1.00 95.19 420 VAL A O 1
ATOM 3286 N N . LEU A 1 421 ? -14.021 6.053 -12.692 1.00 95.06 421 LEU A N 1
ATOM 3287 C CA . LEU A 1 421 ? -13.681 6.750 -13.935 1.00 95.06 421 LEU A CA 1
ATOM 3288 C C . LEU A 1 421 ? -12.173 6.763 -14.174 1.00 95.06 421 LEU A C 1
ATOM 3290 O O . LEU A 1 421 ? -11.410 6.969 -13.237 1.00 95.06 421 LEU A O 1
ATOM 3294 N N . LYS A 1 422 ? -11.744 6.591 -15.424 1.00 93.50 422 LYS A N 1
ATOM 3295 C CA . LYS A 1 422 ? -10.375 6.889 -15.868 1.00 93.50 422 LYS A CA 1
ATOM 3296 C C . LYS A 1 422 ? -10.068 8.379 -15.691 1.00 93.50 422 LYS A C 1
ATOM 3298 O O . LYS A 1 422 ? -11.004 9.183 -15.705 1.00 93.50 422 LYS A O 1
ATOM 3303 N N . PRO A 1 423 ? -8.793 8.784 -15.568 1.00 92.88 423 PRO A N 1
ATOM 3304 C CA . PRO A 1 423 ? -8.413 10.187 -15.702 1.00 92.88 423 PRO A CA 1
ATOM 3305 C C . PRO A 1 423 ? -8.949 10.747 -17.029 1.00 92.88 423 PRO A C 1
ATOM 3307 O O . PRO A 1 423 ? -8.820 10.108 -18.071 1.00 92.88 423 PRO A O 1
ATOM 3310 N N . GLY A 1 424 ? -9.619 11.899 -16.989 1.00 92.31 424 GLY A N 1
ATOM 3311 C CA . GLY A 1 424 ? -10.343 12.463 -18.137 1.00 92.31 424 GLY A CA 1
ATOM 3312 C C . GLY A 1 424 ? -11.716 11.833 -18.431 1.00 92.31 424 GLY A C 1
ATOM 3313 O O . GLY A 1 424 ? -12.431 12.324 -19.303 1.00 92.31 424 GLY A O 1
ATOM 3314 N N . GLY A 1 425 ? -12.114 10.784 -17.707 1.00 93.12 425 GLY A N 1
ATOM 3315 C CA . GLY A 1 425 ? -13.424 10.144 -17.824 1.00 93.12 425 GLY A CA 1
ATOM 3316 C C . GLY A 1 425 ? -14.557 11.019 -17.283 1.00 93.12 425 GLY A C 1
ATOM 3317 O O . GLY A 1 425 ? -14.357 11.833 -16.377 1.00 93.12 425 GLY A O 1
ATOM 3318 N N . ALA A 1 426 ? -15.760 10.846 -17.832 1.00 96.00 426 ALA A N 1
ATOM 3319 C CA . ALA A 1 426 ? -16.904 11.709 -17.539 1.00 96.00 426 ALA A CA 1
ATOM 3320 C C . ALA A 1 426 ? -17.921 11.061 -16.586 1.00 96.00 426 ALA A C 1
ATOM 3322 O O . ALA A 1 426 ? -18.410 9.958 -16.825 1.00 96.00 426 ALA A O 1
ATOM 3323 N N . LEU A 1 427 ? -18.306 11.787 -15.535 1.00 97.06 427 LEU A N 1
ATOM 3324 C CA . LEU A 1 427 ? -19.494 11.493 -14.741 1.00 97.06 427 LEU A CA 1
ATOM 3325 C C . LEU A 1 427 ? -20.656 12.348 -15.242 1.00 97.06 427 LEU A C 1
ATOM 3327 O O . LEU A 1 427 ? -20.632 13.572 -15.111 1.00 97.06 427 LEU A O 1
ATOM 3331 N N . VAL A 1 428 ? -21.692 11.697 -15.758 1.00 95.56 428 VAL A N 1
ATOM 3332 C CA . VAL A 1 428 ? -22.937 12.323 -16.197 1.00 95.56 428 VAL A CA 1
ATOM 3333 C C . VAL A 1 428 ? -24.043 11.973 -15.211 1.00 95.56 428 VAL A C 1
ATOM 3335 O O . VAL A 1 428 ? -24.396 10.806 -15.047 1.00 95.56 428 VAL A O 1
ATOM 3338 N N . ILE A 1 429 ? -24.618 12.989 -14.575 1.00 94.69 429 ILE A N 1
ATOM 3339 C CA . ILE A 1 429 ? -25.748 12.839 -13.659 1.00 94.69 429 ILE A CA 1
ATOM 3340 C C . ILE A 1 429 ? -26.965 13.537 -14.247 1.00 94.69 429 ILE A C 1
ATOM 3342 O O . ILE A 1 429 ? -26.939 14.743 -14.501 1.00 94.69 429 ILE A O 1
ATOM 3346 N N . GLU A 1 430 ? -28.040 12.777 -14.421 1.00 91.50 430 GLU A N 1
ATOM 3347 C CA . GLU A 1 430 ? -29.365 13.282 -14.741 1.00 91.50 430 GLU A CA 1
ATOM 3348 C C . GLU A 1 430 ? -30.321 13.064 -13.572 1.00 91.50 430 GLU A C 1
ATOM 3350 O O . GLU A 1 430 ? -30.473 11.942 -13.095 1.00 91.50 430 GLU A O 1
ATOM 3355 N N . CYS A 1 431 ? -30.993 14.124 -13.134 1.00 89.94 431 CYS A N 1
ATOM 3356 C CA . CYS A 1 431 ? -32.042 14.051 -12.117 1.00 89.94 431 CYS A CA 1
ATOM 3357 C C . CYS A 1 431 ? -33.044 15.199 -12.283 1.00 89.94 431 CYS A C 1
ATOM 3359 O O . CYS A 1 431 ? -32.848 16.102 -13.104 1.00 89.94 431 CYS A O 1
ATOM 3361 N N . ALA A 1 432 ? -34.119 15.192 -11.497 1.00 88.19 432 ALA A N 1
ATOM 3362 C CA . ALA A 1 432 ? -35.033 16.330 -11.428 1.00 88.19 432 ALA A CA 1
ATOM 3363 C C . ALA A 1 432 ? -34.334 17.581 -10.854 1.00 88.19 432 ALA A C 1
ATOM 3365 O O . ALA A 1 432 ? -33.537 17.475 -9.919 1.00 88.19 432 ALA A O 1
ATOM 3366 N N . ASP A 1 433 ? -34.658 18.770 -11.380 1.00 90.75 433 ASP A N 1
ATOM 3367 C CA . ASP A 1 433 ? -34.279 20.038 -10.745 1.00 90.75 433 ASP A CA 1
ATOM 3368 C C . ASP A 1 433 ? -35.306 20.393 -9.664 1.00 90.75 433 ASP A C 1
ATOM 3370 O O . ASP A 1 433 ? -36.461 20.737 -9.941 1.00 90.75 433 ASP A O 1
ATOM 3374 N N . PHE A 1 434 ? -34.877 20.311 -8.407 1.00 92.25 434 PHE A N 1
ATOM 3375 C CA . PHE A 1 434 ? -35.740 20.531 -7.254 1.00 92.25 434 PHE A CA 1
ATOM 3376 C C . PHE A 1 434 ? -36.267 21.969 -7.170 1.00 92.25 434 PHE A C 1
ATOM 3378 O O . PHE A 1 434 ? -37.400 22.177 -6.731 1.00 92.25 434 PHE A O 1
ATOM 3385 N N . SER A 1 435 ? -35.497 22.966 -7.626 1.00 90.00 435 SER A N 1
ATOM 3386 C CA . SER A 1 435 ? -35.970 24.355 -7.668 1.00 90.00 435 SER A CA 1
ATOM 3387 C C . SER A 1 435 ? -37.116 24.499 -8.661 1.00 90.00 435 SER A C 1
ATOM 3389 O O . SER A 1 435 ? -38.144 25.092 -8.333 1.00 90.00 435 SER A O 1
ATOM 3391 N N . MET A 1 436 ? -36.986 23.887 -9.835 1.00 88.69 436 MET A N 1
ATOM 3392 C CA . MET A 1 436 ? -38.025 23.948 -10.862 1.00 88.69 436 MET A CA 1
ATOM 3393 C C . MET A 1 436 ? -39.260 23.130 -10.484 1.00 88.69 436 MET A C 1
ATOM 3395 O O . MET A 1 436 ? -40.383 23.588 -10.694 1.00 88.69 436 MET A O 1
ATOM 3399 N N . ALA A 1 437 ? -39.080 21.979 -9.829 1.00 88.06 437 ALA A N 1
ATOM 3400 C CA . ALA A 1 437 ? -40.185 21.217 -9.252 1.00 88.06 437 ALA A CA 1
ATOM 3401 C C . ALA A 1 437 ? -40.956 22.042 -8.204 1.00 88.06 437 ALA A C 1
ATOM 3403 O O . ALA A 1 437 ? -42.186 22.068 -8.221 1.00 88.06 437 ALA A O 1
ATOM 3404 N N . CYS A 1 438 ? -40.267 22.786 -7.332 1.00 89.19 438 CYS A N 1
ATOM 3405 C CA . CYS A 1 438 ? -40.924 23.685 -6.378 1.00 89.19 438 CYS A CA 1
ATOM 3406 C C . CYS A 1 438 ? -41.735 24.786 -7.081 1.00 89.19 438 CYS A C 1
ATOM 3408 O O . CYS A 1 438 ? -42.885 25.040 -6.719 1.00 89.19 438 CYS A O 1
ATOM 3410 N N . GLU A 1 439 ? -41.165 25.431 -8.100 1.00 88.69 439 GLU A N 1
ATOM 3411 C CA . GLU A 1 439 ? -41.866 26.463 -8.870 1.00 88.69 439 GLU A CA 1
ATOM 3412 C C . GLU A 1 439 ? -43.097 25.911 -9.594 1.00 88.69 439 GLU A C 1
ATOM 3414 O O . GLU A 1 439 ? -44.163 26.536 -9.582 1.00 88.69 439 GLU A O 1
ATOM 3419 N N . GLN A 1 440 ? -42.967 24.731 -10.201 1.00 86.25 440 GLN A N 1
ATOM 3420 C CA . GLN A 1 440 ? -44.059 24.055 -10.886 1.00 86.25 440 GLN A CA 1
ATOM 3421 C C . GLN A 1 440 ? -45.167 23.664 -9.907 1.00 86.25 440 GLN A C 1
ATOM 3423 O O . GLN A 1 440 ? -46.338 23.918 -10.184 1.00 86.25 440 GLN A O 1
ATOM 3428 N N . PHE A 1 441 ? -44.815 23.146 -8.727 1.00 88.19 441 PHE A N 1
ATOM 3429 C CA . PHE A 1 441 ? -45.779 22.807 -7.682 1.00 88.19 441 PHE A CA 1
ATOM 3430 C C . PHE A 1 441 ? -46.593 24.033 -7.270 1.00 88.19 441 PHE A C 1
ATOM 3432 O O . PHE A 1 441 ? -47.819 23.968 -7.188 1.00 88.19 441 PHE A O 1
ATOM 3439 N N . LEU A 1 442 ? -45.928 25.172 -7.053 1.00 87.62 442 LEU A N 1
ATOM 3440 C CA . LEU A 1 442 ? -46.603 26.415 -6.690 1.00 87.62 442 LEU A CA 1
ATOM 3441 C C . LEU A 1 442 ? -47.563 26.876 -7.795 1.00 87.62 442 LEU A C 1
ATOM 3443 O O . LEU A 1 442 ? -48.701 27.231 -7.488 1.00 87.62 442 LEU A O 1
ATOM 3447 N N . LYS A 1 443 ? -47.160 26.801 -9.071 1.00 85.31 443 LYS A N 1
ATOM 3448 C CA . LYS A 1 443 ? -48.026 27.130 -10.219 1.00 85.31 443 LYS A CA 1
ATOM 3449 C C . LYS A 1 443 ? -49.232 26.185 -10.322 1.00 85.31 443 LYS A C 1
ATOM 3451 O O . LYS A 1 443 ? -50.365 26.645 -10.458 1.00 85.31 443 LYS A O 1
ATOM 3456 N N . GLU A 1 444 ? -49.013 24.877 -10.218 1.00 83.75 444 GLU A N 1
ATOM 3457 C CA . GLU A 1 444 ? -50.052 23.842 -10.314 1.00 83.75 444 GLU A CA 1
ATOM 3458 C C . GLU A 1 444 ? -51.003 23.824 -9.116 1.00 83.75 444 GLU A C 1
ATOM 3460 O O . GLU A 1 444 ? -52.174 23.469 -9.268 1.00 83.75 444 GLU A O 1
ATOM 3465 N N . SER A 1 445 ? -50.530 24.230 -7.933 1.00 79.00 445 SER A N 1
ATOM 3466 C CA . SER A 1 445 ? -51.335 24.273 -6.706 1.00 79.00 445 SER A CA 1
ATOM 3467 C C . SER A 1 445 ? -52.533 25.211 -6.835 1.00 79.00 445 SER A C 1
ATOM 3469 O O . SER A 1 445 ? -53.616 24.908 -6.339 1.00 79.00 445 SER A O 1
ATOM 3471 N N . VAL A 1 446 ? -52.374 26.295 -7.598 1.00 71.19 446 VAL A N 1
ATOM 3472 C CA . VAL A 1 446 ? -53.446 27.243 -7.925 1.00 71.19 446 VAL A CA 1
ATOM 3473 C C . VAL A 1 446 ? -54.484 26.610 -8.860 1.00 71.19 446 VAL A C 1
ATOM 3475 O O . VAL A 1 446 ? -55.671 26.908 -8.754 1.00 71.19 446 VAL A O 1
ATOM 3478 N N . ALA A 1 447 ? -54.054 25.713 -9.751 1.00 72.69 447 ALA A N 1
ATOM 3479 C CA . ALA A 1 447 ? -54.908 25.003 -10.704 1.00 72.69 447 ALA A CA 1
ATOM 3480 C C . ALA A 1 447 ? -55.492 23.683 -10.154 1.00 72.69 447 ALA A C 1
ATOM 3482 O O . ALA A 1 447 ? -56.321 23.061 -10.817 1.00 72.69 447 ALA A O 1
ATOM 3483 N N . GLY A 1 448 ? -55.073 23.248 -8.960 1.00 73.06 448 GLY A N 1
ATOM 3484 C CA . GLY A 1 448 ? -55.545 22.025 -8.306 1.00 73.06 448 GLY A CA 1
ATOM 3485 C C . GLY A 1 448 ? -55.007 20.714 -8.897 1.00 73.06 448 GLY A C 1
ATOM 3486 O O . GLY A 1 448 ? -55.592 19.665 -8.639 1.00 73.06 448 GLY A O 1
ATOM 3487 N N . ASN A 1 449 ? -53.918 20.746 -9.676 1.00 79.44 449 ASN A N 1
ATOM 3488 C CA . ASN A 1 449 ? -53.373 19.568 -10.369 1.00 79.44 449 ASN A CA 1
ATOM 3489 C C . ASN A 1 449 ? -51.877 19.341 -10.079 1.00 79.44 449 ASN A C 1
ATOM 3491 O O . ASN A 1 449 ? -51.057 19.353 -10.989 1.00 79.44 449 ASN A O 1
ATOM 3495 N N . THR A 1 450 ? -51.518 19.137 -8.809 1.00 83.25 450 THR A N 1
ATOM 3496 C CA . THR A 1 450 ? -50.121 18.979 -8.348 1.00 83.25 450 THR A CA 1
ATOM 3497 C C . THR A 1 450 ? -49.593 17.546 -8.411 1.00 83.25 450 THR A C 1
ATOM 3499 O O . THR A 1 450 ? -48.455 17.286 -8.019 1.00 83.25 450 THR A O 1
ATOM 3502 N N . ALA A 1 451 ? -50.421 16.591 -8.852 1.00 83.19 451 ALA A N 1
ATOM 3503 C CA . ALA A 1 451 ? -50.133 15.165 -8.724 1.00 83.19 451 ALA A CA 1
ATOM 3504 C C . ALA A 1 451 ? -48.815 14.768 -9.407 1.00 83.19 451 ALA A C 1
ATOM 3506 O O . ALA A 1 451 ? -48.037 14.020 -8.826 1.00 83.19 451 ALA A O 1
ATOM 3507 N N . ASN A 1 452 ? -48.533 15.300 -10.599 1.00 80.06 452 ASN A N 1
ATOM 3508 C CA . ASN A 1 452 ? -47.310 14.978 -11.338 1.00 80.06 452 ASN A CA 1
ATOM 3509 C C . ASN A 1 452 ? -46.062 15.568 -10.672 1.00 80.06 452 ASN A C 1
ATOM 3511 O O . ASN A 1 452 ? -45.059 14.874 -10.535 1.00 80.06 452 ASN A O 1
ATOM 3515 N N . THR A 1 453 ? -46.135 16.808 -10.187 1.00 83.81 453 THR A N 1
ATOM 3516 C CA . THR A 1 453 ? -45.000 17.434 -9.499 1.00 83.81 453 THR A CA 1
ATOM 3517 C C . THR A 1 453 ? -44.708 16.781 -8.149 1.00 83.81 453 THR A C 1
ATOM 3519 O O . THR A 1 453 ? -43.551 16.588 -7.787 1.00 83.81 453 THR A O 1
ATOM 3522 N N . LEU A 1 454 ? -45.742 16.361 -7.416 1.00 86.31 454 LEU A N 1
ATOM 3523 C CA . LEU A 1 454 ? -45.555 15.617 -6.170 1.00 86.31 454 LEU A CA 1
ATOM 3524 C C . LEU A 1 454 ? -44.894 14.254 -6.402 1.00 86.31 454 LEU A C 1
ATOM 3526 O O . LEU A 1 454 ? -44.097 13.843 -5.566 1.00 86.31 454 LEU A O 1
ATOM 3530 N N . LYS A 1 455 ? -45.160 13.587 -7.534 1.00 85.06 455 LYS A N 1
ATOM 3531 C CA . LYS A 1 455 ? -44.459 12.347 -7.902 1.00 85.06 455 LYS A CA 1
ATOM 3532 C C . LYS A 1 455 ? -42.972 12.569 -8.173 1.00 85.06 455 LYS A C 1
ATOM 3534 O O . LYS A 1 455 ? -42.174 11.718 -7.810 1.00 85.06 455 LYS A O 1
ATOM 3539 N N . LEU A 1 456 ? -42.592 13.710 -8.753 1.00 80.94 456 LEU A N 1
ATOM 3540 C CA . LEU A 1 456 ? -41.178 14.064 -8.941 1.00 80.94 456 LEU A CA 1
ATOM 3541 C C . LEU A 1 456 ? -40.450 14.281 -7.607 1.00 80.94 456 LEU A C 1
ATOM 3543 O O . LEU A 1 456 ? -39.272 13.970 -7.500 1.00 80.94 456 LEU A O 1
ATOM 3547 N N . ILE A 1 457 ? -41.140 14.814 -6.594 1.00 86.19 457 ILE A N 1
ATOM 3548 C CA . ILE A 1 457 ? -40.539 15.118 -5.286 1.00 86.19 457 ILE A CA 1
ATOM 3549 C C . ILE A 1 457 ? -40.543 13.900 -4.353 1.00 86.19 457 ILE A C 1
ATOM 3551 O O . ILE A 1 457 ? -39.589 13.698 -3.608 1.00 86.19 457 ILE A O 1
ATOM 3555 N N . TYR A 1 458 ? -41.620 13.112 -4.356 1.00 85.75 458 TYR A N 1
ATOM 3556 C CA . TYR A 1 458 ? -41.862 12.061 -3.359 1.00 85.75 458 TYR A CA 1
ATOM 3557 C C . TYR A 1 458 ? -41.914 10.637 -3.931 1.00 85.75 458 TYR A C 1
ATOM 3559 O O . TYR A 1 458 ? -42.106 9.693 -3.164 1.00 85.75 458 TYR A O 1
ATOM 3567 N N . GLY A 1 459 ? -41.754 10.470 -5.245 1.00 82.62 459 GLY A N 1
ATOM 3568 C CA . GLY A 1 459 ? -41.955 9.197 -5.940 1.00 82.62 459 GLY A CA 1
ATOM 3569 C C . GLY A 1 459 ? -43.429 8.918 -6.253 1.00 82.62 459 GLY A C 1
ATOM 3570 O O . GLY A 1 459 ? -44.336 9.593 -5.752 1.00 82.62 459 GLY A O 1
ATOM 3571 N N . ASP A 1 460 ? -43.695 7.922 -7.107 1.00 83.25 460 ASP A N 1
ATOM 3572 C CA . ASP A 1 460 ? -45.067 7.513 -7.416 1.00 83.25 460 ASP A CA 1
ATOM 3573 C C . ASP A 1 460 ? -45.604 6.548 -6.343 1.00 83.25 460 ASP A C 1
ATOM 3575 O O . ASP A 1 460 ? -45.195 5.384 -6.296 1.00 83.25 460 ASP A O 1
ATOM 3579 N N . PRO A 1 461 ? -46.588 6.952 -5.513 1.00 81.00 461 PRO A N 1
ATOM 3580 C CA . PRO A 1 461 ? -47.146 6.067 -4.491 1.00 81.00 461 PRO A CA 1
ATOM 3581 C C . PRO A 1 461 ? -47.808 4.807 -5.075 1.00 81.00 461 PRO A C 1
ATOM 3583 O O . PRO A 1 461 ? -48.035 3.841 -4.340 1.00 81.00 461 PRO A O 1
ATOM 3586 N N . ALA A 1 462 ? -48.126 4.784 -6.377 1.00 82.25 462 ALA A N 1
ATOM 3587 C CA . ALA A 1 462 ? -48.632 3.596 -7.056 1.00 82.25 462 ALA A CA 1
ATOM 3588 C C . ALA A 1 462 ? -47.587 2.469 -7.162 1.00 82.25 462 ALA A C 1
ATOM 3590 O O . ALA A 1 462 ? -47.982 1.303 -7.169 1.00 82.25 462 ALA A O 1
ATOM 3591 N N . GLN A 1 463 ? -46.287 2.793 -7.194 1.00 73.25 463 GLN A N 1
ATOM 3592 C CA . GLN A 1 463 ? -45.202 1.806 -7.293 1.00 73.25 463 GLN A CA 1
ATOM 3593 C C . GLN A 1 463 ? -45.021 1.006 -6.000 1.00 73.25 463 GLN A C 1
ATOM 3595 O O . GLN A 1 463 ? -44.593 -0.144 -6.045 1.00 73.25 463 GLN A O 1
ATOM 3600 N N . ARG A 1 464 ? -45.389 1.581 -4.844 1.00 76.25 464 ARG A N 1
ATOM 3601 C CA . ARG A 1 464 ? -45.268 0.947 -3.515 1.00 76.25 464 ARG A CA 1
ATOM 3602 C C . ARG A 1 464 ? -43.872 0.367 -3.240 1.00 76.25 464 ARG A C 1
ATOM 3604 O O . ARG A 1 464 ? -43.755 -0.595 -2.481 1.00 76.25 464 ARG A O 1
ATOM 3611 N N . ASN A 1 465 ? -42.834 0.966 -3.819 1.00 69.62 465 ASN A N 1
ATOM 3612 C CA . ASN A 1 465 ? -41.447 0.585 -3.614 1.00 69.62 465 ASN A CA 1
ATOM 3613 C C . ASN A 1 465 ? -40.701 1.732 -2.911 1.00 69.62 465 ASN A C 1
ATOM 3615 O O . ASN A 1 465 ? -40.278 2.675 -3.575 1.00 69.62 465 ASN A O 1
ATOM 3619 N N . PRO A 1 466 ? -40.505 1.667 -1.579 1.00 69.62 466 PRO A N 1
ATOM 3620 C CA . PRO A 1 466 ? -39.793 2.710 -0.841 1.00 69.62 466 PRO A CA 1
ATOM 3621 C C . PRO A 1 466 ? -38.352 2.943 -1.314 1.00 69.62 466 PRO A C 1
ATOM 3623 O O . PRO A 1 466 ? -37.789 3.996 -1.023 1.00 69.62 466 PRO A O 1
ATOM 3626 N N . CYS A 1 467 ? -37.744 1.976 -2.011 1.00 65.94 467 CYS A N 1
ATOM 3627 C CA . CYS A 1 467 ? -36.396 2.113 -2.556 1.00 65.94 467 CYS A CA 1
ATOM 3628 C C . CYS A 1 467 ? -36.344 2.957 -3.839 1.00 65.94 467 CYS A C 1
ATOM 3630 O O . CYS A 1 467 ? -35.276 3.458 -4.155 1.00 65.94 467 CYS A O 1
ATOM 3632 N N . GLU A 1 468 ? -37.471 3.164 -4.530 1.00 66.81 468 GLU A N 1
ATOM 3633 C CA . GLU A 1 468 ? -37.569 3.973 -5.762 1.00 66.81 468 GLU A CA 1
ATOM 3634 C C . GLU A 1 468 ? -37.972 5.434 -5.491 1.00 66.81 468 GLU A C 1
ATOM 3636 O O . GLU A 1 468 ? -38.217 6.207 -6.414 1.00 66.81 468 GLU A O 1
ATOM 3641 N N . HIS A 1 469 ? -38.082 5.834 -4.221 1.00 83.00 469 HIS A N 1
ATOM 3642 C CA . HIS A 1 469 ? -38.487 7.189 -3.857 1.00 83.00 469 HIS A CA 1
ATOM 3643 C C . HIS A 1 469 ? -37.262 8.106 -3.696 1.00 83.00 469 HIS A C 1
ATOM 3645 O O . HIS A 1 469 ? -36.316 7.725 -2.994 1.00 83.00 469 HIS A O 1
ATOM 3651 N N . PRO A 1 470 ? -37.295 9.338 -4.243 1.00 87.56 470 PRO A N 1
ATOM 3652 C CA . PRO A 1 470 ? -36.283 10.345 -3.959 1.00 87.56 470 PRO A CA 1
ATOM 3653 C C . PRO A 1 470 ? -36.154 10.589 -2.449 1.00 87.56 470 PRO A C 1
ATOM 3655 O O . PRO A 1 470 ? -37.132 10.851 -1.745 1.00 87.56 470 PRO A O 1
ATOM 3658 N N . LYS A 1 471 ? -34.927 10.499 -1.942 1.00 91.50 471 LYS A N 1
ATOM 3659 C CA . LYS A 1 471 ? -34.540 10.799 -0.557 1.00 91.50 471 LYS A CA 1
ATOM 3660 C C . LYS A 1 471 ? -33.990 12.213 -0.416 1.00 91.50 471 LYS A C 1
ATOM 3662 O O . LYS A 1 471 ? -33.965 12.748 0.695 1.00 91.50 471 LYS A O 1
ATOM 3667 N N . TRP A 1 472 ? -33.546 12.813 -1.520 1.00 93.62 472 TRP A N 1
ATOM 3668 C CA . TRP A 1 472 ? -33.014 14.168 -1.551 1.00 93.62 472 TRP A CA 1
ATOM 3669 C C . TRP A 1 472 ? -33.326 14.885 -2.869 1.00 93.62 472 TRP A C 1
ATOM 3671 O O . TRP A 1 472 ? -33.486 14.250 -3.904 1.00 93.62 472 TRP A O 1
ATOM 3681 N N . GLY A 1 473 ? -33.399 16.218 -2.828 1.00 91.88 473 GLY A N 1
ATOM 3682 C CA . GLY A 1 473 ? -33.617 17.065 -4.001 1.00 91.88 473 GLY A CA 1
ATOM 3683 C C . GLY A 1 473 ? -32.390 17.917 -4.317 1.00 91.88 473 GLY A C 1
ATOM 3684 O O . GLY A 1 473 ? -31.840 18.571 -3.427 1.00 91.88 473 GLY A O 1
ATOM 3685 N N . TYR A 1 474 ? -31.982 17.942 -5.585 1.00 94.31 474 TYR A N 1
ATOM 3686 C CA . TYR A 1 474 ? -30.844 18.733 -6.049 1.00 94.31 474 TYR A CA 1
ATOM 3687 C C . TYR A 1 474 ? -31.289 19.913 -6.908 1.00 94.31 474 TYR A C 1
ATOM 3689 O O . TYR A 1 474 ? -32.147 19.793 -7.773 1.00 94.31 474 TYR A O 1
ATOM 3697 N N . THR A 1 475 ? -30.659 21.060 -6.682 1.00 94.25 475 THR A N 1
ATOM 3698 C CA . THR A 1 475 ? -30.597 22.160 -7.651 1.00 94.25 475 THR A CA 1
ATOM 3699 C C . THR A 1 475 ? -29.317 22.039 -8.469 1.00 94.25 475 THR A C 1
ATOM 3701 O O . THR A 1 475 ? -28.323 21.491 -7.970 1.00 94.25 475 THR A O 1
ATOM 3704 N N . SER A 1 476 ? -29.298 22.617 -9.672 1.00 92.38 476 SER A N 1
ATOM 3705 C CA . SER A 1 476 ? -28.101 22.652 -10.529 1.00 92.38 476 SER A CA 1
ATOM 3706 C C . SER A 1 476 ? -26.845 23.131 -9.776 1.00 92.38 476 SER A C 1
ATOM 3708 O O . SER A 1 476 ? -25.782 22.520 -9.867 1.00 92.38 476 SER A O 1
ATOM 3710 N N . GLU A 1 477 ? -26.977 24.169 -8.945 1.00 93.56 477 GLU A N 1
ATOM 3711 C CA . GLU A 1 477 ? -25.871 24.710 -8.144 1.00 93.56 477 GLU A CA 1
ATOM 3712 C C . GLU A 1 477 ? -25.431 23.758 -7.019 1.00 93.56 477 GLU A C 1
ATOM 3714 O O . GLU A 1 477 ? -24.236 23.573 -6.786 1.00 93.56 477 GLU A O 1
ATOM 3719 N N . SER A 1 478 ? -26.380 23.132 -6.315 1.00 95.62 478 SER A N 1
ATOM 3720 C CA . SER A 1 478 ? -26.055 22.199 -5.227 1.00 95.62 478 SER A CA 1
ATOM 3721 C C . SER A 1 478 ? -25.358 20.936 -5.736 1.00 95.62 478 SER A C 1
ATOM 3723 O O . SER A 1 478 ? -24.386 20.494 -5.123 1.00 95.62 478 SER A O 1
ATOM 3725 N N . LEU A 1 479 ? -25.799 20.403 -6.882 1.00 96.50 479 LEU A N 1
ATOM 3726 C CA . LEU A 1 479 ? -25.189 19.234 -7.506 1.00 96.50 479 LEU A CA 1
ATOM 3727 C C . LEU A 1 479 ? -23.793 19.569 -8.031 1.00 96.50 479 LEU A C 1
ATOM 3729 O O . LEU A 1 479 ? -22.852 18.821 -7.778 1.00 96.50 479 LEU A O 1
ATOM 3733 N N . LYS A 1 480 ? -23.631 20.735 -8.671 1.00 96.62 480 LYS A N 1
ATOM 3734 C CA . LYS A 1 480 ? -22.324 21.215 -9.130 1.00 96.62 480 LYS A CA 1
ATOM 3735 C C . LYS A 1 480 ? -21.315 21.308 -7.986 1.00 96.62 480 LYS A C 1
ATOM 3737 O O . LYS A 1 480 ? -20.214 20.776 -8.097 1.00 96.62 480 LYS A O 1
ATOM 3742 N N . ARG A 1 481 ? -21.686 21.950 -6.872 1.00 96.38 481 ARG A N 1
ATOM 3743 C CA . ARG A 1 481 ? -20.813 22.060 -5.689 1.00 96.38 481 ARG A CA 1
ATOM 3744 C C . ARG A 1 481 ? -20.439 20.702 -5.121 1.00 96.38 481 ARG A C 1
ATOM 3746 O O . ARG A 1 481 ? -19.293 20.504 -4.739 1.00 96.38 481 ARG A O 1
ATOM 3753 N N . LEU A 1 482 ? -21.401 19.787 -5.066 1.00 96.88 482 LEU A N 1
ATOM 3754 C CA . LEU A 1 482 ? -21.177 18.447 -4.555 1.00 96.88 482 LEU A CA 1
ATOM 3755 C C . LEU A 1 482 ? -20.206 17.658 -5.448 1.00 96.88 482 LEU A C 1
ATOM 3757 O O . LEU A 1 482 ? -19.270 17.059 -4.929 1.00 96.88 482 LEU A O 1
ATOM 3761 N N . MET A 1 483 ? -20.378 17.707 -6.772 1.00 97.88 483 MET A N 1
ATOM 3762 C CA . MET A 1 483 ? -19.470 17.057 -7.725 1.00 97.88 483 MET A CA 1
ATOM 3763 C C . MET A 1 483 ? -18.049 17.628 -7.636 1.00 97.88 483 MET A C 1
ATOM 3765 O O . MET A 1 483 ? -17.096 16.857 -7.546 1.00 97.88 483 MET A O 1
ATOM 3769 N N . LEU A 1 484 ? -17.908 18.958 -7.560 1.00 95.75 484 LEU A N 1
ATOM 3770 C CA . LEU A 1 484 ? -16.614 19.620 -7.344 1.00 95.75 484 LEU A CA 1
ATOM 3771 C C . LEU A 1 484 ? -15.962 19.180 -6.023 1.00 95.75 484 LEU A C 1
ATOM 3773 O O . LEU A 1 484 ? -14.782 18.845 -5.986 1.00 95.75 484 LEU A O 1
ATOM 3777 N N . ALA A 1 485 ? -16.734 19.123 -4.935 1.00 93.88 485 ALA A N 1
ATOM 3778 C CA . ALA A 1 485 ? -16.242 18.683 -3.628 1.00 93.88 485 ALA A CA 1
ATOM 3779 C C . ALA A 1 485 ? -15.820 17.201 -3.596 1.00 93.88 485 ALA A C 1
ATOM 3781 O O . ALA A 1 485 ? -15.067 16.800 -2.710 1.00 93.88 485 ALA A O 1
ATOM 3782 N N . CYS A 1 486 ? -16.292 16.392 -4.549 1.00 95.00 486 CYS A N 1
ATOM 3783 C CA . CYS A 1 486 ? -15.914 14.987 -4.699 1.00 95.00 486 CYS A CA 1
ATOM 3784 C C . CYS A 1 486 ? -14.733 14.778 -5.660 1.00 95.00 486 CYS A C 1
ATOM 3786 O O . CYS A 1 486 ? -14.425 13.635 -5.989 1.00 95.00 486 CYS A O 1
ATOM 3788 N N . GLY A 1 487 ? -14.064 15.856 -6.084 1.00 93.12 487 GLY A N 1
ATOM 3789 C CA . GLY A 1 487 ? -12.844 15.788 -6.888 1.00 93.12 487 GLY A CA 1
ATOM 3790 C C . GLY A 1 487 ? -13.073 15.726 -8.396 1.00 93.12 487 GLY A C 1
ATOM 3791 O O . GLY A 1 487 ? -12.153 15.365 -9.118 1.00 93.12 487 GLY A O 1
ATOM 3792 N N . LEU A 1 488 ? -14.274 16.057 -8.882 1.00 95.56 488 LEU A N 1
ATOM 3793 C CA . LEU A 1 488 ? -14.519 16.259 -10.313 1.00 95.56 488 LEU A CA 1
ATOM 3794 C C . LEU A 1 488 ? -14.211 17.706 -10.700 1.00 95.56 488 LEU A C 1
ATOM 3796 O O . LEU A 1 488 ? -14.478 18.637 -9.944 1.00 95.56 488 LEU A O 1
ATOM 3800 N N . GLU A 1 489 ? -13.716 17.900 -11.912 1.00 95.25 489 GLU A N 1
ATOM 3801 C CA . GLU A 1 489 ? -13.416 19.194 -12.517 1.00 95.25 489 GLU A CA 1
ATOM 3802 C C . GLU A 1 489 ? -14.305 19.445 -13.739 1.00 95.25 489 GLU A C 1
ATOM 3804 O O . GLU A 1 489 ? -15.067 18.577 -14.165 1.00 95.25 489 GLU A O 1
ATOM 3809 N N . GLY A 1 490 ? -14.267 20.666 -14.283 1.00 92.56 490 GLY A N 1
ATOM 3810 C CA . GLY A 1 490 ? -15.039 21.007 -15.486 1.00 92.56 490 GLY A CA 1
ATOM 3811 C C . GLY A 1 490 ? -16.546 20.774 -15.333 1.00 92.56 490 GLY A C 1
ATOM 3812 O O . GLY A 1 490 ? -17.204 20.385 -16.291 1.00 92.56 490 GLY A O 1
ATOM 3813 N N . VAL A 1 491 ? -17.084 20.947 -14.117 1.00 95.56 491 VAL A N 1
ATOM 3814 C CA . VAL A 1 491 ? -18.477 20.593 -13.821 1.00 95.56 491 VAL A CA 1
ATOM 3815 C C . VAL A 1 491 ? -19.444 21.600 -14.452 1.00 95.56 491 VAL A C 1
ATOM 3817 O O . VAL A 1 491 ? -19.533 22.763 -14.024 1.00 95.56 491 VAL A O 1
ATOM 3820 N N . GLU A 1 492 ? -20.188 21.143 -15.455 1.00 93.25 492 GLU A N 1
ATOM 3821 C CA . GLU A 1 492 ? -21.029 21.968 -16.320 1.00 93.25 492 GLU A CA 1
ATOM 3822 C C . GLU A 1 492 ? -22.431 21.385 -16.526 1.00 93.25 492 GLU A C 1
ATOM 3824 O O . GLU A 1 492 ? -22.630 20.177 -16.669 1.00 93.25 492 GLU A O 1
ATOM 3829 N N . LEU A 1 493 ? -23.416 22.285 -16.568 1.00 90.31 493 LEU A N 1
ATOM 3830 C CA . LEU A 1 493 ? -24.790 21.961 -16.931 1.00 90.31 493 LEU A CA 1
ATOM 3831 C C . LEU A 1 493 ? -24.882 21.849 -18.456 1.00 90.31 493 LEU A C 1
ATOM 3833 O O . LEU A 1 493 ? -24.554 22.801 -19.164 1.00 90.31 493 LEU A O 1
ATOM 3837 N N . GLN A 1 494 ? -25.363 20.716 -18.958 1.00 85.25 494 GLN A N 1
ATOM 3838 C CA . GLN A 1 494 ? -25.536 20.469 -20.386 1.00 85.25 494 GLN A CA 1
ATOM 3839 C C . GLN A 1 494 ? -27.013 20.367 -20.765 1.00 85.25 494 GLN A C 1
ATOM 3841 O O . GLN A 1 494 ? -27.851 19.919 -19.988 1.00 85.25 494 GLN A O 1
ATOM 3846 N N . THR A 1 495 ? -27.336 20.751 -21.999 1.00 72.44 495 THR A N 1
ATOM 3847 C CA . THR A 1 495 ? -28.658 20.527 -22.596 1.00 72.44 495 THR A CA 1
ATOM 3848 C C . THR A 1 495 ? -28.638 19.243 -23.421 1.00 72.44 495 THR A C 1
ATOM 3850 O O . THR A 1 495 ? -27.661 18.940 -24.105 1.00 72.44 495 THR A O 1
ATOM 3853 N N . ARG A 1 496 ? -29.711 18.448 -23.355 1.00 59.97 496 ARG A N 1
ATOM 3854 C CA . ARG A 1 496 ? -29.824 17.217 -24.146 1.00 59.97 496 ARG A CA 1
ATOM 3855 C C . ARG A 1 496 ? -30.158 17.574 -25.596 1.00 59.97 496 ARG A C 1
ATOM 3857 O O . ARG A 1 496 ? -31.239 18.085 -25.878 1.00 59.97 496 ARG A O 1
ATOM 3864 N N . SER A 1 497 ? -29.249 17.289 -26.524 1.00 46.34 497 SER A N 1
ATOM 3865 C CA . SER A 1 497 ? -29.502 17.452 -27.959 1.00 46.34 497 SER A CA 1
ATOM 3866 C C . SER A 1 497 ? -30.633 16.517 -28.410 1.00 46.34 497 SER A C 1
ATOM 3868 O O . SER A 1 497 ? -30.518 15.302 -28.265 1.00 46.34 497 SER A O 1
ATOM 3870 N N . GLY A 1 498 ? -31.715 17.068 -28.972 1.00 46.09 498 GLY A N 1
ATOM 3871 C CA . GLY A 1 498 ? -32.752 16.290 -29.668 1.00 46.09 498 GLY A CA 1
ATOM 3872 C C . GLY A 1 498 ? -34.042 15.968 -28.900 1.00 46.09 498 GLY A C 1
ATOM 3873 O O . GLY A 1 498 ? -34.843 15.198 -29.420 1.00 46.09 498 GLY A O 1
ATOM 3874 N N . MET A 1 499 ? -34.290 16.549 -27.719 1.00 39.81 499 MET A N 1
ATOM 3875 C CA . MET A 1 499 ? -35.624 16.514 -27.094 1.00 39.81 499 MET A CA 1
ATOM 3876 C C . MET A 1 499 ? -36.422 17.789 -27.401 1.00 39.81 499 MET A C 1
ATOM 3878 O O . MET A 1 499 ? -35.917 18.908 -27.286 1.00 39.81 499 MET A O 1
ATOM 3882 N N . ASP A 1 500 ? -37.678 17.599 -27.808 1.00 34.62 500 ASP A N 1
ATOM 3883 C CA . ASP A 1 500 ? -38.645 18.668 -28.056 1.00 34.62 500 ASP A CA 1
ATOM 3884 C C . ASP A 1 500 ? -38.864 19.479 -26.763 1.00 34.62 500 ASP A C 1
ATOM 3886 O O . ASP A 1 500 ? -38.987 18.911 -25.673 1.00 34.62 500 ASP A O 1
ATOM 3890 N N . HIS A 1 501 ? -38.879 20.808 -26.882 1.00 38.44 501 HIS A N 1
ATOM 3891 C CA . HIS A 1 501 ? -38.733 21.798 -25.797 1.00 38.44 501 HIS A CA 1
ATOM 3892 C C . HIS A 1 501 ? -39.889 21.850 -24.769 1.00 38.44 501 HIS A C 1
ATOM 3894 O O . HIS A 1 501 ? -40.074 22.859 -24.098 1.00 38.44 501 HIS A O 1
ATOM 3900 N N . SER A 1 502 ? -40.708 20.804 -24.639 1.00 38.81 502 SER A N 1
ATOM 3901 C CA . SER A 1 502 ? -41.850 20.785 -23.715 1.00 38.81 502 SER A CA 1
ATOM 3902 C C . SER A 1 502 ? -41.658 19.904 -22.478 1.00 38.81 502 SER A C 1
ATOM 3904 O O . SER A 1 502 ? -42.446 20.025 -21.548 1.00 38.81 502 SER A O 1
ATOM 3906 N N . ASN A 1 503 ? -40.649 19.022 -22.447 1.00 40.38 503 ASN A N 1
ATOM 3907 C CA . ASN A 1 503 ? -40.404 18.094 -21.324 1.00 40.38 503 ASN A CA 1
ATOM 3908 C C . ASN A 1 503 ? -38.987 18.189 -20.723 1.00 40.38 503 ASN A C 1
ATOM 3910 O O . ASN A 1 503 ? -38.697 17.522 -19.731 1.00 40.38 503 ASN A O 1
ATOM 3914 N N . SER A 1 504 ? -38.103 19.001 -21.310 1.00 48.59 504 SER A N 1
ATOM 3915 C CA . SER A 1 504 ? -36.713 19.183 -20.871 1.00 48.59 504 SER A CA 1
ATOM 3916 C C . SER A 1 504 ? -36.545 20.165 -19.715 1.00 48.59 504 SER A C 1
ATOM 3918 O O . SER A 1 504 ? -35.476 20.194 -19.114 1.00 48.59 504 SER A O 1
ATOM 3920 N N . ASP A 1 505 ? -37.563 20.972 -19.409 1.00 57.22 505 ASP A N 1
ATOM 3921 C CA . ASP A 1 505 ? -37.349 22.156 -18.578 1.00 57.22 505 ASP A CA 1
ATOM 3922 C C . ASP A 1 505 ? -37.049 21.822 -17.116 1.00 57.22 505 ASP A C 1
ATOM 3924 O O . ASP A 1 505 ? -36.250 22.517 -16.521 1.00 57.22 505 ASP A O 1
ATOM 3928 N N . ASN A 1 506 ? -37.559 20.730 -16.538 1.00 69.31 506 ASN A N 1
ATOM 3929 C CA . ASN A 1 506 ? -37.396 20.454 -15.099 1.00 69.31 506 ASN A CA 1
ATOM 3930 C C . ASN A 1 506 ? -36.273 19.456 -14.757 1.00 69.31 506 ASN A C 1
ATOM 3932 O O . ASN A 1 506 ? -36.342 18.797 -13.716 1.00 69.31 506 ASN A O 1
ATOM 3936 N N . ARG A 1 507 ? -35.274 19.268 -15.628 1.00 83.12 507 ARG A N 1
ATOM 3937 C CA . ARG A 1 507 ? -34.214 18.267 -15.423 1.00 83.12 507 ARG A CA 1
ATOM 3938 C C . ARG A 1 507 ? -32.826 18.889 -15.440 1.00 83.12 507 ARG A C 1
ATOM 3940 O O . ARG A 1 507 ? -32.517 19.747 -16.258 1.00 83.12 507 ARG A O 1
ATOM 3947 N N . ILE A 1 508 ? -31.972 18.380 -14.564 1.00 89.25 508 ILE A N 1
ATOM 3948 C CA . ILE A 1 508 ? -30.544 18.671 -14.539 1.00 89.25 508 ILE A CA 1
ATOM 3949 C C . ILE A 1 508 ? -29.854 17.583 -15.354 1.00 89.25 508 ILE A C 1
ATOM 3951 O O . ILE A 1 508 ? -30.105 16.404 -15.121 1.00 89.25 508 ILE A O 1
ATOM 3955 N N . ARG A 1 509 ? -28.959 17.966 -16.268 1.00 91.62 509 ARG A N 1
ATOM 3956 C CA . ARG A 1 509 ? -27.913 17.082 -16.801 1.00 91.62 509 ARG A CA 1
ATOM 3957 C C . ARG A 1 509 ? -26.569 17.720 -16.490 1.00 91.62 509 ARG A C 1
ATOM 3959 O O . ARG A 1 509 ? -26.152 18.660 -17.161 1.00 91.62 509 ARG A O 1
ATOM 3966 N N . MET A 1 510 ? -25.928 17.246 -15.431 1.00 94.31 510 MET A N 1
ATOM 3967 C CA . MET A 1 510 ? -24.640 17.753 -14.971 1.00 94.31 510 MET A CA 1
ATOM 3968 C C . MET A 1 510 ? -23.536 16.809 -15.428 1.00 94.31 510 MET A C 1
ATOM 3970 O O . MET A 1 510 ? -23.640 15.598 -15.232 1.00 94.31 510 MET A O 1
ATOM 3974 N N . VAL A 1 511 ? -22.482 17.359 -16.022 1.00 96.12 511 VAL A N 1
ATOM 3975 C CA . VAL A 1 511 ? -21.307 16.598 -16.452 1.00 96.12 511 VAL A CA 1
ATOM 3976 C C . VAL A 1 511 ? -20.096 17.104 -15.694 1.00 96.12 511 VAL A C 1
ATOM 3978 O O . VAL A 1 511 ? -19.864 18.305 -15.663 1.00 96.12 511 VAL A O 1
ATOM 3981 N N . GLY A 1 512 ? -19.344 16.199 -15.077 1.00 95.62 512 GLY A N 1
ATOM 3982 C CA . GLY A 1 512 ? -18.056 16.486 -14.451 1.00 95.62 512 GLY A CA 1
ATOM 3983 C C . GLY A 1 512 ? -16.994 15.522 -14.954 1.00 95.62 512 GLY A C 1
ATOM 3984 O O . GLY A 1 512 ? -17.301 14.380 -15.283 1.00 95.62 512 GLY A O 1
ATOM 3985 N N . ILE A 1 513 ? -15.753 15.981 -15.012 1.00 96.25 513 ILE A N 1
ATOM 3986 C CA . ILE A 1 513 ? -14.620 15.233 -15.550 1.00 96.25 513 ILE A CA 1
ATOM 3987 C C . ILE A 1 513 ? -13.691 14.844 -14.408 1.00 96.25 513 ILE A C 1
ATOM 3989 O O . ILE A 1 513 ? -13.402 15.660 -13.534 1.00 96.25 513 ILE A O 1
ATOM 3993 N N . LYS A 1 514 ? -13.210 13.602 -14.398 1.00 95.69 514 LYS A N 1
ATOM 3994 C CA . LYS A 1 514 ? -12.141 13.217 -13.479 1.00 95.69 514 LYS A CA 1
ATOM 3995 C C . LYS A 1 514 ? -10.833 13.910 -13.892 1.00 95.69 514 LYS A C 1
ATOM 3997 O O . LYS A 1 514 ? -10.483 13.827 -15.071 1.00 95.69 514 LYS A O 1
ATOM 4002 N N . PRO A 1 515 ? -10.089 14.538 -12.966 1.00 90.38 515 PRO A N 1
ATOM 4003 C CA . PRO A 1 515 ? -8.800 15.155 -13.266 1.00 90.38 515 PRO A CA 1
ATOM 4004 C C . PRO A 1 515 ? -7.845 14.193 -13.987 1.00 90.38 515 PRO A C 1
ATOM 4006 O O . PRO A 1 515 ? -7.840 12.991 -13.722 1.00 90.38 515 PRO A O 1
ATOM 4009 N N . THR A 1 516 ? -7.040 14.720 -14.911 1.00 76.81 516 THR A N 1
ATOM 4010 C CA . THR A 1 516 ? -6.094 13.936 -15.727 1.00 76.81 516 THR A CA 1
ATOM 4011 C C . THR A 1 516 ? -4.755 13.653 -15.037 1.00 76.81 516 THR A C 1
ATOM 4013 O O . THR A 1 516 ? -3.895 13.023 -15.646 1.00 76.81 516 THR A O 1
ATOM 4016 N N . VAL A 1 517 ? -4.554 14.139 -13.808 1.00 58.47 517 VAL A N 1
ATOM 4017 C CA . VAL A 1 517 ? -3.263 14.126 -13.093 1.00 58.47 517 VAL A CA 1
ATOM 4018 C C . VAL A 1 517 ? -3.246 13.048 -12.018 1.00 58.47 517 VAL A C 1
ATOM 4020 O O . VAL A 1 517 ? -4.171 13.034 -11.180 1.00 58.47 517 VAL A O 1
#